Protein AF-A0A812JV20-F1 (afdb_monomer_lite)

Radius of gyration: 33.95 Å; chains: 1; bounding box: 119×74×85 Å

Secondary structure (DSSP, 8-state):
--------------------------PPPP------PPP-PPP-PPPGGG--S---TTS-TTTTSTTGGGPPPPPPPPTTTHHHHHHHHHHH-HHHHHHHH-S-HHHHHHHHHHHHHHHHHPPP--HHHHHHHHHHHHHHHHHHTT-SSHHHHHHHHHHHHHHIIIIIITTPPPHHHHHHHHTTTHHHHHHTTT-SSHHHHHHHHHIIIIIIIT-TTTHHHHHHHHHTSPPSSSS--HHHHHHHHHHHHHHHHHH-EETT-TTSEEHHHHHHHHHHHHT-SSHHHHHHHHHHHHHHHHHH-HHHHHHHHTTS-HHHHHHHHHHHHHHHTT-S--------PPP----------------------PPPGGGGSSSSSTTB-TTT-PBPTT--HHHHHHIIIII-TTEEE-TTT--EEEGGGHHHIIIII-TTTHHHHHHTTT--TTB-TTT--B-TT--HHHHHIIIIII--TT-SSPPP-

InterPro domains:
  IPR011989 Armadillo-like helical [G3DSA:1.25.10.10] (84-331)
  IPR016024 Armadillo-type fold [SSF48371] (86-309)
  IPR034085 TOG domain [SM01349] (76-333)
  IPR048738 Centrosomal protein CEP104, Zn finger domain [PF21039] (380-441)
  IPR052607 Centrosomal protein 104 kDa-like [PTHR13371] (17-478)
  IPR059245 Centrosomal protein CEP104, TOG domain [PF21040] (83-291)

Structure (mmCIF, N/CA/C/O backbone):
data_AF-A0A812JV20-F1
#
_entry.id   AF-A0A812JV20-F1
#
loop_
_atom_site.group_PDB
_atom_site.id
_atom_site.type_symbol
_atom_site.label_atom_id
_atom_site.label_alt_id
_atom_site.label_comp_id
_atom_site.label_asym_id
_atom_site.label_entity_id
_atom_site.label_seq_id
_atom_site.pdbx_PDB_ins_code
_atom_site.Cartn_x
_atom_site.Cartn_y
_atom_site.Cartn_z
_atom_site.occupancy
_atom_site.B_iso_or_equiv
_atom_site.auth_seq_id
_atom_site.auth_comp_id
_atom_site.auth_asym_id
_atom_site.auth_atom_id
_atom_site.pdbx_PDB_model_num
ATOM 1 N N . MET A 1 1 ? -85.032 0.657 3.780 1.00 34.84 1 MET A N 1
ATOM 2 C CA . MET A 1 1 ? -86.004 0.622 2.662 1.00 34.84 1 MET A CA 1
ATOM 3 C C . MET A 1 1 ? -85.462 1.589 1.612 1.00 34.84 1 MET A C 1
ATOM 5 O O . MET A 1 1 ? -85.185 2.714 1.990 1.00 34.84 1 MET A O 1
ATOM 9 N N . LYS A 1 2 ? -85.000 1.157 0.423 1.00 27.00 2 LYS A N 1
ATOM 10 C CA . LYS A 1 2 ? -85.823 0.851 -0.778 1.00 27.00 2 LYS A CA 1
ATOM 11 C C . LYS A 1 2 ? -86.925 1.912 -0.963 1.00 27.00 2 LYS A C 1
ATOM 13 O O . LYS A 1 2 ? -87.667 2.126 -0.019 1.00 27.00 2 LYS A O 1
ATOM 18 N N . ALA A 1 3 ? -87.145 2.568 -2.092 1.00 28.11 3 ALA A N 1
ATOM 19 C CA . ALA A 1 3 ? -86.692 2.420 -3.469 1.00 28.11 3 ALA A CA 1
ATOM 20 C C . ALA A 1 3 ? -87.093 3.722 -4.213 1.00 28.11 3 ALA A C 1
ATOM 22 O O . ALA A 1 3 ? -87.983 4.426 -3.743 1.00 28.11 3 ALA A O 1
ATOM 23 N N . GLU A 1 4 ? -86.352 4.106 -5.255 1.00 31.27 4 GLU A N 1
ATOM 24 C CA . GLU A 1 4 ? -86.784 4.221 -6.667 1.00 31.27 4 GLU A CA 1
ATOM 25 C C . GLU A 1 4 ? -87.999 5.114 -6.970 1.00 31.27 4 GLU A C 1
ATOM 27 O O . GLU A 1 4 ? -89.069 4.948 -6.390 1.00 31.27 4 GLU A O 1
ATOM 32 N N . LYS A 1 5 ? -87.845 5.981 -7.985 1.00 31.45 5 LYS A N 1
ATOM 33 C CA . LYS A 1 5 ? -88.587 5.935 -9.267 1.00 31.45 5 LYS A CA 1
ATOM 34 C C . LYS A 1 5 ? -88.118 7.073 -10.190 1.00 31.45 5 LYS A C 1
ATOM 36 O O . LYS A 1 5 ? -88.035 8.213 -9.756 1.00 31.45 5 LYS A O 1
ATOM 41 N N . GLU A 1 6 ? -87.516 6.717 -11.332 1.00 32.75 6 GLU A N 1
ATOM 42 C CA . GLU A 1 6 ? -88.110 6.755 -12.694 1.00 32.75 6 GLU A CA 1
ATOM 43 C C . GLU A 1 6 ? -88.217 8.197 -13.232 1.00 32.75 6 GLU A C 1
ATOM 45 O O . GLU A 1 6 ? -88.818 9.048 -12.598 1.00 32.75 6 GLU A O 1
ATOM 50 N N . GLY A 1 7 ? -87.693 8.590 -14.391 1.00 26.67 7 GLY A N 1
ATOM 51 C CA . GLY A 1 7 ? -87.160 7.880 -15.552 1.00 26.67 7 GLY A CA 1
ATOM 52 C C . GLY A 1 7 ? -87.486 8.718 -16.801 1.00 26.67 7 GLY A C 1
ATOM 53 O O . GLY A 1 7 ? -88.460 9.463 -16.772 1.00 26.67 7 GLY A O 1
ATOM 54 N N . TYR A 1 8 ? -86.704 8.608 -17.880 1.00 24.84 8 TYR A N 1
ATOM 55 C CA . TYR A 1 8 ? -87.247 8.435 -19.240 1.00 24.84 8 TYR A CA 1
ATOM 56 C C . TYR A 1 8 ? -86.137 8.138 -20.264 1.00 24.84 8 TYR A C 1
ATOM 58 O O . TYR A 1 8 ? -85.208 8.919 -20.452 1.00 24.84 8 TYR A O 1
ATOM 66 N N . GLN A 1 9 ? -86.275 6.988 -20.925 1.00 26.84 9 GLN A N 1
ATOM 67 C CA . GLN A 1 9 ? -85.560 6.549 -22.128 1.00 26.84 9 GLN A CA 1
ATOM 68 C C . GLN A 1 9 ? -86.297 7.002 -23.398 1.00 26.84 9 GLN A C 1
ATOM 70 O O . GLN A 1 9 ? -87.520 7.148 -23.371 1.00 26.84 9 GLN A O 1
ATOM 75 N N . LYS A 1 10 ? -85.568 7.074 -24.522 1.00 28.97 10 LYS A N 1
ATOM 76 C CA . LYS A 1 10 ? -85.746 6.272 -25.766 1.00 28.97 10 LYS A CA 1
ATOM 77 C C . LYS A 1 10 ? -84.941 6.935 -26.897 1.00 28.97 10 LYS A C 1
ATOM 79 O O . LYS A 1 10 ? -85.109 8.121 -27.135 1.00 28.97 10 LYS A O 1
ATOM 84 N N . GLU A 1 11 ? -83.879 6.322 -27.422 1.00 27.41 11 GLU A N 1
ATOM 85 C CA . GLU A 1 11 ? -83.789 5.185 -28.370 1.00 27.41 11 GLU A CA 1
ATOM 86 C C . GLU A 1 11 ? -83.969 5.552 -29.856 1.00 27.41 11 GLU A C 1
ATOM 88 O O . GLU A 1 11 ? -84.947 6.184 -30.247 1.00 27.41 11 GLU A O 1
ATOM 93 N N . GLY A 1 12 ? -83.029 5.046 -30.668 1.00 24.03 12 GLY A N 1
ATOM 94 C CA . GLY A 1 12 ? -82.986 5.047 -32.138 1.00 24.03 12 GLY A CA 1
ATOM 95 C C . GLY A 1 12 ? -81.687 5.690 -32.651 1.00 24.03 12 GLY A C 1
ATOM 96 O O . GLY A 1 12 ? -81.413 6.823 -32.293 1.00 24.03 12 GLY A O 1
ATOM 97 N N . TYR A 1 13 ? -80.816 5.089 -33.468 1.00 26.02 13 TYR A N 1
ATOM 98 C CA . TYR A 1 13 ? -80.928 3.938 -34.367 1.00 26.02 13 TYR A CA 1
ATOM 99 C C . TYR A 1 13 ? -79.504 3.450 -34.758 1.00 26.02 13 TYR A C 1
ATOM 101 O O . TYR A 1 13 ? -78.584 4.254 -34.896 1.00 26.02 13 TYR A O 1
ATOM 109 N N . GLN A 1 14 ? -79.356 2.132 -34.929 1.00 25.58 14 GLN A N 1
ATOM 110 C CA . GLN A 1 14 ? -78.246 1.359 -35.539 1.00 25.58 14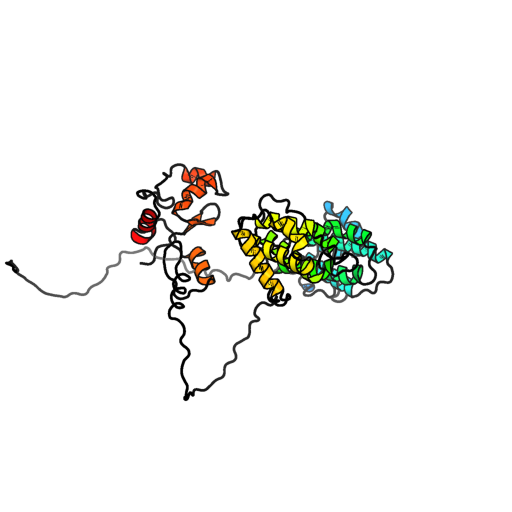 GLN A CA 1
ATOM 111 C C . GLN A 1 14 ? -78.119 1.645 -37.063 1.00 25.58 14 GLN A C 1
ATOM 113 O O . GLN A 1 14 ? -79.061 2.188 -37.627 1.00 25.58 14 GLN A O 1
ATOM 118 N N . ALA A 1 15 ? -77.112 1.272 -37.868 1.00 27.20 15 ALA A N 1
ATOM 119 C CA . ALA A 1 15 ? -75.789 0.644 -37.768 1.00 27.20 15 ALA A CA 1
ATOM 120 C C . ALA A 1 15 ? -75.058 0.830 -39.132 1.00 27.20 15 ALA A C 1
ATOM 122 O O . ALA A 1 15 ? -75.701 1.028 -40.158 1.00 27.20 15 ALA A O 1
ATOM 123 N N . GLU A 1 16 ? -73.723 0.758 -39.082 1.00 26.78 16 GLU A N 1
ATOM 124 C CA . GLU A 1 16 ? -72.723 0.293 -40.072 1.00 26.78 16 GLU A CA 1
ATOM 125 C C . GLU A 1 16 ? -72.951 0.427 -41.596 1.00 26.78 16 GLU A C 1
ATOM 127 O O . GLU A 1 16 ? -73.797 -0.236 -42.185 1.00 26.78 16 GLU A O 1
ATOM 132 N N . ALA A 1 17 ? -72.027 1.125 -42.277 1.00 28.47 17 ALA A N 1
ATOM 133 C CA . ALA A 1 17 ? -70.921 0.511 -43.040 1.00 28.47 17 ALA A CA 1
ATOM 134 C C . ALA A 1 17 ? -70.356 1.489 -44.091 1.00 28.47 17 ALA A C 1
ATOM 136 O O . ALA A 1 17 ? -71.090 1.909 -44.973 1.00 28.47 17 ALA A O 1
ATOM 137 N N . THR A 1 18 ? -69.040 1.754 -44.069 1.00 28.27 18 THR A N 1
ATOM 138 C CA . THR A 1 18 ? -68.216 1.947 -45.286 1.00 28.27 18 THR A CA 1
ATOM 139 C C . THR A 1 18 ? -66.725 2.042 -44.944 1.00 28.27 18 THR A C 1
ATOM 141 O O . THR A 1 18 ? -66.285 2.965 -44.264 1.00 28.27 18 THR A O 1
ATOM 144 N N . ARG A 1 19 ? -65.938 1.094 -45.470 1.00 32.97 19 ARG A N 1
ATOM 145 C CA . ARG A 1 19 ? -64.482 1.208 -45.684 1.00 32.97 19 ARG A CA 1
ATOM 146 C C . ARG A 1 19 ? -64.187 2.368 -46.642 1.00 32.97 19 ARG A C 1
ATOM 148 O O . ARG A 1 19 ? -64.844 2.416 -47.679 1.00 32.97 19 ARG A O 1
ATOM 155 N N . ARG A 1 20 ? -63.152 3.175 -46.356 1.00 27.30 20 ARG A N 1
ATOM 156 C CA . ARG A 1 20 ? -62.154 3.753 -47.300 1.00 27.30 20 ARG A CA 1
ATOM 157 C C . ARG A 1 20 ? -61.276 4.778 -46.564 1.00 27.30 20 ARG A C 1
ATOM 159 O O . ARG A 1 20 ? -61.785 5.670 -45.907 1.00 27.30 20 ARG A O 1
ATOM 166 N N . GLU A 1 21 ? -59.994 4.458 -46.407 1.00 24.95 21 GLU A N 1
ATOM 167 C CA . GLU A 1 21 ? -58.865 5.047 -47.157 1.00 24.95 21 GLU A CA 1
ATOM 168 C C . GLU A 1 21 ? -58.358 6.356 -46.534 1.00 24.95 21 GLU A C 1
ATOM 170 O O . GLU A 1 21 ? -58.936 7.426 -46.690 1.00 24.95 21 GLU A O 1
ATOM 175 N N . ALA A 1 22 ? -57.231 6.246 -45.825 1.00 29.61 22 ALA A N 1
ATOM 176 C CA . ALA A 1 22 ? -56.442 7.377 -45.366 1.00 29.61 22 ALA A CA 1
ATOM 177 C C . ALA A 1 22 ? -55.776 8.055 -46.575 1.00 29.61 22 ALA A C 1
ATOM 179 O O . ALA A 1 22 ? -54.888 7.484 -47.211 1.00 29.61 22 ALA A O 1
ATOM 180 N N . SER A 1 23 ? -56.210 9.273 -46.900 1.00 28.31 23 SER A N 1
ATOM 181 C CA . SER A 1 23 ? -55.616 10.089 -47.955 1.00 28.31 23 SER A CA 1
ATOM 182 C C . SER A 1 23 ? -54.438 10.908 -47.427 1.00 28.31 23 SER A C 1
ATOM 184 O O . SER A 1 23 ? -54.580 11.836 -46.634 1.00 28.31 23 SER A O 1
ATOM 186 N N . VAL A 1 24 ? -53.281 10.518 -47.944 1.00 32.03 24 VAL A N 1
ATOM 187 C CA . VAL A 1 24 ? -51.942 11.102 -47.889 1.00 32.03 24 VAL A CA 1
ATOM 188 C C . VAL A 1 24 ? -51.906 12.586 -48.285 1.00 32.03 24 VAL A C 1
ATOM 190 O O . VAL A 1 24 ? -52.363 12.954 -49.367 1.00 32.03 24 VAL A O 1
ATOM 193 N N . ALA A 1 25 ? -51.219 13.407 -47.484 1.00 29.34 25 ALA A N 1
ATOM 194 C CA . ALA A 1 25 ? -50.709 14.720 -47.884 1.00 29.34 25 ALA A CA 1
ATOM 195 C C . ALA A 1 25 ? -49.172 14.769 -47.752 1.00 29.34 25 ALA A C 1
ATOM 197 O O . ALA A 1 25 ? -48.609 15.208 -46.759 1.00 29.34 25 ALA A O 1
ATOM 198 N N . ARG A 1 26 ? -48.537 14.228 -48.798 1.00 29.44 26 ARG A N 1
ATOM 199 C CA . ARG A 1 26 ? -47.311 14.662 -49.497 1.00 29.44 26 ARG A CA 1
ATOM 200 C C . ARG A 1 26 ? -46.190 15.313 -48.672 1.00 29.44 26 ARG A C 1
ATOM 202 O O . ARG A 1 26 ? -46.106 16.531 -48.552 1.00 29.44 26 ARG A O 1
ATOM 209 N N . THR A 1 27 ? -45.229 14.481 -48.286 1.00 34.75 27 THR A N 1
ATOM 210 C CA . THR A 1 27 ? -43.818 14.858 -48.136 1.00 34.75 27 THR A CA 1
ATOM 211 C C . THR A 1 27 ? -43.155 15.041 -49.518 1.00 34.75 27 THR A C 1
ATOM 213 O O . THR A 1 27 ? -43.502 14.322 -50.461 1.00 34.75 27 THR A O 1
ATOM 216 N N . PRO A 1 28 ? -42.226 16.002 -49.687 1.00 35.09 28 PRO A N 1
ATOM 217 C CA . PRO A 1 28 ? -41.472 16.176 -50.930 1.00 35.09 28 PRO A CA 1
ATOM 218 C C . PRO A 1 28 ? -40.390 15.085 -51.109 1.00 35.09 28 PRO A C 1
ATOM 220 O O . PRO A 1 28 ? -39.960 14.484 -50.123 1.00 35.09 28 PRO A O 1
ATOM 223 N N . PRO A 1 29 ? -39.971 14.788 -52.357 1.00 31.25 29 PRO A N 1
ATOM 224 C CA . PRO A 1 29 ? -39.291 13.541 -52.695 1.00 31.25 29 PRO A CA 1
ATOM 225 C C . PRO A 1 29 ? -37.800 13.528 -52.342 1.00 31.25 29 PRO A C 1
ATOM 227 O O . PRO A 1 29 ? -37.054 14.469 -52.610 1.00 31.25 29 PRO A O 1
ATOM 230 N N . LEU A 1 30 ? -37.383 12.378 -51.813 1.00 35.59 30 LEU A N 1
ATOM 231 C CA . LEU A 1 30 ? -36.003 11.927 -51.695 1.00 35.59 30 LEU A CA 1
ATOM 232 C C . LEU A 1 30 ? -35.408 11.710 -53.093 1.00 35.59 30 LEU A C 1
ATOM 234 O O . LEU A 1 30 ? -35.843 10.832 -53.835 1.00 35.59 30 LEU A O 1
ATOM 238 N N . SER A 1 31 ? -34.373 12.475 -53.420 1.00 32.56 31 SER A N 1
ATOM 239 C CA . SER A 1 31 ? -33.384 12.113 -54.434 1.00 32.56 31 SER A CA 1
ATOM 240 C C . SER A 1 31 ? -32.009 12.263 -53.802 1.00 32.56 31 SER A C 1
ATOM 242 O O . SER A 1 31 ? -31.456 13.357 -53.733 1.00 32.56 31 SER A O 1
ATOM 244 N N . GLY A 1 32 ? -31.475 11.151 -53.320 1.00 31.33 32 GLY A N 1
ATOM 245 C CA . GLY A 1 32 ? -30.128 11.061 -52.783 1.00 31.33 32 GLY A CA 1
ATOM 246 C C . GLY A 1 32 ? -29.895 9.640 -52.312 1.00 31.33 32 GLY A C 1
ATOM 247 O O . GLY A 1 32 ? -30.394 9.254 -51.262 1.00 31.33 32 GLY A O 1
ATOM 248 N N . ALA A 1 33 ? -29.214 8.857 -53.144 1.00 35.41 33 ALA A N 1
ATOM 249 C CA . ALA A 1 33 ? -28.807 7.485 -52.875 1.00 35.41 33 ALA A CA 1
ATOM 250 C C . ALA A 1 33 ? -28.160 7.333 -51.482 1.00 35.41 33 ALA A C 1
ATOM 252 O O . ALA A 1 33 ? -27.534 8.283 -50.999 1.00 35.41 33 ALA A O 1
ATOM 253 N N . PRO A 1 34 ? -28.265 6.153 -50.843 1.00 30.66 34 PRO A N 1
ATOM 254 C CA . PRO A 1 34 ? -27.546 5.890 -49.608 1.00 30.66 34 PRO A CA 1
ATOM 255 C C . PRO A 1 34 ? -26.049 6.003 -49.906 1.00 30.66 34 PRO A C 1
ATOM 257 O O . PRO A 1 34 ? -25.490 5.210 -50.659 1.00 30.66 34 PRO A O 1
ATOM 260 N N . LYS A 1 35 ? -25.399 7.023 -49.344 1.00 36.00 35 LYS A N 1
ATOM 261 C CA . LYS A 1 35 ? -23.946 7.015 -49.214 1.00 36.00 35 LYS A CA 1
ATOM 262 C C . LYS A 1 35 ? -23.642 5.918 -48.202 1.00 36.00 35 LYS A C 1
ATOM 264 O O . LYS A 1 35 ? -23.844 6.118 -47.007 1.00 36.00 35 LYS A O 1
ATOM 269 N N . GLU A 1 36 ? -23.242 4.755 -48.703 1.00 32.75 36 GLU A N 1
ATOM 270 C CA . GLU A 1 36 ? -22.545 3.748 -47.914 1.00 32.75 36 GLU A CA 1
ATOM 271 C C . GLU A 1 36 ? -21.460 4.474 -47.111 1.00 32.75 36 GLU A C 1
ATOM 273 O O . GLU A 1 36 ? -20.589 5.140 -47.682 1.00 32.75 36 GLU A O 1
ATOM 278 N N . LEU A 1 37 ? -21.564 4.430 -45.780 1.00 34.59 37 LEU A N 1
ATOM 279 C CA . LEU A 1 37 ? -20.421 4.762 -44.944 1.00 34.59 37 LEU A CA 1
ATOM 280 C C . LEU A 1 37 ? -19.317 3.763 -45.317 1.00 34.59 37 LEU A C 1
ATOM 282 O O . LEU A 1 37 ? -19.604 2.562 -45.370 1.00 34.59 37 LEU A O 1
ATOM 286 N N . PRO A 1 38 ? -18.079 4.218 -45.581 1.00 39.88 38 PRO A N 1
ATOM 287 C CA . PRO A 1 38 ? -16.969 3.296 -45.742 1.00 39.88 38 PRO A CA 1
ATOM 288 C C . PRO A 1 38 ? -16.872 2.436 -44.477 1.00 39.88 38 PRO A C 1
ATOM 290 O O . PRO A 1 38 ? -17.132 2.957 -43.387 1.00 39.88 38 PRO A O 1
ATOM 293 N N . PRO A 1 39 ? -16.516 1.147 -44.590 1.00 38.28 39 PRO A N 1
ATOM 294 C CA . PRO A 1 39 ? -16.267 0.331 -43.412 1.00 38.28 39 PRO A CA 1
ATOM 295 C C . PRO A 1 39 ? -15.240 1.051 -42.533 1.00 38.28 39 PRO A C 1
ATOM 297 O O . PRO A 1 39 ? -14.197 1.472 -43.037 1.00 38.28 39 PRO A O 1
ATOM 300 N N . GLU A 1 40 ? -15.561 1.221 -41.246 1.00 38.06 40 GLU A N 1
ATOM 301 C CA . GLU A 1 40 ? -14.604 1.675 -40.238 1.00 38.06 40 GLU A CA 1
ATOM 302 C C . GLU A 1 40 ? -13.372 0.780 -40.343 1.00 38.06 40 GLU A C 1
ATOM 304 O O . GLU A 1 40 ? -13.406 -0.413 -40.030 1.00 38.06 40 GLU A O 1
ATOM 309 N N . GLN A 1 41 ? -12.291 1.348 -40.870 1.00 35.34 41 GLN A N 1
ATOM 310 C CA . GLN A 1 41 ? -11.003 0.691 -40.850 1.00 35.34 41 GLN A CA 1
ATOM 311 C C . GLN A 1 41 ? -10.578 0.597 -39.379 1.00 35.34 41 GLN A C 1
ATOM 313 O O . GLN A 1 41 ? -10.699 1.590 -38.653 1.00 35.34 41 GLN A O 1
ATOM 318 N N . PRO A 1 42 ? -10.107 -0.574 -38.907 1.00 39.38 42 PRO A N 1
ATOM 319 C CA . PRO A 1 42 ? -9.472 -0.658 -37.598 1.00 39.38 42 PRO A CA 1
ATOM 320 C C . PRO A 1 42 ? -8.354 0.391 -37.537 1.00 39.38 42 PRO A C 1
ATOM 322 O O . PRO A 1 42 ? -7.775 0.683 -38.587 1.00 39.38 42 PRO A O 1
ATOM 325 N N . PRO A 1 43 ? -8.076 0.979 -36.356 1.00 38.00 43 PRO A N 1
ATOM 326 C CA . PRO A 1 43 ? -7.151 2.101 -36.228 1.00 38.00 43 PRO A CA 1
ATOM 327 C C . PRO A 1 43 ? -5.876 1.782 -37.001 1.00 38.00 43 PRO A C 1
ATOM 329 O O . PRO A 1 43 ? -5.244 0.759 -36.728 1.00 38.00 43 PRO A O 1
ATOM 332 N N . GLU A 1 44 ? -5.574 2.604 -38.013 1.00 35.69 44 GLU A N 1
ATOM 333 C CA . GLU A 1 44 ? -4.403 2.422 -38.862 1.00 35.69 44 GLU A CA 1
ATOM 334 C C . GLU A 1 44 ? -3.193 2.252 -37.947 1.00 35.69 44 GLU A C 1
ATOM 336 O O . GLU A 1 44 ? -2.822 3.152 -37.189 1.00 35.69 44 GLU A O 1
ATOM 341 N N . GLN A 1 45 ? -2.610 1.053 -37.982 1.00 41.59 45 GLN A N 1
ATOM 342 C CA . GLN A 1 45 ? -1.286 0.840 -37.430 1.00 41.59 45 GLN A CA 1
ATOM 343 C C . GLN A 1 45 ? -0.363 1.867 -38.099 1.00 41.59 45 GLN A C 1
ATOM 345 O O . GLN A 1 45 ? -0.470 2.057 -39.317 1.00 41.59 45 GLN A O 1
ATOM 350 N N . PRO A 1 46 ? 0.506 2.557 -37.339 1.00 34.44 46 PRO A N 1
ATOM 351 C CA . PRO A 1 46 ? 1.423 3.519 -37.927 1.00 34.44 46 PRO A CA 1
ATOM 352 C C . PRO A 1 46 ? 2.209 2.851 -39.067 1.00 34.44 46 PRO A C 1
ATOM 354 O O . PRO A 1 46 ? 2.487 1.648 -39.001 1.00 34.44 46 PRO A O 1
ATOM 357 N N . PRO A 1 47 ? 2.519 3.593 -40.144 1.00 30.92 47 PRO A N 1
ATOM 358 C CA . PRO A 1 47 ? 3.104 3.021 -41.346 1.00 30.92 47 PRO A CA 1
ATOM 359 C C . PRO A 1 47 ? 4.375 2.230 -41.017 1.00 30.92 47 PRO A C 1
ATOM 361 O O . PRO A 1 47 ? 5.195 2.652 -40.204 1.00 30.92 47 PRO A O 1
ATOM 364 N N . LEU A 1 48 ? 4.556 1.102 -41.714 1.00 43.56 48 LEU A N 1
ATOM 365 C CA . LEU A 1 48 ? 5.688 0.159 -41.638 1.00 43.56 48 LEU A CA 1
ATOM 366 C C . LEU A 1 48 ? 7.090 0.789 -41.849 1.00 43.56 48 LEU A C 1
ATOM 368 O O . LEU A 1 48 ? 8.083 0.069 -41.916 1.00 43.56 48 LEU A O 1
ATOM 372 N N . SER A 1 49 ? 7.196 2.115 -41.954 1.00 37.41 49 SER A N 1
ATOM 373 C CA . SER A 1 49 ? 8.429 2.875 -42.157 1.00 37.41 49 SER A CA 1
ATOM 374 C C . SER A 1 49 ? 9.153 3.297 -40.870 1.00 37.41 49 SER A C 1
ATOM 376 O O . SER A 1 49 ? 10.187 3.947 -40.975 1.00 37.41 49 SER A O 1
ATOM 378 N N . GLU A 1 50 ? 8.668 2.929 -39.677 1.00 38.34 50 GLU A N 1
ATOM 379 C CA . GLU A 1 50 ? 9.411 3.091 -38.406 1.00 38.34 50 GLU A CA 1
ATOM 380 C C . GLU A 1 50 ? 10.034 1.782 -37.875 1.00 38.34 50 GLU A C 1
ATOM 382 O O . GLU A 1 50 ? 10.577 1.748 -36.771 1.00 38.34 50 GLU A O 1
ATOM 387 N N . ARG A 1 51 ? 10.040 0.694 -38.663 1.00 47.12 51 ARG A N 1
ATOM 388 C CA . ARG A 1 51 ? 10.953 -0.436 -38.412 1.00 47.12 51 ARG A CA 1
ATOM 389 C C . ARG A 1 51 ? 12.348 -0.058 -38.914 1.00 47.12 51 ARG A C 1
ATOM 391 O O . ARG A 1 51 ? 12.717 -0.349 -40.049 1.00 47.12 51 ARG A O 1
ATOM 398 N N . GLY A 1 52 ? 13.106 0.643 -38.074 1.00 39.16 52 GLY A N 1
ATOM 399 C CA . GLY A 1 52 ? 14.538 0.845 -38.291 1.00 39.16 52 GLY A CA 1
ATOM 400 C C . GLY A 1 52 ? 15.291 -0.497 -38.256 1.00 39.16 52 GLY A C 1
ATOM 401 O O . GLY A 1 52 ? 14.862 -1.412 -37.550 1.00 39.16 52 GLY A O 1
ATOM 402 N N . PRO A 1 53 ? 16.397 -0.658 -39.004 1.00 46.75 53 PRO A N 1
ATOM 403 C CA . PRO A 1 53 ? 17.192 -1.880 -38.958 1.00 46.75 53 PRO A CA 1
ATOM 404 C C . PRO A 1 53 ? 17.966 -1.968 -37.630 1.00 46.75 53 PRO A C 1
ATOM 406 O O . PRO A 1 53 ? 18.467 -0.950 -37.154 1.00 46.75 53 PRO A O 1
ATOM 409 N N . GLY A 1 54 ? 18.160 -3.187 -37.107 1.00 51.25 54 GLY A N 1
ATOM 410 C CA . GLY A 1 54 ? 19.431 -3.517 -36.450 1.00 51.25 54 GLY A CA 1
ATOM 411 C C . GLY A 1 54 ? 19.440 -4.055 -35.018 1.00 51.25 54 GLY A C 1
ATOM 412 O O . GLY A 1 54 ? 20.359 -3.717 -34.288 1.00 51.25 54 GLY A O 1
ATOM 413 N N . PHE A 1 55 ? 18.511 -4.925 -34.630 1.00 49.69 55 PHE A N 1
ATOM 414 C CA . PHE A 1 55 ? 18.844 -5.993 -33.683 1.00 49.69 55 PHE A CA 1
ATOM 415 C C . PHE A 1 55 ? 18.287 -7.291 -34.262 1.00 49.69 55 PHE A C 1
ATOM 417 O O . PHE A 1 55 ? 17.110 -7.342 -34.625 1.00 49.69 55 PHE A O 1
ATOM 424 N N . ASP A 1 56 ? 19.121 -8.322 -34.394 1.00 55.34 56 ASP A N 1
ATOM 425 C CA . ASP A 1 56 ? 18.613 -9.671 -34.640 1.00 55.34 56 ASP A CA 1
ATOM 426 C C . ASP A 1 56 ? 17.720 -10.060 -33.453 1.00 55.34 56 ASP A C 1
ATOM 428 O O . ASP A 1 56 ? 17.997 -9.674 -32.317 1.00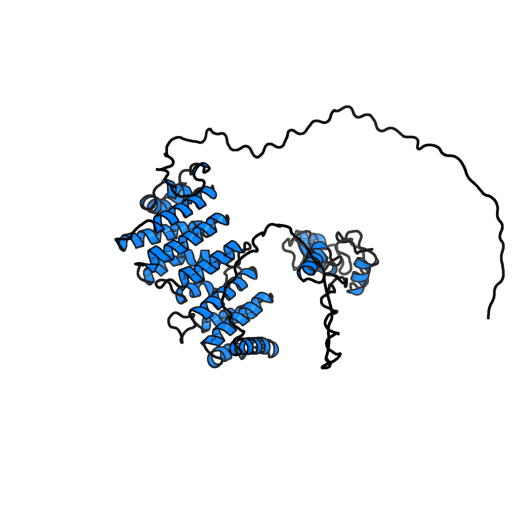 55.34 56 ASP A O 1
ATOM 432 N N . ALA A 1 57 ? 16.653 -10.835 -33.675 1.00 54.69 57 ALA A N 1
ATOM 433 C CA . ALA A 1 57 ? 15.722 -11.230 -32.605 1.00 54.69 57 ALA A CA 1
ATOM 434 C C . ALA A 1 57 ? 16.420 -11.911 -31.401 1.00 54.69 57 ALA A C 1
ATOM 436 O O . ALA A 1 57 ? 15.879 -11.932 -30.297 1.00 54.69 57 ALA A O 1
ATOM 437 N N . ALA A 1 58 ? 17.632 -12.440 -31.609 1.00 55.72 58 ALA A N 1
ATOM 438 C CA . ALA A 1 58 ? 18.481 -13.041 -30.586 1.00 55.72 58 ALA A CA 1
ATOM 439 C C . ALA A 1 58 ? 19.349 -12.042 -29.786 1.00 55.72 58 ALA A C 1
ATOM 441 O O . ALA A 1 58 ? 19.785 -12.400 -28.697 1.00 55.72 58 ALA A O 1
ATOM 442 N N . ASP A 1 59 ? 19.585 -10.823 -30.287 1.00 64.38 59 ASP A N 1
ATOM 443 C CA . ASP A 1 59 ? 20.512 -9.826 -29.710 1.00 64.38 59 ASP A CA 1
ATOM 444 C C . ASP A 1 59 ? 19.813 -8.496 -29.360 1.00 64.38 59 ASP A C 1
ATOM 446 O O . ASP A 1 59 ? 20.430 -7.440 -29.228 1.00 64.38 59 ASP A O 1
ATOM 450 N N . HIS A 1 60 ? 18.482 -8.517 -29.233 1.00 75.69 60 HIS A N 1
ATOM 451 C CA . HIS A 1 60 ? 17.728 -7.333 -28.832 1.00 75.69 60 HIS A CA 1
ATOM 452 C C . HIS A 1 60 ? 17.999 -6.993 -27.352 1.00 75.69 60 HIS A C 1
ATOM 454 O O . HIS A 1 60 ? 17.892 -7.884 -26.507 1.00 75.69 60 HIS A O 1
ATOM 460 N N . PRO A 1 61 ? 18.185 -5.712 -26.972 1.00 77.25 61 PRO A N 1
ATOM 461 C CA . PRO A 1 61 ? 18.344 -5.294 -25.569 1.00 77.25 61 PRO A CA 1
ATOM 462 C C . PRO A 1 61 ? 17.178 -5.671 -24.630 1.00 77.25 61 PRO A C 1
ATOM 464 O O . PRO A 1 61 ? 17.293 -5.564 -23.416 1.00 77.25 61 PRO A O 1
ATOM 467 N N . LEU A 1 62 ? 16.050 -6.121 -25.191 1.00 79.44 62 LEU A N 1
ATOM 468 C CA . LEU A 1 62 ? 14.851 -6.615 -24.492 1.00 79.44 62 LEU A CA 1
ATOM 469 C C . LEU A 1 62 ? 14.626 -8.120 -24.717 1.00 79.44 62 LEU A C 1
ATOM 471 O O . LEU A 1 62 ? 13.501 -8.604 -24.621 1.00 79.44 62 LEU A O 1
ATOM 475 N N . SER A 1 63 ? 15.671 -8.873 -25.057 1.00 76.38 63 SER A N 1
ATOM 476 C CA . SER A 1 63 ? 15.569 -10.310 -25.306 1.00 76.38 63 SER A CA 1
ATOM 477 C C . SER A 1 63 ? 14.929 -11.036 -24.114 1.00 76.38 63 SER A C 1
ATOM 479 O O . SER A 1 63 ? 15.340 -10.852 -22.963 1.00 76.38 63 SER A O 1
ATOM 481 N N . GLY A 1 64 ? 13.938 -11.885 -24.396 1.00 76.19 64 GLY A N 1
ATOM 482 C CA . GLY A 1 64 ? 13.184 -12.641 -23.389 1.00 76.19 64 GLY A CA 1
ATOM 483 C C . GLY A 1 64 ? 11.873 -11.985 -22.941 1.00 76.19 64 GLY A C 1
ATOM 484 O O . GLY A 1 64 ? 11.056 -12.654 -22.315 1.00 76.19 64 GLY A O 1
ATOM 485 N N . VAL A 1 65 ? 11.630 -10.721 -23.301 1.00 81.25 65 VAL A N 1
ATOM 486 C CA . VAL A 1 65 ? 10.336 -10.062 -23.076 1.00 81.25 65 VAL A CA 1
ATOM 487 C C . VAL A 1 65 ? 9.339 -10.489 -24.172 1.00 81.25 65 VAL A C 1
ATOM 489 O O . VAL A 1 65 ? 9.721 -10.594 -25.341 1.00 81.25 65 VAL A O 1
ATOM 492 N N . PRO A 1 66 ? 8.065 -10.768 -23.846 1.00 76.69 66 PRO A N 1
ATOM 493 C CA . PRO A 1 66 ? 7.046 -11.092 -24.843 1.00 76.69 66 PRO A CA 1
ATOM 494 C C . PRO A 1 66 ? 6.716 -9.892 -25.749 1.00 76.69 66 PRO A C 1
ATOM 496 O O . PRO A 1 66 ? 6.674 -8.752 -25.298 1.00 76.69 66 PRO A O 1
ATOM 499 N N . ASN A 1 67 ? 6.412 -10.165 -27.024 1.00 76.12 67 ASN A N 1
ATOM 500 C CA . ASN A 1 67 ? 5.945 -9.186 -28.024 1.00 76.12 67 ASN A CA 1
ATOM 501 C C . ASN A 1 67 ? 6.901 -8.007 -28.296 1.00 76.12 67 ASN A C 1
ATOM 503 O O . ASN A 1 67 ? 6.464 -6.909 -28.635 1.00 76.12 67 ASN A O 1
ATOM 507 N N . VAL A 1 68 ? 8.215 -8.224 -28.181 1.00 75.38 68 VAL A N 1
ATOM 508 C CA . VAL A 1 68 ? 9.232 -7.187 -28.457 1.00 75.38 68 VAL A CA 1
ATOM 509 C C . VAL A 1 68 ? 9.163 -6.667 -29.897 1.00 75.38 68 VAL A C 1
ATOM 511 O O . VAL A 1 68 ? 9.432 -5.495 -30.135 1.00 75.38 68 VAL A O 1
ATOM 514 N N . GLU A 1 69 ? 8.743 -7.505 -30.847 1.00 72.69 69 GLU A N 1
ATOM 515 C CA . GLU A 1 69 ? 8.623 -7.159 -32.273 1.00 72.69 69 GLU A CA 1
ATOM 516 C C . GLU A 1 69 ? 7.572 -6.073 -32.573 1.00 72.69 69 GLU A C 1
ATOM 518 O O . GLU A 1 69 ? 7.615 -5.444 -33.638 1.00 72.69 69 GLU A O 1
ATOM 523 N N . ASP A 1 70 ? 6.642 -5.854 -31.640 1.00 75.38 70 ASP A N 1
ATOM 524 C CA . ASP A 1 70 ? 5.555 -4.878 -31.751 1.00 75.38 70 ASP A CA 1
ATOM 525 C C . ASP A 1 70 ? 5.869 -3.564 -31.014 1.00 75.38 70 ASP A C 1
ATOM 527 O O . ASP A 1 70 ? 5.070 -2.623 -31.034 1.00 75.38 70 ASP A O 1
ATOM 531 N N . LEU A 1 71 ? 7.022 -3.477 -30.342 1.00 77.38 71 LEU A N 1
ATOM 532 C CA . LEU A 1 71 ? 7.422 -2.293 -29.588 1.00 77.38 71 LEU A CA 1
ATOM 533 C C . LEU A 1 71 ? 8.065 -1.243 -30.504 1.00 77.38 71 LEU A C 1
ATOM 535 O O . LEU A 1 71 ? 8.938 -1.533 -31.319 1.00 77.38 71 LEU A O 1
ATOM 539 N N . SER A 1 72 ? 7.659 0.015 -30.326 1.00 81.50 72 SER A N 1
ATOM 540 C CA . SER A 1 72 ? 8.321 1.172 -30.941 1.00 81.50 72 SER A CA 1
ATOM 541 C C . SER A 1 72 ? 9.716 1.386 -30.346 1.00 81.50 72 SER A C 1
ATOM 543 O O . SER A 1 72 ? 9.953 1.012 -29.204 1.00 81.50 72 SER A O 1
ATOM 545 N N . GLN A 1 73 ? 10.626 2.074 -31.037 1.00 78.88 73 GLN A N 1
ATOM 546 C CA . GLN A 1 73 ? 11.906 2.451 -30.421 1.00 78.88 73 GLN A CA 1
ATOM 547 C C . GLN A 1 73 ? 11.722 3.525 -29.330 1.00 78.88 73 GLN A C 1
ATOM 549 O O . GLN A 1 73 ? 10.828 4.372 -29.442 1.00 78.88 73 GLN A O 1
ATOM 554 N N . PRO A 1 74 ? 12.533 3.505 -28.254 1.00 85.25 74 PRO A N 1
ATOM 555 C CA . PRO A 1 74 ? 12.452 4.513 -27.208 1.00 85.25 74 PRO A CA 1
ATOM 556 C C . PRO A 1 74 ? 12.977 5.871 -27.695 1.00 85.25 74 PRO A C 1
ATOM 558 O O . PRO A 1 74 ? 13.976 5.954 -28.407 1.00 85.25 74 PRO A O 1
ATOM 561 N N . GLU A 1 75 ? 12.311 6.948 -27.274 1.00 85.31 75 GLU A N 1
ATOM 562 C CA . GLU A 1 75 ? 12.795 8.313 -27.500 1.00 85.31 75 GLU A CA 1
ATOM 563 C C . GLU A 1 75 ? 14.062 8.591 -26.664 1.00 85.31 75 GLU A C 1
ATOM 565 O O . GLU A 1 75 ? 14.205 8.036 -25.568 1.00 85.31 75 GLU A O 1
ATOM 570 N N . PRO A 1 76 ? 14.988 9.445 -27.145 1.00 83.75 76 PRO A N 1
ATOM 571 C CA . PRO A 1 76 ? 16.177 9.799 -26.380 1.00 83.75 76 PRO A CA 1
ATOM 572 C C . PRO A 1 76 ? 15.803 10.522 -25.082 1.00 83.75 76 PRO A C 1
ATOM 574 O O . PRO A 1 76 ? 14.816 11.264 -25.014 1.00 83.75 76 PRO A O 1
ATOM 577 N N . LEU A 1 77 ? 16.625 10.334 -24.048 1.00 85.06 77 LEU A N 1
ATOM 578 C CA . LEU A 1 77 ? 16.417 10.952 -22.742 1.00 85.06 77 LEU A CA 1
ATOM 579 C C . LEU A 1 77 ? 16.334 12.479 -22.834 1.00 85.06 77 LEU A C 1
ATOM 581 O O . LEU A 1 77 ? 17.184 13.158 -23.410 1.00 85.06 77 LEU A O 1
ATOM 585 N N . ASN A 1 78 ? 15.312 13.034 -22.186 1.00 82.50 78 ASN A N 1
ATOM 586 C CA . ASN A 1 78 ? 15.194 14.475 -22.002 1.00 82.50 78 ASN A CA 1
ATOM 587 C C . ASN A 1 78 ? 16.339 14.979 -21.104 1.00 82.50 78 ASN A C 1
ATOM 589 O O . ASN A 1 78 ? 16.649 14.366 -20.080 1.00 82.50 78 ASN A O 1
ATOM 593 N N . SER A 1 79 ? 16.897 16.148 -21.435 1.00 80.69 79 SER A N 1
ATOM 594 C CA . SER A 1 79 ? 17.947 16.829 -20.665 1.00 80.69 79 SER A CA 1
ATOM 595 C C . SER A 1 79 ? 17.635 16.981 -19.171 1.00 80.69 79 SER A C 1
ATOM 597 O O . SER A 1 79 ? 18.545 16.989 -18.345 1.00 80.69 79 SER A O 1
ATOM 599 N N . SER A 1 80 ? 16.349 17.034 -18.815 1.00 83.56 80 SER A N 1
ATOM 600 C CA . SER A 1 80 ? 15.868 17.131 -17.431 1.00 83.56 80 SER A CA 1
ATOM 601 C C . SER A 1 80 ? 16.174 15.893 -16.579 1.00 83.56 80 SER A C 1
ATOM 603 O O . SER A 1 80 ? 16.279 16.010 -15.360 1.00 83.56 80 SER A O 1
ATOM 605 N N . PHE A 1 81 ? 16.318 14.719 -17.199 1.00 83.69 81 PHE A N 1
ATOM 606 C CA . PHE A 1 81 ? 16.520 13.446 -16.502 1.00 83.69 81 PHE A CA 1
ATOM 607 C C . PHE A 1 81 ? 17.951 12.915 -16.601 1.00 83.69 81 PHE A C 1
ATOM 609 O O . PHE A 1 81 ? 18.274 11.958 -15.909 1.00 83.69 81 PHE A O 1
ATOM 616 N N . LEU A 1 82 ? 18.827 13.548 -17.391 1.00 82.50 82 LEU A N 1
ATOM 617 C CA . LEU A 1 82 ? 20.183 13.044 -17.651 1.00 82.50 82 LEU A CA 1
ATOM 618 C C . LEU A 1 82 ? 20.991 12.794 -16.373 1.00 82.50 82 LEU A C 1
ATOM 620 O O . LEU A 1 82 ? 21.637 11.764 -16.264 1.00 82.50 82 LEU A O 1
ATOM 624 N N . LYS A 1 83 ? 20.900 13.684 -15.376 1.00 84.75 83 LYS A N 1
ATOM 625 C CA . LYS A 1 83 ? 21.640 13.529 -14.109 1.00 84.75 83 LYS A CA 1
ATOM 626 C C . LYS A 1 83 ? 21.185 12.332 -13.271 1.00 84.75 83 LYS A C 1
ATOM 628 O O . LYS A 1 83 ? 21.982 11.772 -12.533 1.00 84.75 83 LYS A O 1
ATOM 633 N N . GLU A 1 84 ? 19.899 11.990 -13.326 1.00 83.56 84 GLU A N 1
ATOM 634 C CA . GLU A 1 84 ? 19.345 10.832 -12.607 1.00 83.56 84 GLU A CA 1
ATOM 635 C C . GLU A 1 84 ? 19.536 9.542 -13.417 1.00 83.56 84 GLU A C 1
ATOM 637 O O . GLU A 1 84 ? 19.729 8.476 -12.844 1.00 83.56 84 GLU A O 1
ATOM 642 N N . ALA A 1 85 ? 19.513 9.655 -14.747 1.00 86.06 85 ALA A N 1
ATOM 643 C CA . ALA A 1 85 ? 19.653 8.546 -15.675 1.00 86.06 85 ALA A CA 1
ATOM 644 C C . ALA A 1 85 ? 21.110 8.115 -15.894 1.00 86.06 85 ALA A C 1
ATOM 646 O O . ALA A 1 85 ? 21.332 6.952 -16.187 1.00 86.06 85 ALA A O 1
ATOM 647 N N . GLU A 1 86 ? 22.105 8.990 -15.734 1.00 87.50 86 GLU A N 1
ATOM 648 C CA . GLU A 1 86 ? 23.524 8.678 -15.980 1.00 87.50 86 GLU A CA 1
ATOM 649 C C . GLU A 1 86 ? 24.027 7.439 -15.203 1.00 87.50 86 GLU A C 1
ATOM 651 O O . GLU A 1 86 ? 24.535 6.520 -15.849 1.00 87.50 86 GLU A O 1
ATOM 656 N N . PRO A 1 87 ? 23.779 7.295 -13.882 1.00 87.50 87 PRO A N 1
ATOM 657 C CA . PRO A 1 87 ? 24.120 6.064 -13.161 1.00 87.50 87 PRO A CA 1
ATOM 658 C C . PRO A 1 87 ? 23.339 4.830 -13.640 1.00 87.50 87 PRO A C 1
ATOM 660 O O . PRO A 1 87 ? 23.819 3.706 -13.526 1.00 87.50 87 PRO A O 1
ATOM 663 N N . LEU A 1 88 ? 22.122 5.020 -14.162 1.00 88.62 88 LEU A N 1
ATOM 664 C CA . LEU A 1 88 ? 21.301 3.930 -14.700 1.00 88.62 88 LEU A CA 1
ATOM 665 C C . LEU A 1 88 ? 21.798 3.478 -16.072 1.00 88.62 88 LEU A C 1
ATOM 667 O O . LEU A 1 88 ? 21.766 2.287 -16.355 1.00 88.62 88 LEU A O 1
ATOM 671 N N . ILE A 1 89 ? 22.298 4.403 -16.895 1.00 89.25 89 ILE A N 1
ATOM 672 C CA . ILE A 1 89 ? 22.903 4.100 -18.194 1.00 89.25 89 ILE A CA 1
ATOM 673 C C . ILE A 1 89 ? 24.164 3.260 -17.992 1.00 89.25 89 ILE A C 1
ATOM 675 O O . ILE A 1 89 ? 24.360 2.289 -18.715 1.00 89.25 89 ILE A O 1
ATOM 679 N N . GLU A 1 90 ? 24.991 3.593 -16.998 1.00 88.12 90 GLU A N 1
ATOM 680 C CA . GLU A 1 90 ? 26.178 2.796 -16.666 1.00 88.12 90 GLU A CA 1
ATOM 681 C C . GLU A 1 90 ? 25.807 1.379 -16.196 1.00 88.12 90 GLU A C 1
ATOM 683 O O . GLU A 1 90 ? 26.510 0.419 -16.506 1.00 88.12 90 GLU A O 1
ATOM 688 N N . LEU A 1 91 ? 24.686 1.235 -15.482 1.00 87.50 91 LEU A N 1
ATOM 689 C CA . LEU A 1 91 ? 24.276 -0.030 -14.875 1.00 87.50 91 LEU A CA 1
ATOM 690 C C . LEU A 1 91 ? 23.469 -0.947 -15.808 1.00 87.50 91 LEU A C 1
ATOM 692 O O . LEU A 1 91 ? 23.684 -2.155 -15.819 1.00 87.50 91 LEU A O 1
ATOM 696 N N . PHE A 1 92 ? 22.517 -0.383 -16.549 1.00 88.19 92 PHE A N 1
ATOM 697 C CA . PHE A 1 92 ? 21.527 -1.108 -17.354 1.00 88.19 92 PHE A CA 1
ATOM 698 C C . PHE A 1 92 ? 21.676 -0.848 -18.858 1.00 88.19 92 PHE A C 1
ATOM 700 O O . PHE A 1 92 ? 20.989 -1.464 -19.669 1.00 88.19 92 PHE A O 1
ATOM 707 N N . GLY A 1 93 ? 22.555 0.069 -19.254 1.00 89.31 93 GLY A N 1
ATOM 708 C CA . GLY A 1 93 ? 22.708 0.493 -20.638 1.00 89.31 93 GLY A CA 1
ATOM 709 C C . GLY A 1 93 ? 21.728 1.591 -21.052 1.00 89.31 93 GLY A C 1
ATOM 710 O O . GLY A 1 93 ? 20.686 1.844 -20.435 1.00 89.31 93 GLY A O 1
ATOM 711 N N . GLU A 1 94 ? 22.078 2.261 -22.149 1.00 87.81 94 GLU A N 1
ATOM 712 C CA . GLU A 1 94 ? 21.340 3.414 -22.667 1.00 87.81 94 GLU A CA 1
ATOM 713 C C . GLU A 1 94 ? 19.931 3.034 -23.136 1.00 87.81 94 GLU A C 1
ATOM 715 O O . GLU A 1 94 ? 18.962 3.702 -22.783 1.00 87.81 94 GLU A O 1
ATOM 720 N N . TYR A 1 95 ? 19.791 1.926 -23.871 1.00 88.25 95 TYR A N 1
ATOM 721 C CA . TYR A 1 95 ? 18.505 1.515 -24.439 1.00 88.25 95 TYR A CA 1
ATOM 722 C C . TYR A 1 95 ? 17.454 1.240 -23.354 1.00 88.25 95 TYR A C 1
ATOM 724 O O . TYR A 1 95 ? 16.361 1.805 -23.396 1.00 88.25 95 TYR A O 1
ATOM 732 N N . LEU A 1 96 ? 17.794 0.425 -22.348 1.00 88.75 96 LEU A N 1
ATOM 733 C CA . LEU A 1 96 ? 16.892 0.111 -21.236 1.00 88.75 96 LEU A CA 1
ATOM 734 C C . LEU A 1 96 ? 16.524 1.362 -20.441 1.00 88.75 96 LEU A C 1
ATOM 736 O O . LEU A 1 96 ? 15.354 1.563 -20.108 1.00 88.75 96 LEU A O 1
ATOM 740 N N . THR A 1 97 ? 17.498 2.238 -20.195 1.00 90.81 97 THR A N 1
ATOM 741 C CA . THR A 1 97 ? 17.239 3.498 -19.497 1.00 90.81 97 THR A CA 1
ATOM 742 C C . THR A 1 97 ? 16.295 4.392 -20.307 1.00 90.81 97 THR A C 1
ATOM 744 O O . THR A 1 97 ? 15.331 4.922 -19.755 1.00 90.81 97 THR A O 1
ATOM 747 N N . ASN A 1 98 ? 16.468 4.493 -21.627 1.00 90.25 98 ASN A N 1
ATOM 748 C CA . ASN A 1 98 ? 15.541 5.228 -22.491 1.00 90.25 98 ASN A CA 1
ATOM 749 C C . ASN A 1 98 ? 14.123 4.628 -22.433 1.00 90.25 98 ASN A C 1
ATOM 751 O O . ASN A 1 98 ? 13.141 5.369 -22.347 1.00 90.25 98 ASN A O 1
ATOM 755 N N . CYS A 1 99 ? 13.989 3.297 -22.396 1.00 90.69 99 CYS A N 1
ATOM 756 C CA . CYS A 1 99 ? 12.690 2.638 -22.242 1.00 90.69 99 CYS A CA 1
ATOM 757 C C . CYS A 1 99 ? 12.007 2.982 -20.908 1.00 90.69 99 CYS A C 1
ATOM 759 O O . CYS A 1 99 ? 10.819 3.299 -20.918 1.00 90.69 99 CYS A O 1
ATOM 761 N N . VAL A 1 100 ? 12.739 3.009 -19.784 1.00 92.25 100 VAL A N 1
ATOM 762 C CA . VAL A 1 100 ? 12.209 3.396 -18.455 1.00 92.25 100 VAL A CA 1
ATOM 763 C C . VAL A 1 100 ? 11.676 4.836 -18.447 1.00 92.25 100 VAL A C 1
ATOM 765 O O . VAL A 1 100 ? 10.684 5.146 -17.780 1.00 92.25 100 VAL A O 1
ATOM 768 N N . TYR A 1 101 ? 12.307 5.739 -19.199 1.00 91.19 101 TYR A N 1
ATOM 769 C CA . TYR A 1 101 ? 11.903 7.146 -19.268 1.00 91.19 101 TYR A CA 1
ATOM 770 C C . TYR A 1 101 ? 10.931 7.467 -20.411 1.00 91.19 101 TYR A C 1
ATOM 772 O O . TYR A 1 101 ? 10.416 8.588 -20.453 1.00 91.19 101 TYR A O 1
ATOM 780 N N . SER A 1 102 ? 10.623 6.496 -21.272 1.00 89.94 102 SER A N 1
ATOM 781 C CA . SER A 1 102 ? 9.751 6.667 -22.434 1.00 89.94 102 SER A CA 1
ATOM 782 C C . SER A 1 102 ? 8.319 7.052 -22.056 1.00 89.94 102 SER A C 1
ATOM 784 O O . SER A 1 102 ? 7.739 6.560 -21.079 1.00 89.94 102 SER A O 1
ATOM 786 N N . LYS A 1 103 ? 7.687 7.891 -22.884 1.00 89.00 103 LYS A N 1
ATOM 787 C CA . LYS A 1 103 ? 6.241 8.165 -22.806 1.00 89.00 103 LYS A CA 1
ATOM 788 C C . LYS A 1 103 ? 5.386 6.926 -23.077 1.00 89.00 103 LYS A C 1
ATOM 790 O O . LYS A 1 103 ? 4.293 6.818 -22.512 1.00 89.00 103 LYS A O 1
ATOM 795 N N . ALA A 1 104 ? 5.867 5.981 -23.885 1.00 88.38 104 ALA A N 1
ATOM 796 C CA . ALA A 1 104 ? 5.133 4.758 -24.194 1.00 88.38 104 ALA A CA 1
ATOM 797 C C . ALA A 1 104 ? 5.135 3.811 -22.985 1.00 88.38 104 ALA A C 1
ATOM 799 O O . ALA A 1 104 ? 6.182 3.347 -22.541 1.00 88.38 104 ALA A O 1
ATOM 800 N N . TRP A 1 105 ? 3.952 3.515 -22.443 1.00 91.19 105 TRP A N 1
ATOM 801 C CA . TRP A 1 105 ? 3.825 2.639 -21.272 1.00 91.19 105 TRP A CA 1
ATOM 802 C C . TRP A 1 105 ? 4.269 1.202 -21.565 1.00 91.19 105 TRP A C 1
ATOM 804 O O . TRP A 1 105 ? 4.808 0.554 -20.676 1.00 91.19 105 TRP A O 1
ATOM 814 N N . SER A 1 106 ? 4.093 0.733 -22.804 1.00 91.38 106 SER A N 1
ATOM 815 C CA . SER A 1 106 ? 4.517 -0.596 -23.255 1.00 91.38 106 SER A CA 1
ATOM 816 C C . SER A 1 106 ? 6.035 -0.760 -23.201 1.00 91.38 106 SER A C 1
ATOM 818 O O . SER A 1 106 ? 6.523 -1.813 -22.812 1.00 91.38 106 SER A O 1
ATOM 820 N N . LEU A 1 107 ? 6.789 0.301 -23.509 1.00 89.50 107 LEU A N 1
ATOM 821 C CA . LEU A 1 107 ? 8.245 0.308 -23.369 1.00 89.50 107 LEU A CA 1
ATOM 822 C C . LEU A 1 107 ? 8.694 0.291 -21.910 1.00 89.50 107 LEU A C 1
ATOM 824 O O . LEU A 1 107 ? 9.657 -0.393 -21.578 1.00 89.50 107 LEU A O 1
ATOM 828 N N . ARG A 1 108 ? 7.987 1.010 -21.032 1.00 93.75 108 ARG A N 1
ATOM 829 C CA . ARG A 1 108 ? 8.274 0.994 -19.590 1.00 93.75 108 ARG A CA 1
ATOM 830 C C . ARG A 1 108 ? 8.010 -0.380 -18.979 1.00 93.75 108 ARG A C 1
ATOM 832 O O . ARG A 1 108 ? 8.837 -0.883 -18.228 1.00 93.75 108 ARG A O 1
ATOM 839 N N . ASP A 1 109 ? 6.885 -0.991 -19.339 1.00 91.19 109 ASP A N 1
ATOM 840 C CA . ASP A 1 109 ? 6.522 -2.355 -18.946 1.00 91.19 109 ASP A CA 1
ATOM 841 C C . ASP A 1 109 ? 7.563 -3.378 -19.435 1.00 91.19 109 ASP A C 1
ATOM 843 O O . ASP A 1 109 ? 8.122 -4.129 -18.637 1.00 91.19 109 ASP A O 1
ATOM 847 N N . ALA A 1 110 ? 7.924 -3.329 -20.720 1.00 89.88 110 ALA A N 1
ATOM 848 C CA . ALA A 1 110 ? 8.946 -4.199 -21.294 1.00 89.88 110 ALA A CA 1
ATOM 849 C C . ALA A 1 110 ? 10.318 -4.038 -20.616 1.00 89.88 110 ALA A C 1
ATOM 851 O O . ALA A 1 110 ? 10.987 -5.031 -20.331 1.00 89.88 110 ALA A O 1
ATOM 852 N N . ALA A 1 111 ? 10.726 -2.804 -20.302 1.00 93.19 111 ALA A N 1
ATOM 853 C CA . ALA A 1 111 ? 11.971 -2.545 -19.583 1.00 93.19 111 ALA A CA 1
ATOM 854 C C . ALA A 1 111 ? 11.968 -3.175 -18.184 1.00 93.19 111 ALA A C 1
ATOM 856 O O . ALA A 1 111 ? 12.947 -3.802 -17.793 1.00 93.19 111 ALA A O 1
ATOM 857 N N . LEU A 1 112 ? 10.863 -3.060 -17.443 1.00 94.25 112 LEU A N 1
ATOM 858 C CA . LEU A 1 112 ? 10.718 -3.670 -16.118 1.00 94.25 112 LEU A CA 1
ATOM 859 C C . LEU A 1 112 ? 10.758 -5.199 -16.171 1.00 94.25 112 LEU A C 1
ATOM 861 O O . LEU A 1 112 ? 11.403 -5.829 -15.331 1.00 94.25 112 LEU A O 1
ATOM 865 N N . GLN A 1 113 ? 10.110 -5.799 -17.169 1.00 92.69 113 GLN A N 1
ATOM 866 C CA . GLN A 1 113 ? 10.160 -7.245 -17.384 1.00 92.69 113 GLN A CA 1
ATOM 867 C C . GLN A 1 113 ? 11.583 -7.705 -17.712 1.00 92.69 113 GLN A C 1
ATOM 869 O O . GLN A 1 113 ? 12.057 -8.676 -17.127 1.00 92.69 113 GLN A O 1
ATOM 874 N N . LYS A 1 114 ? 12.300 -6.972 -18.573 1.00 91.38 114 LYS A N 1
ATOM 875 C CA . LYS A 1 114 ? 13.699 -7.271 -18.896 1.00 91.38 114 LYS A CA 1
ATOM 876 C C . LYS A 1 114 ? 14.604 -7.175 -17.668 1.00 91.38 114 LYS A C 1
ATOM 878 O O . LYS A 1 114 ? 15.311 -8.127 -17.366 1.00 91.38 114 LYS A O 1
ATOM 883 N N . LEU A 1 115 ? 14.496 -6.087 -16.908 1.00 92.69 115 LEU A N 1
ATOM 884 C CA . LEU A 1 115 ? 15.219 -5.898 -15.647 1.00 92.69 115 LEU A CA 1
ATOM 885 C C . LEU A 1 115 ? 14.951 -7.030 -14.641 1.00 92.69 115 LEU A C 1
ATOM 887 O O . LEU A 1 115 ? 15.852 -7.460 -13.927 1.00 92.69 115 LEU A O 1
ATOM 891 N N . THR A 1 116 ? 13.721 -7.546 -14.609 1.00 92.56 116 THR A N 1
ATOM 892 C CA . THR A 1 116 ? 13.347 -8.687 -13.763 1.00 92.56 116 THR A CA 1
ATOM 893 C C . THR A 1 116 ? 14.005 -9.989 -14.232 1.00 92.56 116 THR A C 1
ATOM 895 O O . THR A 1 116 ? 14.460 -10.786 -13.411 1.00 92.56 116 THR A O 1
ATOM 898 N N . LEU A 1 117 ? 14.064 -10.224 -15.546 1.00 89.75 117 LEU A N 1
ATOM 899 C CA . LEU A 1 117 ? 14.719 -11.400 -16.126 1.00 89.75 117 LEU A CA 1
ATOM 900 C C . LEU A 1 117 ? 16.231 -11.377 -15.895 1.00 89.75 117 LEU A C 1
ATOM 902 O O . LEU A 1 117 ? 16.793 -12.387 -15.474 1.00 89.75 117 LEU A O 1
ATOM 906 N N . ASP A 1 118 ? 16.867 -10.229 -16.125 1.00 87.88 118 ASP A N 1
ATOM 907 C CA . ASP A 1 118 ? 18.313 -10.066 -15.964 1.00 87.88 118 ASP A CA 1
ATOM 908 C C . ASP A 1 118 ? 18.722 -10.283 -14.503 1.00 87.88 118 ASP A C 1
ATOM 910 O O . ASP A 1 118 ? 19.680 -10.999 -14.224 1.00 87.88 118 ASP A O 1
ATOM 914 N N . LEU A 1 119 ? 17.926 -9.784 -13.550 1.00 87.12 119 LEU A N 1
ATOM 915 C CA . LEU A 1 119 ? 18.190 -10.004 -12.130 1.00 87.12 119 LEU A CA 1
ATOM 916 C C . LEU A 1 119 ? 18.079 -11.480 -11.708 1.00 87.12 119 LEU A C 1
ATOM 918 O O . LEU A 1 119 ? 18.860 -11.930 -10.877 1.00 87.12 119 LEU A O 1
ATOM 922 N N . ASN A 1 120 ? 17.142 -12.237 -12.286 1.00 84.00 120 ASN A N 1
ATOM 923 C CA . ASN A 1 120 ? 16.985 -13.671 -12.007 1.00 84.00 120 ASN A CA 1
ATOM 924 C C . ASN A 1 120 ? 18.068 -14.542 -12.670 1.00 84.00 120 ASN A C 1
ATOM 926 O O . ASN A 1 120 ? 18.325 -15.658 -12.216 1.00 84.00 120 ASN A O 1
ATOM 930 N N . GLY A 1 121 ? 18.657 -14.073 -13.774 1.00 72.25 121 GLY A N 1
ATOM 931 C CA . GLY A 1 121 ? 19.641 -14.819 -14.561 1.00 72.25 121 GLY A CA 1
ATOM 932 C C . GLY A 1 121 ? 21.079 -14.717 -14.048 1.00 72.25 121 GLY A C 1
ATOM 933 O O . GLY A 1 121 ? 21.939 -15.482 -14.488 1.00 72.25 121 GLY A O 1
ATOM 934 N N . GLU A 1 122 ? 21.360 -13.794 -13.132 1.00 68.62 122 GLU A N 1
ATOM 935 C CA . GLU A 1 122 ? 22.718 -13.486 -12.696 1.00 68.62 122 GLU A CA 1
ATOM 936 C C . GLU A 1 122 ? 23.099 -14.151 -11.366 1.00 68.62 122 GLU A C 1
ATOM 938 O O . GLU A 1 122 ? 22.361 -14.124 -10.385 1.00 68.62 122 GLU A O 1
ATOM 943 N N . GLN A 1 123 ? 24.307 -14.719 -11.309 1.00 59.50 123 GLN A N 1
ATOM 944 C CA . GLN A 1 123 ? 24.909 -15.192 -10.060 1.00 59.50 123 GLN A CA 1
ATOM 945 C C . GLN A 1 123 ? 25.742 -14.057 -9.450 1.00 59.50 123 GLN A C 1
ATOM 947 O O . GLN A 1 123 ? 26.667 -13.554 -10.087 1.00 59.50 123 GLN A O 1
ATOM 952 N N . SER A 1 124 ? 25.408 -13.629 -8.229 1.00 57.91 124 SER A N 1
ATOM 953 C CA . SER A 1 124 ? 26.171 -12.582 -7.538 1.00 57.91 124 SER A CA 1
ATOM 954 C C . SER A 1 124 ? 27.508 -13.115 -7.014 1.00 57.91 124 SER A C 1
ATOM 956 O O . SER A 1 124 ? 27.552 -14.112 -6.294 1.00 57.91 124 SER A O 1
ATOM 958 N N . GLU A 1 125 ? 28.595 -12.411 -7.343 1.00 55.59 125 GLU A N 1
ATOM 959 C CA . GLU A 1 125 ? 29.946 -12.688 -6.836 1.00 55.59 125 GLU A CA 1
ATOM 960 C C . GLU A 1 125 ? 30.494 -11.569 -5.920 1.00 55.59 125 GLU A C 1
ATOM 962 O O . GLU A 1 125 ? 31.529 -11.766 -5.288 1.00 55.59 125 GLU A O 1
ATOM 967 N N . ASN A 1 126 ? 29.854 -10.385 -5.830 1.00 65.06 126 ASN A N 1
ATOM 968 C CA . ASN A 1 126 ? 30.429 -9.205 -5.151 1.00 65.06 126 ASN A CA 1
ATOM 969 C C . ASN A 1 126 ? 29.403 -8.274 -4.461 1.00 65.06 126 ASN A C 1
ATOM 971 O O . ASN A 1 126 ? 28.671 -7.538 -5.122 1.00 65.06 126 ASN A O 1
ATOM 975 N N . GLN A 1 127 ? 29.495 -8.147 -3.129 1.00 64.62 127 GLN A N 1
ATOM 976 C CA . GLN A 1 127 ? 28.599 -7.330 -2.283 1.00 64.62 127 GLN A CA 1
ATOM 977 C C . GLN A 1 127 ? 28.569 -5.823 -2.628 1.00 64.62 127 GLN A C 1
ATOM 979 O O . GLN A 1 127 ? 27.526 -5.178 -2.547 1.00 64.62 127 GLN A O 1
ATOM 984 N N . SER A 1 128 ? 29.703 -5.236 -3.033 1.00 68.06 128 SER A N 1
ATOM 985 C CA . SER A 1 128 ? 29.767 -3.816 -3.431 1.00 68.06 128 SER A CA 1
ATOM 986 C C . SER A 1 128 ? 28.995 -3.538 -4.724 1.00 68.06 128 SER A C 1
ATOM 988 O O . SER A 1 128 ? 28.420 -2.459 -4.868 1.00 68.06 128 SER A O 1
ATOM 990 N N . LYS A 1 129 ? 28.969 -4.497 -5.656 1.00 74.19 129 LYS A N 1
ATOM 991 C CA . LYS A 1 129 ? 28.191 -4.366 -6.889 1.00 74.19 129 LYS A CA 1
ATOM 992 C C . LYS A 1 129 ? 26.703 -4.472 -6.577 1.00 74.19 129 LYS A C 1
ATOM 994 O O . LYS A 1 129 ? 25.932 -3.669 -7.090 1.00 74.19 129 LYS A O 1
ATOM 999 N N . ASP A 1 130 ? 26.317 -5.365 -5.670 1.00 76.12 130 ASP A N 1
ATOM 1000 C CA . ASP A 1 130 ? 24.920 -5.537 -5.256 1.00 76.12 130 ASP A CA 1
ATOM 1001 C C . ASP A 1 130 ? 24.333 -4.279 -4.602 1.00 76.12 130 ASP A C 1
ATOM 1003 O O . ASP A 1 130 ? 23.168 -3.958 -4.828 1.00 76.12 130 ASP A O 1
ATOM 1007 N N . GLN A 1 131 ? 25.141 -3.500 -3.873 1.00 80.00 131 GLN A N 1
ATOM 1008 C CA . GLN A 1 131 ? 24.702 -2.218 -3.316 1.00 80.00 131 GLN A CA 1
ATOM 1009 C C . GLN A 1 131 ? 24.410 -1.167 -4.398 1.00 80.00 131 GLN A C 1
ATOM 1011 O O . GLN A 1 131 ? 23.349 -0.539 -4.373 1.00 80.00 131 GLN A O 1
ATOM 1016 N N . SER A 1 132 ? 25.318 -0.982 -5.361 1.00 83.56 132 SER A N 1
ATOM 1017 C CA . SER A 1 132 ? 25.097 -0.058 -6.484 1.00 83.56 132 SER A CA 1
ATOM 1018 C C . SER A 1 132 ? 23.916 -0.501 -7.350 1.00 83.56 132 SER A C 1
ATOM 1020 O O . SER A 1 132 ? 23.118 0.328 -7.787 1.00 83.56 132 SER A O 1
ATOM 1022 N N . ARG A 1 133 ? 23.753 -1.817 -7.533 1.00 86.56 133 ARG A N 1
ATOM 1023 C CA . ARG A 1 133 ? 22.607 -2.407 -8.231 1.00 86.56 133 ARG A CA 1
ATOM 1024 C C . ARG A 1 133 ? 21.300 -2.118 -7.514 1.00 86.56 133 ARG A C 1
ATOM 1026 O O . ARG A 1 133 ? 20.370 -1.627 -8.146 1.00 86.56 133 ARG A O 1
ATOM 1033 N N . LEU A 1 134 ? 21.238 -2.364 -6.204 1.00 88.62 134 LEU A N 1
ATOM 1034 C CA . LEU A 1 134 ? 20.060 -2.069 -5.390 1.00 88.62 134 LEU A CA 1
ATOM 1035 C C . LEU A 1 134 ? 19.665 -0.594 -5.514 1.00 88.62 134 LEU A C 1
ATOM 1037 O O . LEU A 1 134 ? 18.493 -0.300 -5.733 1.00 88.62 134 LEU A O 1
ATOM 1041 N N . ALA A 1 135 ? 20.631 0.325 -5.431 1.00 89.31 135 ALA A N 1
ATOM 1042 C CA . ALA A 1 135 ? 20.370 1.750 -5.614 1.00 89.31 135 ALA A CA 1
ATOM 1043 C C . ALA A 1 135 ? 19.777 2.052 -7.003 1.00 89.31 135 ALA A C 1
ATOM 1045 O O . ALA A 1 135 ? 18.776 2.763 -7.094 1.00 89.31 135 ALA A O 1
ATOM 1046 N N . GLY A 1 136 ? 20.327 1.462 -8.071 1.00 90.81 136 GLY A N 1
ATOM 1047 C CA . GLY A 1 136 ? 19.792 1.597 -9.429 1.00 90.81 136 GLY A CA 1
ATOM 1048 C C . GLY A 1 136 ? 18.358 1.073 -9.568 1.00 90.81 136 GLY A C 1
ATOM 1049 O O . GLY A 1 136 ? 17.486 1.783 -10.070 1.00 90.81 136 GLY A O 1
ATOM 1050 N N . TYR A 1 137 ? 18.076 -0.127 -9.051 1.00 93.06 137 TYR A N 1
ATOM 1051 C CA . TYR A 1 137 ? 16.727 -0.704 -9.062 1.00 93.06 137 TYR A CA 1
ATOM 1052 C C . TYR A 1 137 ? 15.725 0.137 -8.269 1.00 93.06 137 TYR A C 1
ATOM 1054 O O . TYR A 1 137 ? 14.609 0.362 -8.733 1.00 93.06 137 TYR A O 1
ATOM 1062 N N . VAL A 1 138 ? 16.115 0.658 -7.104 1.00 92.81 138 VAL A N 1
ATOM 1063 C CA . VAL A 1 138 ? 15.265 1.557 -6.313 1.00 92.81 138 VAL A CA 1
ATOM 1064 C C . VAL A 1 138 ? 14.926 2.827 -7.092 1.00 92.81 138 VAL A C 1
ATOM 1066 O O . VAL A 1 138 ? 13.778 3.264 -7.044 1.00 92.81 138 VAL A O 1
ATOM 1069 N N . VAL A 1 139 ? 15.878 3.427 -7.814 1.00 93.00 139 VAL A N 1
ATOM 1070 C CA . VAL A 1 139 ? 15.613 4.627 -8.629 1.00 93.00 139 VAL A CA 1
ATOM 1071 C C . VAL A 1 139 ? 14.592 4.319 -9.728 1.00 93.00 139 VAL A C 1
ATOM 1073 O O . VAL A 1 139 ? 13.631 5.075 -9.897 1.00 93.00 139 VAL A O 1
ATOM 1076 N N . VAL A 1 140 ? 14.729 3.178 -10.412 1.00 94.38 140 VAL A N 1
ATOM 1077 C CA . VAL A 1 140 ? 13.743 2.721 -11.407 1.00 94.38 140 VAL A CA 1
ATOM 1078 C C . VAL A 1 140 ? 12.370 2.525 -10.755 1.00 94.38 140 VAL A C 1
ATOM 1080 O O . VAL A 1 140 ? 11.378 3.097 -11.211 1.00 94.38 140 VAL A O 1
ATOM 1083 N N . LEU A 1 141 ? 12.297 1.788 -9.643 1.00 95.56 141 LEU A N 1
ATOM 1084 C CA . LEU A 1 141 ? 11.049 1.521 -8.922 1.00 95.56 141 LEU A CA 1
ATOM 1085 C C . LEU A 1 141 ? 10.384 2.804 -8.414 1.00 95.56 141 LEU A C 1
ATOM 1087 O O . LEU A 1 141 ? 9.173 2.962 -8.549 1.00 95.56 141 LEU A O 1
ATOM 1091 N N . LYS A 1 142 ? 11.157 3.768 -7.907 1.00 94.81 142 LYS A N 1
ATOM 1092 C CA . LYS A 1 142 ? 10.656 5.076 -7.462 1.00 94.81 142 LYS A CA 1
ATOM 1093 C C . LYS A 1 142 ? 9.930 5.820 -8.585 1.00 94.81 142 LYS A C 1
ATOM 1095 O O . LYS A 1 142 ? 8.968 6.541 -8.322 1.00 94.81 142 LYS A O 1
ATOM 1100 N N . ARG A 1 143 ? 10.363 5.643 -9.835 1.00 92.19 143 ARG A N 1
ATOM 1101 C CA . ARG A 1 143 ? 9.705 6.237 -11.002 1.00 92.19 143 ARG A CA 1
ATOM 1102 C C . ARG A 1 143 ? 8.494 5.425 -11.470 1.00 92.19 143 ARG A C 1
ATOM 1104 O O . ARG A 1 143 ? 7.505 6.023 -11.885 1.00 92.19 143 ARG A O 1
ATOM 1111 N N . MET A 1 144 ? 8.565 4.096 -11.411 1.00 94.56 144 MET A N 1
ATOM 1112 C CA . MET A 1 144 ? 7.550 3.201 -11.986 1.00 94.56 144 MET A CA 1
ATOM 1113 C C . MET A 1 144 ? 6.384 2.882 -11.036 1.00 94.56 144 MET A C 1
ATOM 1115 O O . MET A 1 144 ? 5.257 2.697 -11.485 1.00 94.56 144 MET A O 1
ATOM 1119 N N . VAL A 1 145 ? 6.597 2.880 -9.718 1.00 95.75 145 VAL A N 1
ATOM 1120 C CA . VAL A 1 145 ? 5.528 2.673 -8.723 1.00 95.75 145 VAL A CA 1
ATOM 1121 C C . VAL A 1 145 ? 4.397 3.710 -8.807 1.00 95.75 145 VAL A C 1
ATOM 1123 O O . VAL A 1 145 ? 3.235 3.309 -8.737 1.00 95.75 145 VAL A O 1
ATOM 1126 N N . PRO A 1 146 ? 4.650 5.022 -8.977 1.00 94.62 146 PRO A N 1
ATOM 1127 C CA . PRO A 1 146 ? 3.582 6.008 -9.145 1.00 94.62 146 PRO A CA 1
ATOM 1128 C C . PRO A 1 146 ? 3.007 6.068 -10.574 1.00 94.62 146 PRO A C 1
ATOM 1130 O O . PRO A 1 146 ? 2.246 6.990 -10.877 1.00 94.62 146 PRO A O 1
ATOM 1133 N N . ASP A 1 147 ? 3.352 5.131 -11.467 1.00 94.12 147 ASP A N 1
ATOM 1134 C CA . ASP A 1 147 ? 2.832 5.132 -12.835 1.00 94.12 147 ASP A CA 1
ATOM 1135 C C . ASP A 1 147 ? 1.304 4.962 -12.848 1.00 94.12 147 ASP A C 1
ATOM 1137 O O . ASP A 1 147 ? 0.717 4.169 -12.101 1.00 94.12 147 ASP A O 1
ATOM 1141 N N . LYS A 1 148 ? 0.649 5.739 -13.713 1.00 91.50 148 LYS A N 1
ATOM 1142 C CA . LYS A 1 148 ? -0.807 5.718 -13.883 1.00 91.50 148 LYS A CA 1
ATOM 1143 C C . LYS A 1 148 ? -1.274 4.453 -14.595 1.00 91.50 148 LYS A C 1
ATOM 1145 O O . LYS A 1 148 ? -2.423 4.052 -14.428 1.00 91.50 148 LYS A O 1
ATOM 1150 N N . ASN A 1 149 ? -0.419 3.853 -15.419 1.00 94.06 149 ASN A N 1
ATOM 1151 C CA . ASN A 1 149 ? -0.745 2.620 -16.106 1.00 94.06 149 ASN A CA 1
ATOM 1152 C C . ASN A 1 149 ? -0.604 1.433 -15.146 1.00 94.06 149 ASN A C 1
ATOM 1154 O O . ASN A 1 149 ? 0.448 1.198 -14.555 1.00 94.06 149 ASN A O 1
ATOM 1158 N N . VAL A 1 150 ? -1.682 0.662 -15.031 1.00 93.94 150 VAL A N 1
ATOM 1159 C CA . VAL A 1 150 ? -1.769 -0.500 -14.143 1.00 93.94 150 VAL A CA 1
ATOM 1160 C C . VAL A 1 150 ? -0.721 -1.559 -14.485 1.00 93.94 150 VAL A C 1
ATOM 1162 O O . VAL A 1 150 ? -0.131 -2.112 -13.567 1.00 93.94 150 VAL A O 1
ATOM 1165 N N . GLN A 1 151 ? -0.456 -1.828 -15.768 1.00 93.19 151 GLN A N 1
ATOM 1166 C CA . GLN A 1 151 ? 0.507 -2.864 -16.169 1.00 93.19 151 GLN A CA 1
ATOM 1167 C C . GLN A 1 151 ? 1.929 -2.508 -15.741 1.00 93.19 151 GLN A C 1
ATOM 1169 O O . GLN A 1 151 ? 2.622 -3.341 -15.169 1.00 93.19 151 GLN A O 1
ATOM 1174 N N . VAL A 1 152 ? 2.315 -1.240 -15.902 1.00 95.19 152 VAL A N 1
ATOM 1175 C CA . VAL A 1 152 ? 3.633 -0.753 -15.471 1.00 95.19 152 VAL A CA 1
ATOM 1176 C C . VAL A 1 152 ? 3.801 -0.902 -13.957 1.00 95.19 152 VAL A C 1
ATOM 1178 O O . VAL A 1 152 ? 4.845 -1.355 -13.499 1.00 95.19 152 VAL A O 1
ATOM 1181 N N . PHE A 1 153 ? 2.766 -0.589 -13.168 1.00 96.44 153 PHE A N 1
ATOM 1182 C CA . PHE A 1 153 ? 2.814 -0.818 -11.722 1.00 96.44 153 PHE A CA 1
ATOM 1183 C C . PHE A 1 153 ? 2.940 -2.307 -11.368 1.00 96.44 153 PHE A C 1
ATOM 1185 O O . PHE A 1 153 ? 3.733 -2.658 -10.498 1.00 96.44 153 PHE A O 1
ATOM 1192 N N . LEU A 1 154 ? 2.185 -3.187 -12.033 1.00 95.50 154 LEU A N 1
ATOM 1193 C CA . LEU A 1 154 ? 2.258 -4.629 -11.779 1.00 95.50 154 LEU A CA 1
ATOM 1194 C C . LEU A 1 154 ? 3.646 -5.192 -12.120 1.00 95.50 154 LEU A C 1
ATOM 1196 O O . LEU A 1 154 ? 4.190 -5.973 -11.341 1.00 95.50 154 LEU A O 1
ATOM 1200 N N . ALA A 1 155 ? 4.254 -4.746 -13.222 1.00 95.38 155 ALA A N 1
ATOM 1201 C CA . ALA A 1 155 ? 5.630 -5.094 -13.567 1.00 95.38 155 ALA A CA 1
ATOM 1202 C C . ALA A 1 155 ? 6.642 -4.533 -12.552 1.00 95.38 155 ALA A C 1
ATOM 1204 O O . ALA A 1 155 ? 7.596 -5.217 -12.190 1.00 95.38 155 ALA A O 1
ATOM 1205 N N . ALA A 1 156 ? 6.413 -3.325 -12.024 1.00 96.81 156 ALA A N 1
ATOM 1206 C CA . ALA A 1 156 ? 7.250 -2.750 -10.971 1.00 96.81 156 ALA A CA 1
ATOM 1207 C C . ALA A 1 156 ? 7.143 -3.539 -9.654 1.00 96.81 156 ALA A C 1
ATOM 1209 O O . ALA A 1 156 ? 8.152 -3.751 -8.988 1.00 96.81 156 ALA A O 1
ATOM 1210 N N . ALA A 1 157 ? 5.949 -4.015 -9.292 1.00 95.94 157 ALA A N 1
ATOM 1211 C CA . ALA A 1 157 ? 5.754 -4.884 -8.132 1.00 95.94 157 ALA A CA 1
ATOM 1212 C C . ALA A 1 157 ? 6.472 -6.236 -8.305 1.00 95.94 157 ALA A C 1
ATOM 1214 O O . ALA A 1 157 ? 7.143 -6.690 -7.383 1.00 95.94 157 ALA A O 1
ATOM 1215 N N . ALA A 1 158 ? 6.417 -6.842 -9.496 1.00 95.44 158 ALA A N 1
ATOM 1216 C CA . ALA A 1 158 ? 7.158 -8.071 -9.796 1.00 95.44 158 ALA A CA 1
ATOM 1217 C C . ALA A 1 158 ? 8.688 -7.874 -9.751 1.00 95.44 158 ALA A C 1
ATOM 1219 O O . ALA A 1 158 ? 9.423 -8.728 -9.244 1.00 95.44 158 ALA A O 1
ATOM 1220 N N . LEU A 1 159 ? 9.172 -6.724 -10.229 1.00 95.38 159 LEU A N 1
ATOM 1221 C CA . LEU A 1 159 ? 10.579 -6.355 -10.108 1.00 95.38 159 LEU A CA 1
ATOM 1222 C C . LEU A 1 159 ? 10.980 -6.176 -8.638 1.00 95.38 159 LEU A C 1
ATOM 1224 O O . LEU A 1 159 ? 12.014 -6.696 -8.228 1.00 95.38 159 LEU A O 1
ATOM 1228 N N . LEU A 1 160 ? 10.161 -5.490 -7.831 1.00 95.06 160 LEU A N 1
ATOM 1229 C CA . LEU A 1 160 ? 10.400 -5.324 -6.394 1.00 95.06 160 LEU A CA 1
ATOM 1230 C C . LEU A 1 160 ? 10.485 -6.676 -5.675 1.00 95.06 160 LEU A C 1
ATOM 1232 O O . LEU A 1 160 ? 11.423 -6.878 -4.907 1.00 95.06 160 LEU A O 1
ATOM 1236 N N . HIS A 1 161 ? 9.575 -7.608 -5.970 1.00 93.75 161 HIS A N 1
ATOM 1237 C CA . HIS A 1 161 ? 9.633 -8.972 -5.444 1.00 93.75 161 HIS A CA 1
ATOM 1238 C C . HIS A 1 161 ? 10.999 -9.614 -5.719 1.00 93.75 161 HIS A C 1
ATOM 1240 O O . HIS A 1 161 ? 11.677 -10.076 -4.802 1.00 93.75 161 HIS A O 1
ATOM 1246 N N . THR A 1 162 ? 11.452 -9.561 -6.973 1.00 92.56 162 THR A N 1
ATOM 1247 C CA . THR A 1 162 ? 12.739 -10.141 -7.388 1.00 92.56 162 THR A CA 1
ATOM 1248 C C . THR A 1 162 ? 13.925 -9.433 -6.727 1.00 92.56 162 THR A C 1
ATOM 1250 O O . THR A 1 162 ? 14.854 -10.089 -6.267 1.00 92.56 162 THR A O 1
ATOM 1253 N N . VAL A 1 163 ? 13.882 -8.105 -6.584 1.00 91.62 163 VAL A N 1
ATOM 1254 C CA . VAL A 1 163 ? 14.890 -7.326 -5.841 1.00 91.62 163 VAL A CA 1
ATOM 1255 C C . VAL A 1 163 ? 14.957 -7.760 -4.375 1.00 91.62 163 VAL A C 1
ATOM 1257 O O . VAL A 1 163 ? 16.051 -7.935 -3.834 1.00 91.62 163 VAL A O 1
ATOM 1260 N N . CYS A 1 164 ? 13.810 -7.982 -3.733 1.00 90.62 164 CYS A N 1
ATOM 1261 C CA . CYS A 1 164 ? 13.753 -8.476 -2.362 1.00 90.62 164 CYS A CA 1
ATOM 1262 C C . CYS A 1 164 ? 14.328 -9.893 -2.227 1.00 90.62 164 CYS A C 1
ATOM 1264 O O . CYS A 1 164 ? 15.055 -10.155 -1.268 1.00 90.62 164 CYS A O 1
ATOM 1266 N N . GLN A 1 165 ? 14.059 -10.788 -3.180 1.00 88.50 165 GLN A N 1
ATOM 1267 C CA . GLN A 1 165 ? 14.585 -12.157 -3.152 1.00 88.50 165 GLN A CA 1
ATOM 1268 C C . GLN A 1 165 ? 16.092 -12.206 -3.448 1.00 88.50 165 GLN A C 1
ATOM 1270 O O . GLN A 1 165 ? 16.860 -12.769 -2.667 1.00 88.50 165 GLN A O 1
ATOM 1275 N N . GLU A 1 166 ? 16.531 -11.575 -4.535 1.00 87.12 166 GLU A N 1
ATOM 1276 C CA . GLU A 1 166 ? 17.889 -11.732 -5.061 1.00 87.12 166 GLU A CA 1
ATOM 1277 C C . GLU A 1 166 ? 18.894 -10.784 -4.397 1.00 87.12 166 GLU A C 1
ATOM 1279 O O . GLU A 1 166 ? 19.953 -11.225 -3.951 1.00 87.12 166 GLU A O 1
ATOM 1284 N N . LEU A 1 167 ? 18.560 -9.495 -4.257 1.00 85.12 167 LEU A N 1
ATOM 1285 C CA . LEU A 1 167 ? 19.500 -8.491 -3.738 1.00 85.12 167 LEU A CA 1
ATOM 1286 C C . LEU A 1 167 ? 19.425 -8.311 -2.229 1.00 85.12 167 LEU A C 1
ATOM 1288 O O . LEU A 1 167 ? 20.420 -7.943 -1.615 1.00 85.12 167 LEU A O 1
ATOM 1292 N N . LEU A 1 168 ? 18.262 -8.535 -1.615 1.00 83.81 168 LEU A N 1
ATOM 1293 C CA . LEU A 1 168 ? 18.104 -8.384 -0.167 1.00 83.81 168 LEU A CA 1
ATOM 1294 C C . LEU A 1 168 ? 18.136 -9.731 0.573 1.00 83.81 168 LEU A C 1
ATOM 1296 O O . LEU A 1 168 ? 18.630 -9.778 1.699 1.00 83.81 168 LEU A O 1
ATOM 1300 N N . GLY A 1 169 ? 17.660 -10.815 -0.048 1.00 77.56 169 GLY A N 1
ATOM 1301 C CA . GLY A 1 169 ? 17.547 -12.140 0.569 1.00 77.56 169 GLY A CA 1
ATOM 1302 C C . GLY A 1 169 ? 18.826 -12.987 0.566 1.00 77.56 169 GLY A C 1
ATOM 1303 O O . GLY A 1 169 ? 19.101 -13.661 1.557 1.00 77.56 169 GLY A O 1
ATOM 1304 N N . ARG A 1 170 ? 19.630 -12.964 -0.510 1.00 69.69 170 ARG A N 1
ATOM 1305 C CA . ARG A 1 170 ? 20.763 -13.903 -0.687 1.00 69.69 170 ARG A CA 1
ATOM 1306 C C . ARG A 1 170 ? 22.095 -13.434 -0.098 1.00 69.69 170 ARG A C 1
ATOM 1308 O O . ARG A 1 170 ? 22.864 -14.249 0.404 1.00 69.69 170 ARG A O 1
ATOM 1315 N N . SER A 1 171 ? 22.399 -12.140 -0.177 1.00 63.56 171 SER A N 1
ATOM 1316 C CA . SER A 1 171 ? 23.629 -11.513 0.348 1.00 63.56 171 SER A CA 1
ATOM 1317 C C . SER A 1 171 ? 23.424 -10.006 0.522 1.00 63.56 171 SER A C 1
ATOM 1319 O O . SER A 1 171 ? 24.217 -9.184 0.067 1.00 63.56 171 SER A O 1
ATOM 1321 N N . GLY A 1 172 ? 22.302 -9.648 1.150 1.00 66.69 172 GLY A N 1
ATOM 1322 C CA . GLY A 1 172 ? 21.862 -8.264 1.225 1.00 66.69 172 GLY A CA 1
ATOM 1323 C C . GLY A 1 172 ? 22.812 -7.329 1.977 1.00 66.69 172 GLY A C 1
ATOM 1324 O O . GLY A 1 172 ? 23.618 -7.763 2.811 1.00 66.69 172 GLY A O 1
ATOM 1325 N N . PRO A 1 173 ? 22.719 -6.016 1.704 1.00 77.38 173 PRO A N 1
ATOM 1326 C CA . PRO A 1 173 ? 23.443 -5.014 2.466 1.00 77.38 173 PRO A CA 1
ATOM 1327 C C . PRO A 1 173 ? 22.987 -5.024 3.930 1.00 77.38 173 PRO A C 1
ATOM 1329 O O . PRO A 1 173 ? 21.968 -5.615 4.306 1.00 77.38 173 PRO A O 1
ATOM 1332 N N . ARG A 1 174 ? 23.739 -4.333 4.791 1.00 83.81 174 ARG A N 1
ATOM 1333 C CA . ARG A 1 174 ? 23.357 -4.183 6.203 1.00 83.81 174 ARG A CA 1
ATOM 1334 C C . ARG A 1 174 ? 21.961 -3.560 6.303 1.00 83.81 174 ARG A C 1
ATOM 1336 O O . ARG A 1 174 ? 21.621 -2.695 5.500 1.00 83.81 174 ARG A O 1
ATOM 1343 N N . ARG A 1 175 ? 21.188 -3.921 7.338 1.00 86.31 175 ARG A N 1
ATOM 1344 C CA . ARG A 1 175 ? 19.809 -3.416 7.542 1.00 86.31 175 ARG A CA 1
ATOM 1345 C C . ARG A 1 175 ? 19.697 -1.898 7.380 1.00 86.31 175 ARG A C 1
ATOM 1347 O O . ARG A 1 175 ? 18.830 -1.427 6.661 1.00 86.31 175 ARG A O 1
ATOM 1354 N N . ALA A 1 176 ? 20.623 -1.144 7.974 1.00 86.56 176 ALA A N 1
ATOM 1355 C CA . ALA A 1 176 ? 20.645 0.316 7.873 1.00 86.56 176 ALA A CA 1
ATOM 1356 C C . ALA A 1 176 ? 20.789 0.822 6.424 1.00 86.56 176 ALA A C 1
ATOM 1358 O O . ALA A 1 176 ? 20.134 1.782 6.040 1.00 86.56 176 ALA A O 1
ATOM 1359 N N . GLU A 1 177 ? 21.615 0.167 5.609 1.00 86.19 177 GLU A N 1
ATOM 1360 C CA . GLU A 1 177 ? 21.819 0.534 4.204 1.00 86.19 177 GLU A CA 1
ATOM 1361 C C . GLU A 1 177 ? 20.609 0.146 3.347 1.00 86.19 177 GLU A C 1
ATOM 1363 O O . GLU A 1 177 ? 20.170 0.944 2.521 1.00 86.19 177 GLU A O 1
ATOM 1368 N N . ALA A 1 178 ? 20.022 -1.033 3.591 1.00 87.75 178 ALA A N 1
ATOM 1369 C CA . ALA A 1 178 ? 18.778 -1.453 2.944 1.00 87.75 178 ALA A CA 1
ATOM 1370 C C . ALA A 1 178 ? 17.630 -0.477 3.250 1.00 87.75 178 ALA A C 1
ATOM 1372 O O . ALA A 1 178 ? 16.895 -0.072 2.353 1.00 87.75 178 ALA A O 1
ATOM 1373 N N . HIS A 1 179 ? 17.501 -0.054 4.510 1.00 91.06 179 HIS A N 1
ATOM 1374 C CA . HIS A 1 179 ? 16.492 0.911 4.950 1.00 91.06 179 HIS A CA 1
ATOM 1375 C C . HIS A 1 179 ? 16.676 2.276 4.286 1.00 91.06 179 HIS A C 1
ATOM 1377 O O . HIS A 1 179 ? 15.701 2.840 3.801 1.00 91.06 179 HIS A O 1
ATOM 1383 N N . VAL A 1 180 ? 17.911 2.786 4.206 1.00 91.75 180 VAL A N 1
ATOM 1384 C CA . VAL A 1 180 ? 18.212 4.053 3.514 1.00 91.75 180 VAL A CA 1
ATOM 1385 C C . VAL A 1 180 ? 17.887 3.965 2.024 1.00 91.75 180 VAL A C 1
ATOM 1387 O O . VAL A 1 180 ? 17.326 4.908 1.470 1.00 91.75 180 VAL A O 1
ATOM 1390 N N . ALA A 1 181 ? 18.200 2.839 1.379 1.00 90.75 181 ALA A N 1
ATOM 1391 C CA . ALA A 1 181 ? 17.865 2.630 -0.023 1.00 90.75 181 ALA A CA 1
ATOM 1392 C C . ALA A 1 181 ? 16.343 2.585 -0.238 1.00 90.75 181 ALA A C 1
ATOM 1394 O O . ALA A 1 181 ? 15.842 3.215 -1.159 1.00 90.75 181 ALA A O 1
ATOM 1395 N N . LEU A 1 182 ? 15.588 1.890 0.616 1.00 92.12 182 LEU A N 1
ATOM 1396 C CA . LEU A 1 182 ? 14.141 1.719 0.444 1.00 92.12 182 LEU A CA 1
ATOM 1397 C C . LEU A 1 182 ? 13.300 2.912 0.928 1.00 92.12 182 LEU A C 1
ATOM 1399 O O . LEU A 1 182 ? 12.163 3.056 0.482 1.00 92.12 182 LEU A O 1
ATOM 1403 N N . ASP A 1 183 ? 13.823 3.782 1.797 1.00 92.81 183 ASP A N 1
ATOM 1404 C CA . ASP A 1 183 ? 13.074 4.907 2.386 1.00 92.81 183 ASP A CA 1
ATOM 1405 C C . ASP A 1 183 ? 12.316 5.780 1.358 1.00 92.81 183 ASP A C 1
ATOM 1407 O O . ASP A 1 183 ? 11.135 6.056 1.588 1.00 92.81 183 ASP A O 1
ATOM 1411 N N . PRO A 1 184 ? 12.883 6.150 0.188 1.00 93.75 184 PRO A N 1
ATOM 1412 C CA . PRO A 1 184 ? 12.164 6.926 -0.824 1.00 93.75 184 PRO A CA 1
ATOM 1413 C C . PRO A 1 184 ? 11.028 6.160 -1.517 1.00 93.75 184 PRO A C 1
ATOM 1415 O O . PRO A 1 184 ? 10.114 6.784 -2.058 1.00 93.75 184 PRO A O 1
ATOM 1418 N N . LEU A 1 185 ? 11.096 4.826 -1.539 1.00 94.31 185 LEU A N 1
ATOM 1419 C CA . LEU A 1 185 ? 10.126 3.954 -2.200 1.00 94.31 185 LEU A CA 1
ATOM 1420 C C . LEU A 1 185 ? 8.907 3.686 -1.307 1.00 94.31 185 LEU A C 1
ATOM 1422 O O . LEU A 1 185 ? 7.781 3.627 -1.803 1.00 94.31 185 LEU A O 1
ATOM 1426 N N . MET A 1 186 ? 9.116 3.574 0.008 1.00 94.38 186 MET A N 1
ATOM 1427 C CA . MET A 1 186 ? 8.073 3.183 0.963 1.00 94.38 186 MET A CA 1
ATOM 1428 C C . MET A 1 186 ? 6.817 4.074 0.915 1.00 94.38 186 MET A C 1
ATOM 1430 O O . MET A 1 186 ? 5.720 3.528 0.795 1.00 94.38 186 MET A O 1
ATOM 1434 N N . PRO A 1 187 ? 6.900 5.424 0.932 1.00 93.75 187 PRO A N 1
ATOM 1435 C CA . PRO A 1 187 ? 5.710 6.267 0.820 1.00 93.75 187 PRO A CA 1
ATOM 1436 C C . PRO A 1 187 ? 4.937 6.058 -0.488 1.00 93.75 187 PRO A C 1
ATOM 1438 O O . PRO A 1 187 ? 3.711 6.120 -0.482 1.00 93.75 187 PRO A O 1
ATOM 1441 N N . LEU A 1 188 ? 5.642 5.790 -1.593 1.00 94.81 188 LEU A N 1
ATOM 1442 C CA . LEU A 1 188 ? 5.028 5.597 -2.907 1.00 94.81 188 LEU A CA 1
ATOM 1443 C C . LEU A 1 188 ? 4.240 4.288 -2.965 1.00 94.81 188 LEU A C 1
ATOM 1445 O O . LEU A 1 188 ? 3.141 4.271 -3.506 1.00 94.81 188 LEU A O 1
ATOM 1449 N N . LEU A 1 189 ? 4.766 3.212 -2.372 1.00 94.75 189 LEU A N 1
ATOM 1450 C CA . LEU A 1 189 ? 4.053 1.936 -2.257 1.00 94.75 189 LEU A CA 1
ATOM 1451 C C . LEU A 1 189 ? 2.820 2.062 -1.353 1.00 94.75 189 LEU A C 1
ATOM 1453 O O . LEU A 1 189 ? 1.752 1.551 -1.683 1.00 94.75 189 LEU A O 1
ATOM 1457 N N . VAL A 1 190 ? 2.943 2.787 -0.240 1.00 94.06 190 VAL A N 1
ATOM 1458 C CA . VAL A 1 190 ? 1.835 3.046 0.694 1.00 94.06 190 VAL A CA 1
ATOM 1459 C C . VAL A 1 190 ? 0.721 3.888 0.055 1.00 94.06 190 VAL A C 1
ATOM 1461 O O . VAL A 1 190 ? -0.451 3.735 0.408 1.00 94.06 190 VAL A O 1
ATOM 1464 N N . ASP A 1 191 ? 1.052 4.753 -0.905 1.00 92.50 191 ASP A N 1
ATOM 1465 C CA . ASP A 1 191 ? 0.074 5.516 -1.689 1.00 92.50 191 ASP A CA 1
ATOM 1466 C C . ASP A 1 191 ? -0.695 4.652 -2.706 1.00 92.50 191 ASP A C 1
ATOM 1468 O O . ASP A 1 191 ? -1.766 5.065 -3.154 1.00 92.50 191 ASP A O 1
ATOM 1472 N N . ARG A 1 192 ? -0.194 3.455 -3.050 1.00 93.44 192 ARG A N 1
ATOM 1473 C CA . ARG A 1 192 ? -0.898 2.484 -3.912 1.00 93.44 192 ARG A CA 1
ATOM 1474 C C . ARG A 1 192 ? -1.875 1.581 -3.151 1.00 93.44 192 ARG A C 1
ATOM 1476 O O . ARG A 1 192 ? -2.632 0.852 -3.786 1.00 93.44 192 ARG A O 1
ATOM 1483 N N . LEU A 1 193 ? -1.894 1.637 -1.818 1.00 93.19 193 LEU A N 1
ATOM 1484 C CA . LEU A 1 193 ? -2.880 0.927 -0.997 1.00 93.19 193 LEU A CA 1
ATOM 1485 C C . LEU A 1 193 ? -4.244 1.625 -1.067 1.00 93.19 193 LEU A C 1
ATOM 1487 O O . LEU A 1 193 ? -4.339 2.843 -0.900 1.00 93.19 193 LEU A O 1
ATOM 1491 N N . GLY A 1 194 ? -5.309 0.852 -1.268 1.00 90.44 194 GLY A N 1
ATOM 1492 C CA . GLY A 1 194 ? -6.663 1.361 -1.479 1.00 90.44 194 GLY A CA 1
ATOM 1493 C C . GLY A 1 194 ? -6.888 1.972 -2.864 1.00 90.44 194 GLY A C 1
ATOM 1494 O O . GLY A 1 194 ? -7.777 2.817 -3.014 1.00 90.44 194 GLY A O 1
ATOM 1495 N N . ASP A 1 195 ? -6.087 1.585 -3.865 1.00 93.06 195 ASP A N 1
ATOM 1496 C CA . ASP A 1 195 ? -6.310 1.977 -5.259 1.00 93.06 195 ASP A CA 1
ATOM 1497 C C . ASP A 1 195 ? -7.692 1.489 -5.735 1.00 93.06 195 ASP A C 1
ATOM 1499 O O . ASP A 1 195 ? -8.192 0.437 -5.340 1.00 93.06 195 ASP A O 1
ATOM 1503 N N . SER A 1 196 ? -8.323 2.270 -6.611 1.00 91.12 196 SER A N 1
ATOM 1504 C CA . SER A 1 196 ? -9.569 1.895 -7.284 1.00 91.12 196 SER A CA 1
ATOM 1505 C C . SER A 1 196 ? -9.478 0.567 -8.041 1.00 91.12 196 SER A C 1
ATOM 1507 O O . SER A 1 196 ? -10.476 -0.141 -8.168 1.00 91.12 196 SER A O 1
ATOM 1509 N N . ASN A 1 197 ? -8.292 0.223 -8.550 1.00 92.50 197 ASN A N 1
ATOM 1510 C CA . ASN A 1 197 ? -8.057 -1.043 -9.215 1.00 92.50 197 ASN A CA 1
ATOM 1511 C C . ASN A 1 197 ? -7.615 -2.101 -8.201 1.00 92.50 197 ASN A C 1
ATOM 1513 O O . ASN A 1 197 ? -6.485 -2.074 -7.714 1.00 92.50 197 ASN A O 1
ATOM 1517 N N . ALA A 1 198 ? -8.473 -3.095 -7.970 1.00 92.62 198 ALA A N 1
ATOM 1518 C CA . ALA A 1 198 ? -8.211 -4.181 -7.027 1.00 92.62 198 ALA A CA 1
ATOM 1519 C C . ALA A 1 198 ? -6.893 -4.937 -7.292 1.00 92.62 198 ALA A C 1
ATOM 1521 O O . ALA A 1 198 ? -6.280 -5.437 -6.354 1.00 92.62 198 ALA A O 1
ATOM 1522 N N . ARG A 1 199 ? -6.417 -5.010 -8.549 1.00 94.94 199 ARG A N 1
ATOM 1523 C CA . ARG A 1 199 ? -5.124 -5.648 -8.867 1.00 94.94 199 ARG A CA 1
ATOM 1524 C C . ARG A 1 199 ? -3.940 -4.849 -8.336 1.00 94.94 199 ARG A C 1
ATOM 1526 O O . ARG A 1 199 ? -2.989 -5.444 -7.846 1.00 94.94 199 ARG A O 1
ATOM 1533 N N . VAL A 1 200 ? -4.008 -3.521 -8.435 1.00 95.25 200 VAL A N 1
ATOM 1534 C CA . VAL A 1 200 ? -2.972 -2.625 -7.907 1.00 95.25 200 VAL A CA 1
ATOM 1535 C C . VAL A 1 200 ? -2.950 -2.713 -6.390 1.00 95.25 200 VAL A C 1
ATOM 1537 O O . VAL A 1 200 ? -1.902 -2.932 -5.798 1.00 95.25 200 VAL A O 1
ATOM 1540 N N . ASP A 1 201 ? -4.121 -2.588 -5.778 1.00 94.56 201 ASP A N 1
ATOM 1541 C CA . ASP A 1 201 ? -4.303 -2.640 -4.334 1.00 94.56 201 ASP A CA 1
ATOM 1542 C C . ASP A 1 201 ? -3.820 -3.978 -3.737 1.00 94.56 201 ASP A C 1
ATOM 1544 O O . ASP A 1 201 ? -3.040 -3.998 -2.782 1.00 94.56 201 ASP A O 1
ATOM 1548 N N . LYS A 1 202 ? -4.179 -5.102 -4.374 1.00 94.31 202 LYS A N 1
ATOM 1549 C CA . LYS A 1 202 ? -3.640 -6.426 -4.045 1.00 94.31 202 LYS A CA 1
ATOM 1550 C C . LYS A 1 202 ? -2.115 -6.463 -4.160 1.00 94.31 202 LYS A C 1
ATOM 1552 O O . LYS A 1 202 ? -1.457 -6.827 -3.194 1.00 94.31 202 LYS A O 1
ATOM 1557 N N . ALA A 1 203 ? -1.553 -6.091 -5.310 1.00 95.81 203 ALA A N 1
ATOM 1558 C CA . ALA A 1 203 ? -0.108 -6.166 -5.524 1.00 95.81 203 ALA A CA 1
ATOM 1559 C C . ALA A 1 203 ? 0.673 -5.240 -4.572 1.00 95.81 203 ALA A C 1
ATOM 1561 O O . ALA A 1 203 ? 1.765 -5.588 -4.139 1.00 95.81 203 ALA A O 1
ATOM 1562 N N . ALA A 1 204 ? 0.101 -4.097 -4.180 1.00 96.06 204 ALA A N 1
ATOM 1563 C CA . ALA A 1 204 ? 0.672 -3.232 -3.154 1.00 96.06 204 ALA A CA 1
ATOM 1564 C C . ALA A 1 204 ? 0.671 -3.901 -1.769 1.00 96.06 204 ALA A C 1
ATOM 1566 O O . ALA A 1 204 ? 1.669 -3.802 -1.057 1.00 96.06 204 ALA A O 1
ATOM 1567 N N . ARG A 1 205 ? -0.404 -4.604 -1.379 1.00 95.00 205 ARG A N 1
ATOM 1568 C CA . ARG A 1 205 ? -0.415 -5.401 -0.138 1.00 95.00 205 ARG A CA 1
ATOM 1569 C C . ARG A 1 205 ? 0.595 -6.541 -0.182 1.00 95.00 205 ARG A C 1
ATOM 1571 O O . ARG A 1 205 ? 1.358 -6.683 0.769 1.00 95.00 205 ARG A O 1
ATOM 1578 N N . ASP A 1 206 ? 0.631 -7.294 -1.278 1.00 94.19 206 ASP A N 1
ATOM 1579 C CA . ASP A 1 206 ? 1.554 -8.419 -1.461 1.00 94.19 206 ASP A CA 1
ATOM 1580 C C . ASP A 1 206 ? 3.014 -7.936 -1.394 1.00 94.19 206 ASP A C 1
ATOM 1582 O O . ASP A 1 206 ? 3.813 -8.529 -0.675 1.00 94.19 206 ASP A O 1
ATOM 1586 N N . ALA A 1 207 ? 3.341 -6.790 -2.003 1.00 94.44 207 ALA A N 1
ATOM 1587 C CA . ALA A 1 207 ? 4.671 -6.182 -1.909 1.00 94.44 207 ALA A CA 1
ATOM 1588 C C . ALA A 1 207 ? 5.091 -5.855 -0.462 1.00 94.44 207 ALA A C 1
ATOM 1590 O O . ALA A 1 207 ? 6.248 -6.024 -0.081 1.00 94.44 207 ALA A O 1
ATOM 1591 N N . HIS A 1 208 ? 4.165 -5.399 0.385 1.00 94.12 208 HIS A N 1
ATOM 1592 C CA . HIS A 1 208 ? 4.487 -5.150 1.792 1.00 94.12 208 HIS A CA 1
ATOM 1593 C C . HIS A 1 208 ? 4.580 -6.447 2.597 1.00 94.12 208 HIS A C 1
ATOM 1595 O O . HIS A 1 208 ? 5.516 -6.612 3.375 1.00 94.12 208 HIS A O 1
ATOM 1601 N N . LEU A 1 209 ? 3.608 -7.346 2.431 1.00 90.31 209 LEU A N 1
ATOM 1602 C CA . LEU A 1 209 ? 3.453 -8.537 3.262 1.00 90.31 209 LEU A CA 1
ATOM 1603 C C . LEU A 1 209 ? 4.424 -9.653 2.861 1.00 90.31 209 LEU A C 1
ATOM 1605 O O . LEU A 1 209 ? 5.125 -10.203 3.704 1.00 90.31 209 LEU A O 1
ATOM 1609 N N . CYS A 1 210 ? 4.473 -9.993 1.576 1.00 89.25 210 CYS A N 1
ATOM 1610 C CA . CYS A 1 210 ? 5.263 -11.113 1.076 1.00 89.25 210 CYS A CA 1
ATOM 1611 C C . CYS A 1 210 ? 6.723 -10.735 0.821 1.00 89.25 210 CYS A C 1
ATOM 1613 O O . CYS A 1 210 ? 7.592 -11.584 1.021 1.00 89.25 210 CYS A O 1
ATOM 1615 N N . ASP A 1 211 ? 6.995 -9.484 0.437 1.00 87.75 211 ASP A N 1
ATOM 1616 C CA . ASP A 1 211 ? 8.340 -9.091 0.008 1.00 87.75 211 ASP A CA 1
ATOM 1617 C C . ASP A 1 211 ? 9.072 -8.326 1.107 1.00 87.75 211 ASP A C 1
ATOM 1619 O O . ASP A 1 211 ? 10.083 -8.795 1.619 1.00 87.75 211 ASP A O 1
ATOM 1623 N N . LEU A 1 212 ? 8.554 -7.169 1.528 1.00 90.88 212 LEU A N 1
ATOM 1624 C CA . LEU A 1 212 ? 9.251 -6.296 2.479 1.00 90.88 212 LEU A CA 1
ATOM 1625 C C . LEU A 1 212 ? 9.241 -6.842 3.911 1.00 90.88 212 LEU A C 1
ATOM 1627 O O . LEU A 1 212 ? 10.275 -6.869 4.573 1.00 90.88 212 LEU A O 1
ATOM 1631 N N . MET A 1 213 ? 8.091 -7.301 4.401 1.00 90.25 213 MET A N 1
ATOM 1632 C CA . MET A 1 213 ? 7.960 -7.793 5.771 1.00 90.25 213 MET A CA 1
ATOM 1633 C C . MET A 1 213 ? 8.755 -9.082 6.004 1.00 90.25 213 MET A C 1
ATOM 1635 O O . MET A 1 213 ? 9.455 -9.185 7.012 1.00 90.25 213 MET A O 1
ATOM 1639 N N . ARG A 1 214 ? 8.664 -10.049 5.082 1.00 88.62 214 ARG A N 1
ATOM 1640 C CA . ARG A 1 214 ? 9.369 -11.341 5.178 1.00 88.62 214 ARG A CA 1
ATOM 1641 C C . ARG A 1 214 ? 10.856 -11.245 4.836 1.00 88.62 214 ARG A C 1
ATOM 1643 O O . ARG A 1 214 ? 11.609 -12.176 5.115 1.00 88.62 214 ARG A O 1
ATOM 1650 N N . CYS A 1 215 ? 11.306 -10.130 4.263 1.00 86.12 215 CYS A N 1
ATOM 1651 C CA . CYS A 1 215 ? 12.719 -9.914 3.996 1.00 86.12 215 CYS A CA 1
ATOM 1652 C C . CYS A 1 215 ? 13.487 -9.632 5.296 1.00 86.12 215 CYS A C 1
ATOM 1654 O O . CYS A 1 215 ? 13.257 -8.629 5.976 1.00 86.12 215 CYS A O 1
ATOM 1656 N N . ALA A 1 216 ? 14.462 -10.490 5.611 1.00 82.56 216 ALA A N 1
ATOM 1657 C CA . ALA A 1 216 ? 15.240 -10.427 6.849 1.00 82.56 216 ALA A CA 1
ATOM 1658 C C . ALA A 1 216 ? 16.027 -9.112 7.039 1.00 82.56 216 ALA A C 1
ATOM 1660 O O . ALA A 1 216 ? 16.325 -8.726 8.175 1.00 82.56 216 ALA A O 1
ATOM 1661 N N . THR A 1 217 ? 16.373 -8.405 5.957 1.00 84.62 217 THR A N 1
ATOM 1662 C CA . THR A 1 217 ? 17.074 -7.112 6.042 1.00 84.62 217 THR A CA 1
ATOM 1663 C C . THR A 1 217 ? 16.133 -5.945 6.345 1.00 84.62 217 THR A C 1
ATOM 1665 O O . THR A 1 217 ? 16.551 -4.959 6.955 1.00 84.62 217 THR A O 1
ATOM 1668 N N . VAL A 1 218 ? 14.861 -6.054 5.957 1.00 85.50 218 VAL A N 1
ATOM 1669 C CA . VAL A 1 218 ? 13.860 -4.990 6.073 1.00 85.50 218 VAL A CA 1
ATOM 1670 C C . VAL A 1 218 ? 13.059 -5.177 7.361 1.00 85.50 218 VAL A C 1
ATOM 1672 O O . VAL A 1 218 ? 13.199 -4.370 8.290 1.00 85.50 218 VAL A O 1
ATOM 1675 N N . GLY A 1 219 ? 12.314 -6.282 7.448 1.00 87.00 219 GLY A N 1
ATOM 1676 C CA . GLY A 1 219 ? 11.513 -6.694 8.598 1.00 87.00 219 GLY A CA 1
ATOM 1677 C C . GLY A 1 219 ? 10.172 -5.963 8.746 1.00 87.00 219 GLY A C 1
ATOM 1678 O O . GLY A 1 219 ? 9.901 -4.933 8.114 1.00 87.00 219 GLY A O 1
ATOM 1679 N N . ALA A 1 220 ? 9.323 -6.486 9.637 1.00 88.62 220 ALA A N 1
ATOM 1680 C CA . ALA A 1 220 ? 7.971 -5.966 9.843 1.00 88.62 220 ALA A CA 1
ATOM 1681 C C . ALA A 1 220 ? 7.969 -4.570 10.487 1.00 88.62 220 ALA A C 1
ATOM 1683 O O . ALA A 1 220 ? 7.200 -3.712 10.062 1.00 88.62 220 ALA A O 1
ATOM 1684 N N . THR A 1 221 ? 8.872 -4.292 11.436 1.00 89.88 221 THR A N 1
ATOM 1685 C CA . THR A 1 221 ? 8.970 -2.982 12.111 1.00 89.88 221 THR A CA 1
ATOM 1686 C C . THR A 1 221 ? 9.226 -1.832 11.133 1.00 89.88 221 THR A C 1
ATOM 1688 O O . THR A 1 221 ? 8.543 -0.807 11.188 1.00 89.88 221 THR A O 1
ATOM 1691 N N . PHE A 1 222 ? 10.182 -1.998 10.208 1.00 90.88 222 PHE A N 1
ATOM 1692 C CA . PHE A 1 222 ? 10.484 -0.978 9.199 1.00 90.88 222 PHE A CA 1
ATOM 1693 C C . PHE A 1 222 ? 9.311 -0.782 8.240 1.00 90.88 222 PHE A C 1
ATOM 1695 O O . PHE A 1 222 ? 8.984 0.346 7.895 1.00 90.88 222 PHE A O 1
ATOM 1702 N N . THR A 1 223 ? 8.650 -1.862 7.834 1.00 91.12 223 THR A N 1
ATOM 1703 C CA . THR A 1 223 ? 7.492 -1.793 6.934 1.00 91.12 223 THR A CA 1
ATOM 1704 C C . THR A 1 223 ? 6.310 -1.089 7.616 1.00 91.12 223 THR A C 1
ATOM 1706 O O . THR A 1 223 ? 5.718 -0.156 7.065 1.00 91.12 223 THR A O 1
ATOM 1709 N N . ALA A 1 224 ? 6.020 -1.455 8.866 1.00 91.44 224 ALA A N 1
ATOM 1710 C CA . ALA A 1 224 ? 4.917 -0.911 9.648 1.00 91.44 224 ALA A CA 1
ATOM 1711 C C . ALA A 1 224 ? 5.073 0.588 9.938 1.00 91.44 224 ALA A C 1
ATOM 1713 O O . ALA A 1 224 ? 4.083 1.314 9.914 1.00 91.44 224 ALA A O 1
ATOM 1714 N N . GLN A 1 225 ? 6.294 1.099 10.138 1.00 92.00 225 GLN A N 1
ATOM 1715 C CA . GLN A 1 225 ? 6.499 2.514 10.479 1.00 92.00 225 GLN A CA 1
ATOM 1716 C C . GLN A 1 225 ? 5.985 3.498 9.411 1.00 92.00 225 GLN A C 1
ATOM 1718 O O . GLN A 1 225 ? 5.776 4.670 9.724 1.00 92.00 225 GLN A O 1
ATOM 1723 N N . TYR A 1 226 ? 5.833 3.068 8.151 1.00 92.44 226 TYR A N 1
ATOM 1724 C CA . TYR A 1 226 ? 5.260 3.897 7.083 1.00 92.44 226 TYR A CA 1
ATOM 1725 C C . TYR A 1 226 ? 3.741 3.746 6.995 1.00 92.44 226 TYR A C 1
ATOM 1727 O O . TYR A 1 226 ? 3.056 4.731 6.724 1.00 92.44 226 TYR A O 1
ATOM 1735 N N . LEU A 1 227 ? 3.214 2.550 7.276 1.00 92.38 227 LEU A N 1
ATOM 1736 C CA . LEU A 1 227 ? 1.775 2.275 7.336 1.00 92.38 227 LEU A CA 1
ATOM 1737 C C . LEU A 1 227 ? 1.104 2.981 8.516 1.00 92.38 227 LEU A C 1
ATOM 1739 O O . LEU A 1 227 ? -0.015 3.472 8.384 1.00 92.38 227 LEU A O 1
ATOM 1743 N N . LEU A 1 228 ? 1.824 3.088 9.635 1.00 91.62 228 LEU A N 1
ATOM 1744 C CA . LEU A 1 228 ? 1.373 3.741 10.862 1.00 91.62 228 LEU A CA 1
ATOM 1745 C C . LEU A 1 228 ? 1.364 5.276 10.777 1.00 91.62 228 LEU A C 1
ATOM 1747 O O . LEU A 1 228 ? 0.948 5.952 11.716 1.00 91.62 228 LEU A O 1
ATOM 1751 N N . ARG A 1 229 ? 1.818 5.859 9.659 1.00 89.56 229 ARG A N 1
ATOM 1752 C CA . ARG A 1 229 ? 1.760 7.310 9.450 1.00 89.56 229 ARG A CA 1
ATOM 1753 C C . ARG A 1 229 ? 0.361 7.700 8.971 1.00 89.56 229 ARG A C 1
ATOM 1755 O O . ARG A 1 229 ? -0.115 7.144 7.973 1.00 89.56 229 ARG A O 1
ATOM 1762 N N . PRO A 1 230 ? -0.279 8.703 9.595 1.00 81.56 230 PRO A N 1
ATOM 1763 C CA . PRO A 1 230 ? -1.569 9.179 9.128 1.00 81.56 230 PRO A CA 1
ATOM 1764 C C . PRO A 1 230 ? -1.451 9.711 7.687 1.00 81.56 230 PRO A C 1
ATOM 1766 O O . PRO A 1 230 ? -0.444 10.343 7.336 1.00 81.56 230 PRO A O 1
ATOM 1769 N N . PRO A 1 231 ? -2.455 9.470 6.823 1.00 82.56 231 PRO A N 1
ATOM 1770 C CA . PRO A 1 231 ? -2.468 10.025 5.478 1.00 82.56 231 PRO A CA 1
ATOM 1771 C C . PRO A 1 231 ? -2.368 11.557 5.511 1.00 82.56 231 PRO A C 1
ATOM 1773 O O . PRO A 1 231 ? -3.058 12.221 6.278 1.00 82.56 231 PRO A O 1
ATOM 1776 N N . LYS A 1 232 ? -1.539 12.143 4.640 1.00 74.62 232 LYS A N 1
ATOM 1777 C CA . LYS A 1 232 ? -1.314 13.604 4.607 1.00 74.62 232 LYS A CA 1
ATOM 1778 C C . LYS A 1 232 ? -2.470 14.403 3.986 1.00 74.62 232 LYS A C 1
ATOM 1780 O O . LYS A 1 232 ? -2.484 15.629 4.074 1.00 74.62 232 LYS A O 1
ATOM 1785 N N . LYS A 1 233 ? -3.400 13.742 3.288 1.00 75.50 233 LYS A N 1
ATOM 1786 C CA . LYS A 1 233 ? -4.496 14.400 2.560 1.00 75.50 233 LYS A CA 1
ATOM 1787 C C . LYS A 1 233 ? -5.660 14.692 3.512 1.00 75.50 233 LYS A C 1
ATOM 1789 O O . LYS A 1 233 ? -5.998 13.860 4.342 1.00 75.50 233 LYS A O 1
ATOM 1794 N N . LYS A 1 234 ? -6.292 15.863 3.356 1.00 66.50 234 LYS A N 1
ATOM 1795 C CA . LYS A 1 234 ? -7.445 16.289 4.176 1.00 66.50 234 LYS A CA 1
ATOM 1796 C C . LYS A 1 234 ? -8.713 15.466 3.917 1.00 66.50 234 LYS A C 1
ATOM 1798 O O . LYS A 1 234 ? -9.531 15.329 4.812 1.00 66.50 234 LYS A O 1
ATOM 1803 N N . SER A 1 235 ? -8.864 14.946 2.699 1.00 76.06 235 SER A N 1
ATOM 1804 C CA . SER A 1 235 ? -9.919 14.009 2.312 1.00 76.06 235 SER A CA 1
ATOM 1805 C C . SER A 1 235 ? -9.255 12.777 1.710 1.00 76.06 235 SER A C 1
ATOM 1807 O O . SER A 1 235 ? -8.442 12.886 0.787 1.00 76.06 235 SER A O 1
ATOM 1809 N N . VAL A 1 236 ? -9.537 11.617 2.294 1.00 84.94 236 VAL A N 1
ATOM 1810 C CA . VAL A 1 236 ? -8.942 10.328 1.938 1.00 84.94 236 VAL A CA 1
ATOM 1811 C C . VAL A 1 236 ? -10.084 9.351 1.735 1.00 84.94 236 VAL A C 1
ATOM 1813 O O . VAL A 1 236 ? -10.996 9.276 2.555 1.00 84.94 236 VAL A O 1
ATOM 1816 N N . ASN A 1 237 ? -10.036 8.604 0.635 1.00 89.06 237 ASN A N 1
ATOM 1817 C CA . ASN A 1 237 ? -11.056 7.609 0.343 1.00 89.06 237 ASN A CA 1
ATOM 1818 C C . ASN A 1 237 ? -11.060 6.509 1.432 1.00 89.06 237 ASN A C 1
ATOM 1820 O O . ASN A 1 237 ? -9.977 6.020 1.772 1.00 89.06 237 ASN A O 1
ATOM 1824 N N . PRO A 1 238 ? -12.235 6.073 1.932 1.00 90.38 238 PRO A N 1
ATOM 1825 C CA . PRO A 1 238 ? -12.354 5.001 2.924 1.00 90.38 238 PRO A CA 1
ATOM 1826 C C . PRO A 1 238 ? -11.534 3.741 2.606 1.00 90.38 238 PRO A C 1
ATOM 1828 O O . PRO A 1 238 ? -10.921 3.168 3.504 1.00 90.38 238 PRO A O 1
ATOM 1831 N N . ARG A 1 239 ? -11.421 3.366 1.322 1.00 91.12 239 ARG A N 1
ATOM 1832 C CA . ARG A 1 239 ? -10.651 2.192 0.867 1.00 91.12 239 ARG A CA 1
ATOM 1833 C C . ARG A 1 239 ? -9.180 2.228 1.276 1.00 91.12 239 ARG A C 1
ATOM 1835 O O . ARG A 1 239 ? -8.599 1.182 1.538 1.00 91.12 239 ARG A O 1
ATOM 1842 N N . VAL A 1 240 ? -8.580 3.416 1.361 1.00 92.19 240 VAL A N 1
ATOM 1843 C CA . VAL A 1 240 ? -7.177 3.577 1.775 1.00 92.19 240 VAL A CA 1
ATOM 1844 C C . VAL A 1 240 ? -7.005 3.178 3.238 1.00 92.19 240 VAL A C 1
ATOM 1846 O O . VAL A 1 240 ? -6.048 2.488 3.576 1.00 92.19 240 VAL A O 1
ATOM 1849 N N . TYR A 1 241 ? -7.942 3.575 4.101 1.00 92.25 241 TYR A N 1
ATOM 1850 C CA . TYR A 1 241 ? -7.928 3.183 5.509 1.00 92.25 241 TYR A CA 1
ATOM 1851 C C . TYR A 1 241 ? -8.148 1.676 5.655 1.00 92.25 241 TYR A C 1
ATOM 1853 O O . TYR A 1 241 ? -7.374 1.016 6.342 1.00 92.25 241 TYR A O 1
ATOM 1861 N N . ILE A 1 242 ? -9.147 1.134 4.950 1.00 92.62 242 ILE A N 1
ATOM 1862 C CA . ILE A 1 242 ? -9.484 -0.297 4.965 1.00 92.62 242 ILE A CA 1
ATOM 1863 C C . ILE A 1 242 ? -8.279 -1.136 4.533 1.00 92.62 242 ILE A C 1
ATOM 1865 O O . ILE A 1 242 ? -7.827 -1.982 5.298 1.00 92.62 242 ILE A O 1
ATOM 1869 N N . SER A 1 243 ? -7.687 -0.862 3.364 1.00 94.31 243 SER A N 1
ATOM 1870 C CA . SER A 1 243 ? -6.547 -1.651 2.883 1.00 94.31 243 SER A CA 1
ATOM 1871 C C . SER A 1 243 ? -5.328 -1.540 3.799 1.00 94.31 243 SER A C 1
ATOM 1873 O O . SER A 1 243 ? -4.576 -2.508 3.920 1.00 94.31 243 SER A O 1
ATOM 1875 N N . ARG A 1 244 ? -5.084 -0.378 4.419 1.00 94.38 244 ARG A N 1
ATOM 1876 C CA . ARG A 1 244 ? -3.970 -0.215 5.365 1.00 94.38 244 ARG A CA 1
ATOM 1877 C C . ARG A 1 244 ? -4.205 -1.000 6.649 1.00 94.38 244 ARG A C 1
ATOM 1879 O O . ARG A 1 244 ? -3.279 -1.657 7.108 1.00 94.38 244 ARG A O 1
ATOM 1886 N N . MET A 1 245 ? -5.419 -0.967 7.201 1.00 93.12 245 MET A N 1
ATOM 1887 C CA . MET A 1 245 ? -5.759 -1.755 8.388 1.00 93.12 245 MET A CA 1
ATOM 1888 C C . MET A 1 245 ? -5.712 -3.246 8.099 1.00 93.12 245 MET A C 1
ATOM 1890 O O . MET A 1 245 ? -5.070 -3.957 8.849 1.00 93.12 245 MET A O 1
ATOM 1894 N N . GLN A 1 246 ? -6.279 -3.713 6.985 1.00 94.25 246 GLN A N 1
ATOM 1895 C CA . GLN A 1 246 ? -6.210 -5.125 6.591 1.00 94.25 246 GLN A CA 1
ATOM 1896 C C . GLN A 1 246 ? -4.764 -5.619 6.451 1.00 94.25 246 GLN A C 1
ATOM 1898 O O . GLN A 1 246 ? -4.435 -6.723 6.892 1.00 94.25 246 GLN A O 1
ATOM 1903 N N . LEU A 1 247 ? -3.887 -4.793 5.870 1.00 95.19 247 LEU A N 1
ATOM 1904 C CA . LEU A 1 247 ? -2.461 -5.093 5.794 1.00 95.19 247 LEU A CA 1
ATOM 1905 C C . LEU A 1 247 ? -1.833 -5.145 7.192 1.00 95.19 247 LEU A C 1
ATOM 1907 O O . LEU A 1 247 ? -1.190 -6.136 7.512 1.00 95.19 247 LEU A O 1
ATOM 1911 N N . LEU A 1 248 ? -2.056 -4.136 8.040 1.00 94.62 248 LEU A N 1
ATOM 1912 C CA . LEU A 1 248 ? -1.551 -4.123 9.419 1.00 94.62 248 LEU A CA 1
ATOM 1913 C C . LEU A 1 248 ? -2.058 -5.322 10.232 1.00 94.62 248 LEU A C 1
ATOM 1915 O O . LEU A 1 248 ? -1.263 -5.936 10.931 1.00 94.62 248 LEU A O 1
ATOM 1919 N N . THR A 1 249 ? -3.331 -5.701 10.098 1.00 94.62 249 THR A N 1
ATOM 1920 C CA . THR A 1 249 ? -3.919 -6.885 10.740 1.00 94.62 249 THR A CA 1
ATOM 1921 C C . THR A 1 249 ? -3.169 -8.137 10.304 1.00 94.62 249 THR A C 1
ATOM 1923 O O . THR A 1 249 ? -2.704 -8.887 11.152 1.00 94.62 249 THR A O 1
ATOM 1926 N N . SER A 1 250 ? -2.951 -8.310 8.996 1.00 94.38 250 SER A N 1
ATOM 1927 C CA . SER A 1 250 ? -2.194 -9.449 8.453 1.00 94.38 250 SER A CA 1
ATOM 1928 C C . SER A 1 250 ? -0.749 -9.475 8.966 1.00 94.38 250 SER A C 1
ATOM 1930 O O . SER A 1 250 ? -0.232 -10.532 9.322 1.00 94.38 250 SER A O 1
ATOM 1932 N N . MET A 1 251 ? -0.102 -8.308 9.059 1.00 92.75 251 MET A N 1
ATOM 1933 C CA . MET A 1 251 ? 1.254 -8.192 9.595 1.00 92.75 251 MET A CA 1
ATOM 1934 C C . MET A 1 251 ? 1.318 -8.520 11.094 1.00 92.75 251 MET A C 1
ATOM 1936 O O . MET A 1 251 ? 2.267 -9.170 11.526 1.00 92.75 251 MET A O 1
ATOM 1940 N N . VAL A 1 252 ? 0.326 -8.091 11.884 1.00 92.38 252 VAL A N 1
ATOM 1941 C CA . VAL A 1 252 ? 0.216 -8.430 13.311 1.00 92.38 252 VAL A CA 1
ATOM 1942 C C . VAL A 1 252 ? 0.021 -9.931 13.481 1.00 92.38 252 VAL A C 1
ATOM 1944 O O . VAL A 1 252 ? 0.750 -10.528 14.262 1.00 92.38 252 VAL A O 1
ATOM 1947 N N . THR A 1 253 ? -0.886 -10.547 12.721 1.00 91.56 253 THR A N 1
ATOM 1948 C CA . THR A 1 253 ? -1.142 -11.992 12.795 1.00 91.56 253 THR A CA 1
ATOM 1949 C C . THR A 1 253 ? 0.099 -12.823 12.450 1.00 91.56 253 THR A C 1
ATOM 1951 O O . THR A 1 253 ? 0.314 -13.873 13.050 1.00 91.56 253 THR A O 1
ATOM 1954 N N . GLU A 1 254 ? 0.934 -12.369 11.507 1.00 89.88 254 GLU A N 1
ATOM 1955 C CA . GLU A 1 254 ? 2.117 -13.121 11.070 1.00 89.88 254 GLU A CA 1
ATOM 1956 C C . GLU A 1 254 ? 3.390 -12.829 11.895 1.00 89.88 254 GLU A C 1
ATOM 1958 O O . GLU A 1 254 ? 4.071 -13.768 12.306 1.00 89.88 254 GLU A O 1
ATOM 1963 N N . ALA A 1 255 ? 3.740 -11.562 12.163 1.00 87.75 255 ALA A N 1
ATOM 1964 C CA . ALA A 1 255 ? 4.959 -11.210 12.919 1.00 87.75 255 ALA A CA 1
ATOM 1965 C C . ALA A 1 255 ? 4.740 -11.015 14.424 1.00 87.75 255 ALA A C 1
ATOM 1967 O O . ALA A 1 255 ? 5.716 -10.931 15.183 1.00 87.75 255 ALA A O 1
ATOM 1968 N N . GLY A 1 256 ? 3.490 -10.921 14.870 1.00 88.50 256 GLY A N 1
ATOM 1969 C CA . GLY A 1 256 ? 3.137 -10.560 16.234 1.00 88.50 256 GLY A CA 1
ATOM 1970 C C . GLY A 1 256 ? 3.396 -9.085 16.549 1.00 88.50 256 GLY A C 1
ATOM 1971 O O . GLY A 1 256 ? 3.566 -8.227 15.678 1.00 88.50 256 GLY A O 1
ATOM 1972 N N . ILE A 1 257 ? 3.455 -8.790 17.845 1.00 88.75 257 ILE A N 1
ATOM 1973 C CA . ILE A 1 257 ? 3.598 -7.437 18.396 1.00 88.75 257 ILE A CA 1
ATOM 1974 C C . ILE A 1 257 ? 4.714 -7.369 19.434 1.00 88.75 257 ILE A C 1
ATOM 1976 O O . ILE A 1 257 ? 5.045 -8.348 20.104 1.00 88.75 257 ILE A O 1
ATOM 1980 N N . GLN A 1 258 ? 5.274 -6.178 19.603 1.00 85.81 258 GLN A N 1
ATOM 1981 C CA . GLN A 1 258 ? 6.243 -5.885 20.651 1.00 85.81 258 GLN A CA 1
ATOM 1982 C C . GLN A 1 258 ? 5.525 -5.658 21.994 1.00 85.81 258 GLN A C 1
ATOM 1984 O O . GLN A 1 258 ? 4.499 -4.972 22.027 1.00 85.81 258 GLN A O 1
ATOM 1989 N N . PRO A 1 259 ? 6.059 -6.181 23.118 1.00 77.25 259 PRO A N 1
ATOM 1990 C CA . PRO A 1 259 ? 7.393 -6.770 23.278 1.00 77.25 259 PRO A CA 1
ATOM 1991 C C . PRO A 1 259 ? 7.478 -8.298 23.094 1.00 77.25 259 PRO A C 1
ATOM 1993 O O . PRO A 1 259 ? 8.575 -8.834 23.227 1.00 77.25 259 PRO A O 1
ATOM 1996 N N . GLU A 1 260 ? 6.375 -8.999 22.813 1.00 77.50 260 GLU A N 1
ATOM 1997 C CA . GLU A 1 260 ? 6.355 -10.472 22.719 1.00 77.50 260 GLU A CA 1
ATOM 1998 C C . GLU A 1 260 ? 7.204 -10.995 21.544 1.00 77.50 260 GLU A C 1
ATOM 2000 O O . GLU A 1 260 ? 7.925 -11.984 21.667 1.00 77.50 260 GLU A O 1
ATOM 2005 N N . SER A 1 261 ? 7.187 -10.277 20.419 1.00 79.75 261 SER A N 1
ATOM 2006 C CA . SER A 1 261 ? 8.024 -10.536 19.246 1.00 79.75 261 SER A CA 1
ATOM 2007 C C . SER A 1 261 ? 8.970 -9.364 18.989 1.00 79.75 261 SER A C 1
ATOM 2009 O O . SER A 1 261 ? 8.533 -8.224 18.838 1.00 79.75 261 SER A O 1
ATOM 2011 N N . LYS A 1 262 ? 10.283 -9.632 18.901 1.00 76.38 262 LYS A N 1
ATOM 2012 C CA . LYS A 1 262 ? 11.310 -8.601 18.634 1.00 76.38 262 LYS A CA 1
ATOM 2013 C C . LYS A 1 262 ? 11.185 -7.969 17.244 1.00 76.38 262 LYS A C 1
ATOM 2015 O O . LYS A 1 262 ? 11.487 -6.791 17.093 1.00 76.38 262 LYS A O 1
ATOM 2020 N N . GLU A 1 263 ? 10.741 -8.740 16.254 1.00 78.06 263 GLU A N 1
ATOM 2021 C CA . GLU A 1 263 ? 10.471 -8.255 14.891 1.00 78.06 263 GLU A CA 1
ATOM 2022 C C . GLU A 1 263 ? 8.986 -7.897 14.697 1.00 78.06 263 GLU A C 1
ATOM 2024 O O . GLU A 1 263 ? 8.574 -7.602 13.580 1.00 78.06 263 GLU A O 1
ATOM 2029 N N . GLY A 1 264 ? 8.180 -7.928 15.765 1.00 84.75 264 GLY A N 1
ATOM 2030 C CA . GLY A 1 264 ? 6.755 -7.612 15.728 1.00 84.75 264 GLY A CA 1
ATOM 2031 C C . GLY A 1 264 ? 6.467 -6.118 15.603 1.00 84.75 264 GLY A C 1
ATOM 2032 O O . GLY A 1 264 ? 7.356 -5.267 15.706 1.00 84.75 264 GLY A O 1
ATOM 2033 N N . LEU A 1 265 ? 5.194 -5.782 15.416 1.00 90.69 265 LEU A N 1
ATOM 2034 C CA . LEU A 1 265 ? 4.750 -4.396 15.292 1.00 90.69 265 LEU A CA 1
ATOM 2035 C C . LEU A 1 265 ? 4.710 -3.701 16.661 1.00 90.69 265 LEU A C 1
ATOM 2037 O O . LEU A 1 265 ? 4.409 -4.337 17.672 1.00 90.69 265 LEU A O 1
ATOM 2041 N N . PRO A 1 266 ? 4.988 -2.389 16.735 1.00 90.56 266 PRO A N 1
ATOM 2042 C CA . PRO A 1 266 ? 4.888 -1.665 17.994 1.00 90.56 266 PRO A CA 1
ATOM 2043 C C . PRO A 1 266 ? 3.413 -1.573 18.422 1.00 90.56 266 PRO A C 1
ATOM 2045 O O . PRO A 1 266 ? 2.591 -1.005 17.699 1.00 90.56 266 PRO A O 1
ATOM 2048 N N . LEU A 1 267 ? 3.076 -2.128 19.593 1.00 88.81 267 LEU A N 1
ATOM 2049 C CA . LEU A 1 267 ? 1.692 -2.224 20.078 1.00 88.81 267 LEU A CA 1
ATOM 2050 C C . LEU A 1 267 ? 1.029 -0.846 20.213 1.00 88.81 267 LEU A C 1
ATOM 2052 O O . LEU A 1 267 ? -0.031 -0.618 19.635 1.00 88.81 267 LEU A O 1
ATOM 2056 N N . ASP A 1 268 ? 1.669 0.076 20.939 1.00 89.69 268 ASP A N 1
ATOM 2057 C CA . ASP A 1 268 ? 1.056 1.362 21.288 1.00 89.69 268 ASP A CA 1
ATOM 2058 C C . ASP A 1 268 ? 0.699 2.213 20.047 1.00 89.69 268 ASP A C 1
ATOM 2060 O O . ASP A 1 268 ? -0.457 2.625 19.940 1.00 89.69 268 ASP A O 1
ATOM 2064 N N . PRO A 1 269 ? 1.603 2.436 19.063 1.00 91.56 269 PRO A N 1
ATOM 2065 C CA . PRO A 1 269 ? 1.260 3.162 17.837 1.00 91.56 269 PRO A CA 1
ATOM 2066 C C . PRO A 1 269 ? 0.216 2.452 16.968 1.00 91.56 269 PRO A C 1
ATOM 2068 O O . PRO A 1 269 ? -0.578 3.117 16.306 1.00 91.56 269 PRO A O 1
ATOM 2071 N N . THR A 1 270 ? 0.210 1.114 16.957 1.00 91.31 270 THR A N 1
ATOM 2072 C CA . THR A 1 270 ? -0.726 0.326 16.139 1.00 91.31 270 THR A CA 1
ATOM 2073 C C . THR A 1 270 ? -2.149 0.439 16.672 1.00 91.31 270 THR A C 1
ATOM 2075 O O . THR A 1 270 ? -3.067 0.752 15.914 1.00 91.31 270 THR A O 1
ATOM 2078 N N . VAL A 1 271 ? -2.334 0.256 17.983 1.00 91.31 271 VAL A N 1
ATOM 2079 C CA . VAL A 1 271 ? -3.652 0.386 18.619 1.00 91.31 271 VAL A CA 1
ATOM 2080 C C . VAL A 1 271 ? -4.119 1.838 18.600 1.00 91.31 271 VAL A C 1
ATOM 2082 O O . VAL A 1 271 ? -5.278 2.089 18.288 1.00 91.31 271 VAL A O 1
ATOM 2085 N N . GLN A 1 272 ? -3.233 2.807 18.855 1.00 91.19 272 GLN A N 1
ATOM 2086 C CA . GLN A 1 272 ? -3.596 4.224 18.803 1.00 91.19 272 GLN A CA 1
ATOM 2087 C C . GLN A 1 272 ? -4.135 4.630 17.424 1.00 91.19 272 GLN A C 1
ATOM 2089 O O . GLN A 1 272 ? -5.191 5.252 17.345 1.00 91.19 272 GLN A O 1
ATOM 2094 N N . LEU A 1 273 ? -3.469 4.217 16.340 1.00 91.62 273 LEU A N 1
ATOM 2095 C CA . LEU A 1 273 ? -3.949 4.478 14.982 1.00 91.62 273 LEU A CA 1
ATOM 2096 C C . LEU A 1 273 ? -5.321 3.840 14.721 1.00 91.62 273 LEU A C 1
ATOM 2098 O O . LEU A 1 273 ? -6.190 4.472 14.121 1.00 91.62 273 LEU A O 1
ATOM 2102 N N . ALA A 1 274 ? -5.521 2.597 15.169 1.00 91.56 274 ALA A N 1
ATOM 2103 C CA . ALA A 1 274 ? -6.799 1.908 15.024 1.00 91.56 274 ALA A CA 1
ATOM 2104 C C . ALA A 1 274 ? -7.920 2.665 15.754 1.00 91.56 274 ALA A C 1
ATOM 2106 O O . ALA A 1 274 ? -8.979 2.899 15.177 1.00 91.56 274 ALA A O 1
ATOM 2107 N N . MET A 1 275 ? -7.669 3.127 16.981 1.00 89.69 275 MET A N 1
ATOM 2108 C CA . MET A 1 275 ? -8.633 3.909 17.762 1.00 89.69 275 MET A CA 1
ATOM 2109 C C . MET A 1 275 ? -8.947 5.269 17.124 1.00 89.69 275 MET A C 1
ATOM 2111 O O . MET A 1 275 ? -10.109 5.686 17.104 1.00 89.69 275 MET A O 1
ATOM 2115 N N . ASP A 1 276 ? -7.948 5.932 16.539 1.00 89.38 276 ASP A N 1
ATOM 2116 C CA . ASP A 1 276 ? -8.154 7.175 15.791 1.00 89.38 276 ASP A CA 1
ATOM 2117 C C . ASP A 1 276 ? -9.069 6.941 14.574 1.00 89.38 276 ASP A C 1
ATOM 2119 O O . ASP A 1 276 ? -9.950 7.752 14.278 1.00 89.38 276 ASP A O 1
ATOM 2123 N N . TRP A 1 277 ? -8.902 5.815 13.870 1.00 89.81 277 TRP A N 1
ATOM 2124 C CA . TRP A 1 277 ? -9.696 5.478 12.680 1.00 89.81 277 TRP A CA 1
ATOM 2125 C C . TRP A 1 277 ? -11.045 4.829 13.005 1.00 89.81 277 TRP A C 1
ATOM 2127 O O . TRP A 1 277 ? -11.969 4.918 12.200 1.00 89.81 277 TRP A O 1
ATOM 2137 N N . PHE A 1 278 ? -11.220 4.274 14.202 1.00 89.19 278 PHE A N 1
ATOM 2138 C CA . PHE A 1 278 ? -12.516 3.812 14.700 1.00 89.19 278 PHE A CA 1
ATOM 2139 C C . PHE A 1 278 ? -13.528 4.960 14.856 1.00 89.19 278 PHE A C 1
ATOM 2141 O O . PHE A 1 278 ? -14.737 4.752 14.788 1.00 89.19 278 PHE A O 1
ATOM 2148 N N . SER A 1 279 ? -13.055 6.200 14.990 1.00 86.56 279 SER A N 1
ATOM 2149 C CA . SER A 1 279 ? -13.917 7.390 15.020 1.00 86.56 279 SER A CA 1
ATOM 2150 C C . SER A 1 279 ? -14.365 7.863 13.624 1.00 86.56 279 SER A C 1
ATOM 2152 O O . SER A 1 279 ? -14.984 8.920 13.500 1.00 86.56 279 SER A O 1
ATOM 2154 N N . ASN A 1 280 ? -14.050 7.121 12.555 1.00 87.81 280 ASN A N 1
ATOM 2155 C CA . ASN A 1 280 ? -14.396 7.491 11.184 1.00 87.81 280 ASN A CA 1
ATOM 2156 C C . ASN A 1 280 ? -15.897 7.282 10.888 1.00 87.81 280 ASN A C 1
ATOM 2158 O O . ASN A 1 280 ? -16.545 6.369 11.408 1.00 87.81 280 ASN A O 1
ATOM 2162 N N . ALA A 1 281 ? -16.456 8.124 10.016 1.00 87.38 281 ALA A N 1
ATOM 2163 C CA . ALA A 1 281 ? -17.866 8.083 9.633 1.00 87.38 281 ALA A CA 1
ATOM 2164 C C . ALA A 1 281 ? -18.238 6.806 8.858 1.00 87.38 281 ALA A C 1
ATOM 2166 O O . ALA A 1 281 ? -19.354 6.302 8.995 1.00 87.38 281 ALA A O 1
ATOM 2167 N N . ASN A 1 282 ? -17.307 6.248 8.080 1.00 90.62 282 ASN A N 1
ATOM 2168 C CA . ASN A 1 282 ? -17.542 5.034 7.300 1.00 90.62 282 ASN A CA 1
ATOM 2169 C C . ASN A 1 282 ? -17.511 3.770 8.189 1.00 90.62 282 ASN A C 1
ATOM 2171 O O . ASN A 1 282 ? -16.576 3.585 8.965 1.00 90.62 282 ASN A O 1
ATOM 2175 N N . ALA A 1 283 ? -18.528 2.908 8.068 1.00 90.69 283 ALA A N 1
ATOM 2176 C CA . ALA A 1 283 ? -18.680 1.708 8.895 1.00 90.69 283 ALA A CA 1
ATOM 2177 C C . ALA A 1 283 ? -17.579 0.661 8.661 1.00 90.69 283 ALA A C 1
ATOM 2179 O O . ALA A 1 283 ? -17.009 0.172 9.633 1.00 90.69 283 ALA A O 1
ATOM 2180 N N . ASP A 1 284 ? -17.209 0.402 7.408 1.00 91.19 284 ASP A N 1
ATOM 2181 C CA . ASP A 1 284 ? -16.185 -0.588 7.041 1.00 91.19 284 ASP A CA 1
ATOM 2182 C C . ASP A 1 284 ? -14.799 -0.213 7.592 1.00 91.19 284 ASP A C 1
ATOM 2184 O O . ASP A 1 284 ? -13.990 -1.071 7.958 1.00 91.19 284 ASP A O 1
ATOM 2188 N N . VAL A 1 285 ? -14.518 1.094 7.683 1.00 92.38 285 VAL A N 1
ATOM 2189 C CA . VAL A 1 285 ? -13.307 1.612 8.337 1.00 92.38 285 VAL A CA 1
ATOM 2190 C C . VAL A 1 285 ? -13.337 1.295 9.834 1.00 92.38 285 VAL A C 1
ATOM 2192 O O . VAL A 1 285 ? -12.334 0.841 10.379 1.00 92.38 285 VAL A O 1
ATOM 2195 N N . ARG A 1 286 ? -14.481 1.473 10.506 1.00 92.38 286 ARG A N 1
ATOM 2196 C CA . ARG A 1 286 ? -14.611 1.127 11.930 1.00 92.38 286 ARG A CA 1
ATOM 2197 C C . ARG A 1 286 ? -14.475 -0.373 12.164 1.00 92.38 286 ARG A C 1
ATOM 2199 O O . ARG A 1 286 ? -13.748 -0.769 13.065 1.00 92.38 286 ARG A O 1
ATOM 2206 N N . GLU A 1 287 ? -15.103 -1.196 11.330 1.00 92.69 287 GLU A N 1
ATOM 2207 C CA . GLU A 1 287 ? -14.994 -2.658 11.403 1.00 92.69 287 GLU A CA 1
ATOM 2208 C C . GLU A 1 287 ? -13.542 -3.123 11.213 1.00 92.69 287 GLU A C 1
ATOM 2210 O O . GLU A 1 287 ? -13.023 -3.934 11.978 1.00 92.69 287 GLU A O 1
ATOM 2215 N N . SER A 1 288 ? -12.838 -2.555 10.231 1.00 93.38 288 SER A N 1
ATOM 2216 C CA . SER A 1 288 ? -11.421 -2.857 10.001 1.00 93.38 288 SER A CA 1
ATOM 2217 C C . SER A 1 288 ? -10.533 -2.440 11.182 1.00 93.38 288 SER A C 1
ATOM 2219 O O . SER A 1 288 ? -9.547 -3.118 11.473 1.00 93.38 288 SER A O 1
ATOM 2221 N N . ALA A 1 289 ? -10.884 -1.357 11.887 1.00 93.69 289 ALA A N 1
ATOM 2222 C CA . ALA A 1 289 ? -10.178 -0.929 13.092 1.00 93.69 289 ALA A CA 1
ATOM 2223 C C . ALA A 1 289 ? -10.383 -1.916 14.247 1.00 93.69 289 ALA A C 1
ATOM 2225 O O . ALA A 1 289 ? -9.414 -2.275 14.916 1.00 93.69 289 ALA A O 1
ATOM 2226 N N . VAL A 1 290 ? -11.614 -2.406 14.436 1.00 92.62 290 VAL A N 1
ATOM 2227 C CA . VAL A 1 290 ? -11.931 -3.439 15.435 1.00 92.62 290 VAL A CA 1
ATOM 2228 C C . VAL A 1 290 ? -11.114 -4.706 15.170 1.00 92.62 290 VAL A C 1
ATOM 2230 O O . VAL A 1 290 ? -10.428 -5.177 16.073 1.00 92.62 290 VAL A O 1
ATOM 2233 N N . LYS A 1 291 ? -11.060 -5.180 13.918 1.00 93.38 291 LYS A N 1
ATOM 2234 C CA . LYS A 1 291 ? -10.253 -6.354 13.525 1.00 93.38 291 LYS A CA 1
ATOM 2235 C C . LYS A 1 291 ? -8.759 -6.181 13.804 1.00 93.38 291 LYS A C 1
ATOM 2237 O O . LYS A 1 291 ? -8.093 -7.125 14.221 1.00 93.38 291 LYS A O 1
ATOM 2242 N N . LEU A 1 292 ? -8.207 -4.986 13.582 1.00 93.69 292 LEU A N 1
ATOM 2243 C CA . LEU A 1 292 ? -6.804 -4.700 13.902 1.00 93.69 292 LEU A CA 1
ATOM 2244 C C . LEU A 1 292 ? -6.544 -4.746 15.416 1.00 93.69 292 LEU A C 1
ATOM 2246 O O . LEU A 1 292 ? -5.548 -5.325 15.849 1.00 93.69 292 LEU A O 1
ATOM 2250 N N . VAL A 1 293 ? -7.438 -4.177 16.228 1.00 91.75 293 VAL A N 1
ATOM 2251 C CA . VAL A 1 293 ? -7.328 -4.245 17.695 1.00 91.75 293 VAL A CA 1
ATOM 2252 C C . VAL A 1 293 ? -7.496 -5.682 18.192 1.00 91.75 293 VAL A C 1
ATOM 2254 O O . VAL A 1 293 ? -6.738 -6.100 19.064 1.00 91.75 293 VAL A O 1
ATOM 2257 N N . ALA A 1 294 ? -8.408 -6.457 17.606 1.00 91.31 294 ALA A N 1
ATOM 2258 C CA . ALA A 1 294 ? -8.611 -7.870 17.917 1.00 91.31 294 ALA A CA 1
ATOM 2259 C C . ALA A 1 294 ? -7.376 -8.726 17.579 1.00 91.31 294 ALA A C 1
ATOM 2261 O O . ALA A 1 294 ? -6.957 -9.561 18.378 1.00 91.31 294 ALA A O 1
ATOM 2262 N N . ALA A 1 295 ? -6.703 -8.455 16.456 1.00 91.25 295 ALA A N 1
ATOM 2263 C CA . ALA A 1 295 ? -5.425 -9.097 16.146 1.00 91.25 295 ALA A CA 1
ATOM 2264 C C . ALA A 1 295 ? -4.331 -8.725 17.160 1.00 91.25 295 ALA A C 1
ATOM 2266 O O . ALA A 1 295 ? -3.576 -9.588 17.601 1.00 91.25 295 ALA A O 1
ATOM 2267 N N . CYS A 1 296 ? -4.262 -7.464 17.601 1.00 89.62 296 CYS A N 1
ATOM 2268 C CA . CYS A 1 296 ? -3.364 -7.077 18.692 1.00 89.62 296 CYS A CA 1
ATOM 2269 C C . CYS A 1 296 ? -3.720 -7.800 20.004 1.00 89.62 296 CYS A C 1
ATOM 2271 O O . CYS A 1 296 ? -2.817 -8.220 20.728 1.00 89.62 296 CYS A O 1
ATOM 2273 N N . TYR A 1 297 ? -5.012 -7.969 20.301 1.00 89.38 297 TYR A N 1
ATOM 2274 C CA . TYR A 1 297 ? -5.509 -8.677 21.485 1.00 89.38 297 TYR A CA 1
ATOM 2275 C C . TYR A 1 297 ? -5.059 -10.133 21.513 1.00 89.38 297 TYR A C 1
ATOM 2277 O O . TYR A 1 297 ? -4.500 -10.558 22.525 1.00 89.38 297 TYR A O 1
ATOM 2285 N N . ALA A 1 298 ? -5.168 -10.833 20.381 1.00 88.50 298 ALA A N 1
ATOM 2286 C CA . ALA A 1 298 ? -4.734 -12.221 20.233 1.00 88.50 298 ALA A CA 1
ATOM 2287 C C . ALA A 1 298 ? -3.274 -12.452 20.674 1.00 88.50 298 ALA A C 1
ATOM 2289 O O . ALA A 1 298 ? -2.932 -13.522 21.173 1.00 88.50 298 ALA A O 1
ATOM 2290 N N . HIS A 1 299 ? -2.404 -11.448 20.508 1.00 86.25 299 HIS A N 1
ATOM 2291 C CA . HIS A 1 299 ? -0.989 -11.551 20.863 1.00 86.25 299 HIS A CA 1
ATOM 2292 C C . HIS A 1 299 ? -0.615 -10.896 22.207 1.00 86.25 299 HIS A C 1
ATOM 2294 O O . HIS A 1 299 ? 0.304 -11.375 22.865 1.00 86.25 299 HIS A O 1
ATOM 2300 N N . ALA A 1 300 ? -1.259 -9.793 22.618 1.00 83.81 300 ALA A N 1
ATOM 2301 C CA . ALA A 1 300 ? -0.873 -9.024 23.821 1.00 83.81 300 ALA A CA 1
ATOM 2302 C C . ALA A 1 300 ? -1.704 -9.365 25.060 1.00 83.81 300 ALA A C 1
ATOM 2304 O O . ALA A 1 300 ? -1.278 -9.055 26.180 1.00 83.81 300 ALA A O 1
ATOM 2305 N N . GLY A 1 301 ? -2.893 -9.933 24.853 1.00 81.25 301 GLY A N 1
ATOM 2306 C CA . GLY A 1 301 ? -3.921 -10.117 25.866 1.00 81.25 301 GLY A CA 1
ATOM 2307 C C . GLY A 1 301 ? -4.599 -8.815 26.313 1.00 81.25 301 GLY A C 1
ATOM 2308 O O . GLY A 1 301 ? -4.117 -7.699 26.080 1.00 81.25 301 GLY A O 1
ATOM 2309 N N . LEU A 1 302 ? -5.719 -8.971 27.029 1.00 79.50 302 LEU A N 1
ATOM 2310 C CA . LEU A 1 302 ? -6.596 -7.868 27.449 1.00 79.50 302 LEU A CA 1
ATOM 2311 C C . LEU A 1 302 ? -5.869 -6.792 28.268 1.00 79.50 302 LEU A C 1
ATOM 2313 O O . LEU A 1 302 ? -6.067 -5.598 28.064 1.00 79.50 302 LEU A O 1
ATOM 2317 N N . ASN A 1 303 ? -4.963 -7.209 29.157 1.00 78.00 303 ASN A N 1
ATOM 2318 C CA . ASN A 1 303 ? -4.316 -6.335 30.142 1.00 78.00 303 ASN A CA 1
ATOM 2319 C C . ASN A 1 303 ? -3.582 -5.132 29.525 1.00 78.00 303 ASN A C 1
ATOM 2321 O O . ASN A 1 303 ? -3.492 -4.076 30.150 1.00 78.00 303 ASN A O 1
ATOM 2325 N N . ARG A 1 304 ? -3.028 -5.278 28.314 1.00 79.31 304 ARG A N 1
ATOM 2326 C CA . ARG A 1 304 ? -2.284 -4.199 27.641 1.00 79.31 304 ARG A CA 1
ATOM 2327 C C . ARG A 1 304 ? -3.174 -3.307 26.776 1.00 79.31 304 ARG A C 1
ATOM 2329 O O . ARG A 1 304 ? -2.774 -2.180 26.480 1.00 79.31 304 ARG A O 1
ATOM 2336 N N . ILE A 1 305 ? -4.345 -3.800 26.376 1.00 84.00 305 ILE A N 1
ATOM 2337 C CA . ILE A 1 305 ? -5.276 -3.114 25.470 1.00 84.00 305 ILE A CA 1
ATOM 2338 C C . ILE A 1 305 ? -6.373 -2.383 26.242 1.00 84.00 305 ILE A C 1
ATOM 2340 O O . ILE A 1 305 ? -6.804 -1.321 25.803 1.00 84.00 305 ILE A O 1
ATOM 2344 N N . GLU A 1 306 ? -6.737 -2.861 27.435 1.00 83.06 306 GLU A N 1
ATOM 2345 C CA . GLU A 1 306 ? -7.770 -2.274 28.300 1.00 83.06 306 GLU A CA 1
ATOM 2346 C C . GLU A 1 306 ? -7.583 -0.759 28.505 1.00 83.06 306 GLU A C 1
ATOM 2348 O O . GLU A 1 306 ? -8.546 0.006 28.488 1.00 83.06 306 GLU A O 1
ATOM 2353 N N . LYS A 1 307 ? -6.327 -0.290 28.593 1.00 86.50 307 LYS A N 1
ATOM 2354 C CA . LYS A 1 307 ? -5.994 1.142 28.723 1.00 86.50 307 LYS A CA 1
ATOM 2355 C C . LYS A 1 307 ? -6.533 2.013 27.575 1.00 86.50 307 LYS A C 1
ATOM 2357 O O . LYS A 1 307 ? -6.766 3.200 27.782 1.00 86.50 307 LYS A O 1
ATOM 2362 N N . TYR A 1 308 ? -6.717 1.443 26.384 1.00 82.00 308 TYR A N 1
ATOM 2363 C CA . TYR A 1 308 ? -7.257 2.127 25.205 1.00 82.00 308 TYR A CA 1
ATOM 2364 C C . TYR A 1 308 ? -8.784 2.037 25.113 1.00 82.00 308 TYR A C 1
ATOM 2366 O O . TYR A 1 308 ? -9.409 2.917 24.524 1.00 82.00 308 TYR A O 1
ATOM 2374 N N . LEU A 1 309 ? -9.384 1.009 25.717 1.00 81.19 309 LEU A N 1
ATOM 2375 C CA . LEU A 1 309 ? -10.827 0.758 25.682 1.00 81.19 309 LEU A CA 1
ATOM 2376 C C . LEU A 1 309 ? -11.575 1.413 26.851 1.00 81.19 309 LEU A C 1
ATOM 2378 O O . LEU A 1 309 ? -12.771 1.670 26.743 1.00 81.19 309 LEU A O 1
ATOM 2382 N N . ALA A 1 310 ? -10.875 1.754 27.939 1.00 77.56 310 ALA A N 1
ATOM 2383 C CA . ALA A 1 310 ? -11.463 2.285 29.172 1.00 77.56 310 ALA A CA 1
ATOM 2384 C C . ALA A 1 310 ? -12.323 3.556 28.997 1.00 77.56 310 ALA A C 1
ATOM 2386 O O . ALA A 1 310 ? -13.195 3.822 29.820 1.00 77.56 310 ALA A O 1
ATOM 2387 N N . ASN A 1 311 ? -12.092 4.343 27.939 1.00 78.75 311 ASN A N 1
ATOM 2388 C CA . ASN A 1 311 ? -12.814 5.595 27.676 1.00 78.75 311 ASN A CA 1
ATOM 2389 C C . ASN A 1 311 ? -13.949 5.456 26.643 1.00 78.75 311 ASN A C 1
ATOM 2391 O O . ASN A 1 311 ? -14.562 6.459 26.270 1.00 78.75 311 ASN A O 1
ATOM 2395 N N . LEU A 1 312 ? -14.211 4.247 26.140 1.00 81.62 312 LEU A N 1
ATOM 2396 C CA . LEU A 1 312 ? -15.265 4.008 25.156 1.00 81.62 312 LEU A CA 1
ATOM 2397 C C . LEU A 1 312 ? -16.649 3.960 25.805 1.00 81.62 312 LEU A C 1
ATOM 2399 O O . LEU A 1 312 ? -16.809 3.605 26.972 1.00 81.62 312 LEU A O 1
ATOM 2403 N N . ARG A 1 313 ? -17.683 4.303 25.027 1.00 82.94 313 ARG A N 1
ATOM 2404 C CA . ARG A 1 313 ? -19.073 4.104 25.463 1.00 82.94 313 ARG A CA 1
ATOM 2405 C C . ARG A 1 313 ? -19.372 2.611 25.545 1.00 82.94 313 ARG A C 1
ATOM 2407 O O . ARG A 1 313 ? -18.844 1.846 24.745 1.00 82.94 313 ARG A O 1
ATOM 2414 N N . GLN A 1 314 ? -20.303 2.230 26.417 1.00 82.88 314 GLN A N 1
ATOM 2415 C CA . GLN A 1 314 ? -20.698 0.833 26.628 1.00 82.88 314 GLN A CA 1
ATOM 2416 C C . GLN A 1 314 ? -21.009 0.092 25.313 1.00 82.88 314 GLN A C 1
ATOM 2418 O O . GLN A 1 314 ? -20.378 -0.915 25.026 1.00 82.88 314 GLN A O 1
ATOM 2423 N N . ALA A 1 315 ? -21.848 0.669 24.447 1.00 80.56 315 ALA A N 1
ATOM 2424 C CA . ALA A 1 315 ? -22.179 0.073 23.148 1.00 80.56 315 ALA A CA 1
ATOM 2425 C C . ALA A 1 315 ? -20.978 -0.061 22.188 1.00 80.56 315 ALA A C 1
ATOM 2427 O O . ALA A 1 315 ? -20.960 -0.933 21.333 1.00 80.56 315 ALA A O 1
ATOM 2428 N N . GLN A 1 316 ? -19.972 0.816 22.288 1.00 84.06 316 GLN A N 1
ATOM 2429 C CA . GLN A 1 316 ? -18.756 0.692 21.474 1.00 84.06 316 GLN A CA 1
ATOM 2430 C C . GLN A 1 316 ? -17.835 -0.386 22.029 1.00 84.06 316 GLN A C 1
ATOM 2432 O O . GLN A 1 316 ? -17.166 -1.059 21.256 1.00 84.06 316 GLN A O 1
ATOM 2437 N N . ARG A 1 317 ? -17.794 -0.529 23.356 1.00 85.44 317 ARG A N 1
ATOM 2438 C CA . ARG A 1 317 ? -17.006 -1.553 24.028 1.00 85.44 317 ARG A CA 1
ATOM 2439 C C . ARG A 1 317 ? -17.548 -2.954 23.752 1.00 85.44 317 ARG A C 1
ATOM 2441 O O . ARG A 1 317 ? -16.752 -3.830 23.456 1.00 85.44 317 ARG A O 1
ATOM 2448 N N . GLU A 1 318 ? -18.869 -3.118 23.739 1.00 86.12 318 GLU A N 1
ATOM 2449 C CA . GLU A 1 318 ? -19.528 -4.388 23.396 1.00 86.12 318 GLU A CA 1
ATOM 2450 C C . GLU A 1 318 ? -19.083 -4.921 22.026 1.00 86.12 318 GLU A C 1
ATOM 2452 O O . GLU A 1 318 ? -18.801 -6.104 21.907 1.00 86.12 318 GLU A O 1
ATOM 2457 N N . ILE A 1 319 ? -18.883 -4.049 21.029 1.00 88.06 319 ILE A N 1
ATOM 2458 C CA . ILE A 1 319 ? -18.370 -4.447 19.703 1.00 88.06 319 ILE A CA 1
ATOM 2459 C C . ILE A 1 319 ? -16.952 -5.041 19.791 1.00 88.06 319 ILE A C 1
ATOM 2461 O O . ILE A 1 319 ? -16.620 -5.970 19.058 1.00 88.06 319 ILE A O 1
ATOM 2465 N N . PHE A 1 320 ? -16.092 -4.491 20.654 1.00 88.25 320 PHE A N 1
ATOM 2466 C CA . PHE A 1 320 ? -14.748 -5.036 20.858 1.00 88.25 320 PHE A CA 1
ATOM 2467 C C . PHE A 1 320 ? -14.790 -6.337 21.654 1.00 88.25 320 PHE A C 1
ATOM 2469 O O . PHE A 1 320 ? -14.098 -7.275 21.277 1.00 88.25 320 PHE A O 1
ATOM 2476 N N . ASP A 1 321 ? -15.604 -6.398 22.710 1.00 86.00 321 ASP A N 1
ATOM 2477 C CA . ASP A 1 321 ? -15.751 -7.592 23.544 1.00 86.00 321 ASP A CA 1
ATOM 2478 C C . ASP A 1 321 ? -16.291 -8.774 22.709 1.00 86.00 321 ASP A C 1
ATOM 2480 O O . ASP A 1 321 ? -15.721 -9.860 22.756 1.00 86.00 321 ASP A O 1
ATOM 2484 N N . GLU A 1 322 ? -17.291 -8.545 21.846 1.00 88.62 322 GLU A N 1
ATOM 2485 C CA . GLU A 1 322 ? -17.803 -9.552 20.903 1.00 88.62 322 GLU A CA 1
ATOM 2486 C C . GLU A 1 322 ? -16.721 -10.054 19.934 1.00 88.62 322 GLU A C 1
ATOM 2488 O O . GLU A 1 322 ? -16.608 -11.256 19.687 1.00 88.62 322 GLU A O 1
ATOM 2493 N N . GLU A 1 323 ? -15.898 -9.160 19.377 1.00 88.19 323 GLU A N 1
ATOM 2494 C CA . GLU A 1 323 ? -14.828 -9.580 18.468 1.00 88.19 323 GLU A CA 1
ATOM 2495 C C . GLU A 1 323 ? -13.688 -10.296 19.218 1.00 88.19 323 GLU A C 1
ATOM 2497 O O . GLU A 1 323 ? -13.082 -11.221 18.675 1.00 88.19 323 GLU A O 1
ATOM 2502 N N . PHE A 1 324 ? -13.408 -9.932 20.473 1.00 90.06 324 PHE A N 1
ATOM 2503 C CA . PHE A 1 324 ? -12.448 -10.650 21.317 1.00 90.06 324 PHE A CA 1
ATOM 2504 C C . PHE A 1 324 ? -12.936 -12.059 21.649 1.00 90.06 324 PHE A C 1
ATOM 2506 O O . PHE A 1 324 ? -12.165 -13.005 21.491 1.00 90.06 324 PHE A O 1
ATOM 2513 N N . ASP A 1 325 ? -14.216 -12.218 21.989 1.00 87.50 325 ASP A N 1
ATOM 2514 C CA . ASP A 1 325 ? -14.830 -13.528 22.214 1.00 87.50 325 ASP A CA 1
ATOM 2515 C C . ASP A 1 325 ? -14.733 -14.412 20.958 1.00 87.50 325 ASP A C 1
ATOM 2517 O O . ASP A 1 325 ? -14.439 -15.605 21.049 1.00 87.50 325 ASP A O 1
ATOM 2521 N N . ARG A 1 326 ? -14.903 -13.834 19.760 1.00 87.31 326 ARG A N 1
ATOM 2522 C CA . ARG A 1 326 ? -14.717 -14.555 18.487 1.00 87.31 326 ARG A CA 1
ATOM 2523 C C . ARG A 1 326 ? -13.273 -14.986 18.241 1.00 87.31 326 ARG A C 1
ATOM 2525 O O . ARG A 1 326 ? -13.041 -16.076 17.711 1.00 87.31 326 ARG A O 1
ATOM 2532 N N . VAL A 1 327 ? -12.303 -14.143 18.590 1.00 85.12 327 VAL A N 1
ATOM 2533 C CA . VAL A 1 327 ? -10.876 -14.492 18.513 1.00 85.12 327 VAL A CA 1
ATOM 2534 C C . VAL A 1 327 ? -10.545 -15.610 19.504 1.00 85.12 327 VAL A C 1
ATOM 2536 O O . VAL A 1 327 ? -9.899 -16.581 19.108 1.00 85.12 327 VAL A O 1
ATOM 2539 N N . ASP A 1 328 ? -11.040 -15.529 20.741 1.00 83.44 328 ASP A N 1
ATOM 2540 C CA . ASP A 1 328 ? -10.820 -16.536 21.788 1.00 83.44 328 ASP A CA 1
ATOM 2541 C C . ASP A 1 328 ? -11.515 -17.873 21.477 1.00 83.44 328 ASP A C 1
ATOM 2543 O O . ASP A 1 328 ? -10.984 -18.941 21.792 1.00 83.44 328 ASP A O 1
ATOM 2547 N N . ALA A 1 329 ? -12.660 -17.841 20.787 1.00 80.50 329 ALA A N 1
ATOM 2548 C CA . ALA A 1 329 ? -13.348 -19.030 20.281 1.00 80.50 329 ALA A CA 1
ATOM 2549 C C . ALA A 1 329 ? -12.596 -19.743 19.137 1.00 80.50 329 ALA A C 1
ATOM 2551 O O . ALA A 1 329 ? -12.959 -20.859 18.766 1.00 80.50 329 ALA A O 1
ATOM 2552 N N . GLY A 1 330 ? -11.542 -19.132 18.584 1.00 66.50 330 GLY A N 1
ATOM 2553 C CA . GLY A 1 330 ? -10.754 -19.688 17.481 1.00 66.50 330 GLY A CA 1
ATOM 2554 C C . GLY A 1 330 ? -11.346 -19.452 16.087 1.00 66.50 330 GLY A C 1
ATOM 2555 O O . GLY A 1 330 ? -10.745 -19.875 15.100 1.00 66.50 330 GLY A O 1
ATOM 2556 N N . ASP A 1 331 ? -12.468 -18.731 15.989 1.00 59.75 331 ASP A N 1
ATOM 2557 C CA . ASP A 1 331 ? -13.128 -18.376 14.723 1.00 59.75 331 ASP A CA 1
ATOM 2558 C C . ASP A 1 331 ? -12.568 -17.076 14.100 1.00 59.75 331 ASP A C 1
ATOM 2560 O O . ASP A 1 331 ? -12.895 -16.728 12.963 1.00 59.75 331 ASP A O 1
ATOM 2564 N N . GLY A 1 332 ? -11.731 -16.331 14.834 1.00 51.50 332 GLY A N 1
ATOM 2565 C CA . GLY A 1 332 ? -11.438 -14.923 14.539 1.00 51.50 332 GLY A CA 1
ATOM 2566 C C . GLY A 1 332 ? -10.270 -14.589 13.602 1.00 51.50 332 GLY A C 1
ATOM 2567 O O . GLY A 1 332 ? -10.177 -13.441 13.184 1.00 51.50 332 GLY A O 1
ATOM 2568 N N . LEU A 1 333 ? -9.369 -15.510 13.237 1.00 52.41 333 LEU A N 1
ATOM 2569 C CA . LEU A 1 333 ? -8.175 -15.169 12.426 1.00 52.41 333 LEU A CA 1
ATOM 2570 C C . LEU A 1 333 ? -7.815 -16.256 11.395 1.00 52.41 333 LEU A C 1
ATOM 2572 O O . LEU A 1 333 ? -6.666 -16.683 11.273 1.00 52.41 333 LEU A O 1
ATOM 2576 N N . GLY A 1 334 ? -8.816 -16.714 10.639 1.00 36.66 334 GLY A N 1
ATOM 2577 C CA . GLY A 1 334 ? -8.631 -17.622 9.506 1.00 36.66 334 GLY A CA 1
ATOM 2578 C C . GLY A 1 334 ? -7.741 -17.018 8.413 1.00 36.66 334 GLY A C 1
ATOM 2579 O O . GLY A 1 334 ? -8.049 -15.972 7.846 1.00 36.66 334 GLY A O 1
ATOM 2580 N N . ALA A 1 335 ? -6.635 -17.709 8.144 1.00 35.84 335 ALA A N 1
ATOM 2581 C CA . ALA A 1 335 ? -5.594 -17.403 7.174 1.00 35.84 335 ALA A CA 1
ATOM 2582 C C . ALA A 1 335 ? -6.098 -16.909 5.804 1.00 35.84 335 ALA A C 1
ATOM 2584 O O . ALA A 1 335 ? -7.047 -17.440 5.226 1.00 35.84 335 ALA A O 1
ATOM 2585 N N . GLY A 1 336 ? -5.371 -15.937 5.248 1.00 37.94 336 GLY A N 1
ATOM 2586 C CA . GLY A 1 336 ? -5.505 -15.521 3.859 1.00 37.94 336 GLY A CA 1
ATOM 2587 C C . GLY A 1 336 ? -5.343 -16.693 2.890 1.00 37.94 336 GLY A C 1
ATOM 2588 O O . GLY A 1 336 ? -4.417 -17.495 3.001 1.00 37.94 336 GLY A O 1
ATOM 2589 N N . GLY A 1 337 ? -6.248 -16.760 1.916 1.00 32.97 337 GLY A N 1
ATOM 2590 C CA . GLY A 1 337 ? -6.197 -17.763 0.864 1.00 32.97 337 GLY A CA 1
ATOM 2591 C C . GLY A 1 337 ? -7.477 -17.873 0.047 1.00 32.97 337 GLY A C 1
ATOM 2592 O O . GLY A 1 337 ? -8.034 -18.955 -0.002 1.00 32.97 337 GLY A O 1
ATOM 2593 N N . ASP A 1 338 ? -7.924 -16.796 -0.608 1.00 27.84 338 ASP A N 1
ATOM 2594 C CA . ASP A 1 338 ? -8.453 -16.906 -1.977 1.00 27.84 338 ASP A CA 1
ATOM 2595 C C . ASP A 1 338 ? -8.483 -15.527 -2.654 1.00 27.84 338 ASP A C 1
ATOM 2597 O O . ASP A 1 338 ? -9.360 -14.693 -2.443 1.00 27.84 338 ASP A O 1
ATOM 2601 N N . LEU A 1 339 ? -7.460 -15.272 -3.463 1.00 42.19 339 LEU A N 1
ATOM 2602 C CA . LEU A 1 339 ? -7.474 -14.223 -4.474 1.00 42.19 339 LEU A CA 1
ATOM 2603 C C . LEU A 1 339 ? -7.498 -14.927 -5.826 1.00 42.19 339 LEU A C 1
ATOM 2605 O O . LEU A 1 339 ? -6.479 -14.971 -6.517 1.00 42.19 339 LEU A O 1
ATOM 2609 N N . GLY A 1 340 ? -8.658 -15.477 -6.179 1.00 27.91 340 GLY A N 1
ATOM 2610 C CA . GLY A 1 340 ? -8.938 -16.108 -7.461 1.00 27.91 340 GLY A CA 1
ATOM 2611 C C . GLY A 1 340 ? -10.304 -15.683 -7.995 1.00 27.91 340 GLY A C 1
ATOM 2612 O O . GLY A 1 340 ? -11.341 -16.118 -7.515 1.00 27.91 340 GLY A O 1
ATOM 2613 N N . MET A 1 341 ? -10.312 -14.836 -9.026 1.00 32.06 341 MET A N 1
ATOM 2614 C CA . MET A 1 341 ? -11.501 -14.630 -9.858 1.00 32.06 341 MET A CA 1
ATOM 2615 C C . MET A 1 341 ? -11.989 -15.964 -10.463 1.00 32.06 341 MET A C 1
ATOM 2617 O O . MET A 1 341 ? -11.169 -16.840 -10.757 1.00 32.06 341 MET A O 1
ATOM 2621 N N . PRO A 1 342 ? -13.296 -16.094 -10.757 1.00 29.75 342 PRO A N 1
ATOM 2622 C CA . PRO A 1 342 ? -13.859 -17.288 -11.367 1.00 29.75 342 PRO A CA 1
ATOM 2623 C C . PRO A 1 342 ? -13.342 -17.463 -12.799 1.00 29.75 342 PRO A C 1
ATOM 2625 O O . PRO A 1 342 ? -13.540 -16.624 -13.679 1.00 29.75 342 PRO A O 1
ATOM 2628 N N . THR A 1 343 ? -12.687 -18.595 -13.038 1.00 28.44 343 THR A N 1
ATOM 2629 C CA . THR A 1 343 ? -12.336 -19.068 -14.374 1.00 28.44 343 THR A CA 1
ATOM 2630 C C . THR A 1 343 ? -13.606 -19.491 -15.106 1.00 28.44 343 THR A C 1
ATOM 2632 O O . THR A 1 343 ? -14.376 -20.326 -14.630 1.00 28.44 343 THR A O 1
ATOM 2635 N N . GLN A 1 344 ? -13.804 -18.928 -16.300 1.00 34.31 344 GLN A N 1
ATOM 2636 C CA . GLN A 1 344 ? -14.723 -19.440 -17.312 1.00 34.31 344 GLN A CA 1
ATOM 2637 C C . GLN A 1 344 ? -14.522 -20.948 -17.473 1.00 34.31 344 GLN A C 1
ATOM 2639 O O . GLN A 1 344 ? -13.475 -21.401 -17.941 1.00 34.31 344 GLN A O 1
ATOM 2644 N N . ARG A 1 345 ? -15.549 -21.729 -17.136 1.00 27.25 345 ARG A N 1
ATOM 2645 C CA . ARG A 1 345 ? -15.639 -23.125 -17.551 1.00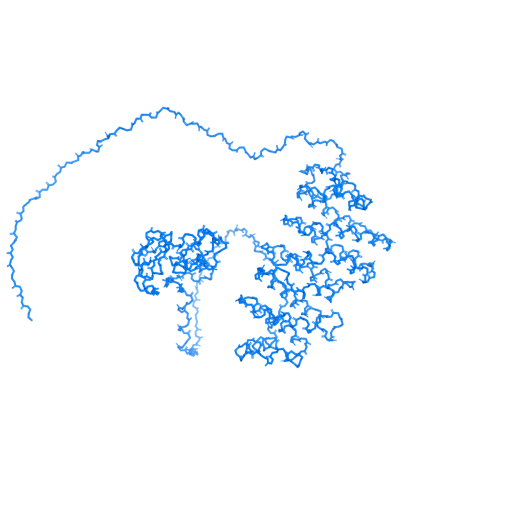 27.25 345 ARG A CA 1
ATOM 2646 C C . ARG A 1 345 ? -16.738 -23.261 -18.586 1.00 27.25 345 ARG A C 1
ATOM 2648 O O . ARG A 1 345 ? -17.918 -23.045 -18.331 1.00 27.25 345 ARG A O 1
ATOM 2655 N N . THR A 1 346 ? -16.271 -23.573 -19.782 1.00 27.41 346 THR A N 1
ATOM 2656 C CA . THR A 1 346 ? -17.035 -23.843 -20.981 1.00 27.41 346 THR A CA 1
ATOM 2657 C C . THR A 1 346 ? -18.003 -24.999 -20.769 1.00 27.41 346 THR A C 1
ATOM 2659 O O . THR A 1 346 ? -17.696 -26.036 -20.178 1.00 27.41 346 THR A O 1
ATOM 2662 N N . SER A 1 347 ? -19.200 -24.787 -21.290 1.00 28.02 347 SER A N 1
ATOM 2663 C CA . SER A 1 347 ? -20.270 -25.752 -21.435 1.00 28.02 347 SER A CA 1
ATOM 2664 C C . SER A 1 347 ? -19.829 -26.931 -22.306 1.00 28.02 347 SER A C 1
ATOM 2666 O O . SER A 1 347 ? -19.469 -26.775 -23.473 1.00 28.02 347 SER A O 1
ATOM 2668 N N . ARG A 1 348 ? -19.925 -28.144 -21.757 1.00 27.33 348 ARG A N 1
ATOM 2669 C CA . ARG A 1 348 ? -20.127 -29.363 -22.545 1.00 27.33 348 ARG A CA 1
ATOM 2670 C C . ARG A 1 348 ? -21.280 -30.162 -21.955 1.00 27.33 348 ARG A C 1
ATOM 2672 O O . ARG A 1 348 ? -21.275 -30.568 -20.800 1.00 27.33 348 ARG A O 1
ATOM 2679 N N . THR A 1 349 ? -22.284 -30.302 -22.803 1.00 26.95 349 THR A N 1
ATOM 2680 C CA . THR A 1 349 ? -23.557 -31.000 -22.663 1.00 26.95 349 THR A CA 1
ATOM 2681 C C . THR A 1 349 ? -23.405 -32.519 -22.651 1.00 26.95 349 THR A C 1
ATOM 2683 O O . THR A 1 349 ? -22.706 -33.049 -23.511 1.00 26.95 349 THR A O 1
ATOM 2686 N N . ALA A 1 350 ? -24.142 -33.183 -21.754 1.00 25.70 350 ALA A N 1
ATOM 2687 C CA . ALA A 1 350 ? -24.817 -34.493 -21.869 1.00 25.70 350 ALA A CA 1
ATOM 2688 C C . ALA A 1 350 ? -25.065 -34.990 -20.429 1.00 25.70 350 ALA A C 1
ATOM 2690 O O . ALA A 1 350 ? -24.144 -34.980 -19.630 1.00 25.70 350 ALA A O 1
ATOM 2691 N N . GLY A 1 351 ? -26.232 -35.416 -19.960 1.00 23.06 351 GLY A N 1
ATOM 2692 C CA . GLY A 1 351 ? -27.513 -35.754 -20.562 1.00 23.06 351 GLY A CA 1
ATOM 2693 C C . GLY A 1 351 ? -28.114 -36.881 -19.709 1.00 23.06 351 GLY A C 1
ATOM 2694 O O . GLY A 1 351 ? -27.409 -37.841 -19.427 1.00 23.06 351 GLY A O 1
ATOM 2695 N N . SER A 1 352 ? -29.409 -36.789 -19.369 1.00 24.11 352 SER A N 1
ATOM 2696 C CA . SER A 1 352 ? -30.224 -37.862 -18.753 1.00 24.11 352 SER A CA 1
ATOM 2697 C C . SER A 1 352 ? -29.856 -38.248 -17.298 1.00 24.11 352 SER A C 1
ATOM 2699 O O . SER A 1 352 ? -28.703 -38.224 -16.915 1.00 24.11 352 SER A O 1
ATOM 2701 N N . ASN A 1 353 ? -30.748 -38.650 -16.394 1.00 24.97 353 ASN A N 1
ATOM 2702 C CA . ASN A 1 353 ? -32.145 -39.020 -16.521 1.00 24.97 353 ASN A CA 1
ATOM 2703 C C . ASN A 1 353 ? -32.835 -38.940 -15.143 1.00 24.97 353 ASN A C 1
ATOM 2705 O O . ASN A 1 353 ? -32.231 -39.138 -14.093 1.00 24.97 353 ASN A O 1
ATOM 2709 N N . ARG A 1 354 ? -34.137 -38.683 -15.211 1.00 26.11 354 ARG A N 1
ATOM 2710 C CA . ARG A 1 354 ? -35.194 -38.849 -14.204 1.00 26.11 354 ARG A CA 1
ATOM 2711 C C . ARG A 1 354 ? -35.031 -40.099 -13.315 1.00 26.11 354 ARG A C 1
ATOM 2713 O O . ARG A 1 354 ? -34.754 -41.164 -13.859 1.00 26.11 354 ARG A O 1
ATOM 2720 N N . SER A 1 355 ? -35.344 -39.989 -12.011 1.00 23.34 355 SER A N 1
ATOM 2721 C CA . SER A 1 355 ? -36.280 -40.854 -11.236 1.00 23.34 355 SER A CA 1
ATOM 2722 C C . SER A 1 355 ? -36.165 -40.623 -9.718 1.00 23.34 355 SER A C 1
ATOM 2724 O O . SER A 1 355 ? -35.121 -40.868 -9.126 1.00 23.34 355 SER A O 1
ATOM 2726 N N . THR A 1 356 ? -37.262 -40.218 -9.076 1.00 27.23 356 THR A N 1
ATOM 2727 C CA . THR A 1 356 ? -37.522 -40.445 -7.639 1.00 27.23 356 THR A CA 1
ATOM 2728 C C . THR A 1 356 ? -37.939 -41.909 -7.420 1.00 27.23 356 THR A C 1
ATOM 2730 O O . THR A 1 356 ? -38.451 -42.528 -8.358 1.00 27.23 356 THR A O 1
ATOM 2733 N N . PRO A 1 357 ? -37.750 -42.493 -6.216 1.00 27.78 357 PRO A N 1
ATOM 2734 C CA . PRO A 1 357 ? -38.875 -42.557 -5.268 1.00 27.78 357 PRO A CA 1
ATOM 2735 C C . PRO A 1 357 ? -38.519 -42.567 -3.756 1.00 27.78 357 PRO A C 1
ATOM 2737 O O . PRO A 1 357 ? -37.438 -42.977 -3.355 1.00 27.78 357 PRO A O 1
ATOM 2740 N N . LYS A 1 358 ? -39.515 -42.130 -2.957 1.00 23.12 358 LYS A N 1
ATOM 2741 C CA . LYS A 1 358 ? -39.986 -42.590 -1.618 1.00 23.12 358 LYS A CA 1
ATOM 2742 C C . LYS A 1 358 ? -38.977 -43.383 -0.758 1.00 23.12 358 LYS A C 1
ATOM 2744 O O . LYS A 1 358 ? -38.526 -44.433 -1.181 1.00 23.12 358 LYS A O 1
ATOM 2749 N N . GLY A 1 359 ? -38.654 -43.037 0.487 1.00 22.22 359 GLY A N 1
ATOM 2750 C CA . GLY A 1 359 ? -39.456 -42.453 1.566 1.00 22.22 359 GLY A CA 1
ATOM 2751 C C . GLY A 1 359 ? -39.584 -43.479 2.703 1.00 22.22 359 GLY A C 1
ATOM 2752 O O . GLY A 1 359 ? -39.915 -44.618 2.400 1.00 22.22 359 GLY A O 1
ATOM 2753 N N . GLN A 1 360 ? -39.333 -43.086 3.963 1.00 26.08 360 GLN A N 1
ATOM 2754 C CA . GLN A 1 360 ? -40.134 -43.419 5.163 1.00 26.08 360 GLN A CA 1
ATOM 2755 C C . GLN A 1 360 ? -39.423 -43.069 6.491 1.00 26.08 360 GLN A C 1
ATOM 2757 O O . GLN A 1 360 ? -38.342 -43.571 6.764 1.00 26.08 360 GLN A O 1
ATOM 2762 N N . ASN A 1 361 ? -40.157 -42.289 7.304 1.00 25.59 361 ASN A N 1
ATOM 2763 C CA . ASN A 1 361 ? -40.282 -42.276 8.777 1.00 25.59 361 ASN A CA 1
ATOM 2764 C C . ASN A 1 361 ? -39.022 -41.965 9.629 1.00 25.59 361 ASN A C 1
ATOM 2766 O O . ASN A 1 361 ? -38.012 -42.638 9.527 1.00 25.59 361 ASN A O 1
ATOM 2770 N N . SER A 1 362 ? -39.017 -41.028 10.591 1.00 26.77 362 SER A N 1
ATOM 2771 C CA . SER A 1 362 ? -40.050 -40.770 11.608 1.00 26.77 362 SER A CA 1
ATOM 2772 C C . SER A 1 362 ? -39.825 -39.435 12.357 1.00 26.77 362 SER A C 1
ATOM 2774 O O . SER A 1 362 ? -38.759 -39.251 12.924 1.00 26.77 362 SER A O 1
ATOM 2776 N N . ARG A 1 363 ? -40.884 -38.608 12.419 1.00 27.67 363 ARG A N 1
ATOM 2777 C CA . ARG A 1 363 ? -41.388 -37.727 13.511 1.00 27.67 363 ARG A CA 1
ATOM 2778 C C . ARG A 1 363 ? -40.499 -36.662 14.216 1.00 27.67 363 ARG A C 1
ATOM 2780 O O . ARG A 1 363 ? -39.285 -36.770 14.253 1.00 27.67 363 ARG A O 1
ATOM 2787 N N . PRO A 1 364 ? -41.142 -35.594 14.746 1.00 31.94 364 PRO A N 1
ATOM 2788 C CA . PRO A 1 364 ? -40.637 -34.225 14.677 1.00 31.94 364 PRO A CA 1
ATOM 2789 C C . PRO A 1 364 ? -40.130 -33.691 16.022 1.00 31.94 364 PRO A C 1
ATOM 2791 O O . PRO A 1 364 ? -40.676 -34.021 17.074 1.00 31.94 364 PRO A O 1
ATOM 2794 N N . VAL A 1 365 ? -39.156 -32.784 15.969 1.00 29.88 365 VAL A N 1
ATOM 2795 C CA . VAL A 1 365 ? -38.885 -31.836 17.056 1.00 29.88 365 VAL A CA 1
ATOM 2796 C C . VAL A 1 365 ? -39.399 -30.479 16.588 1.00 29.88 365 VAL A C 1
ATOM 2798 O O . VAL A 1 365 ? -39.086 -30.038 15.485 1.00 29.88 365 VAL A O 1
ATOM 2801 N N . ALA A 1 366 ? -40.281 -29.893 17.394 1.00 31.69 366 ALA A N 1
ATOM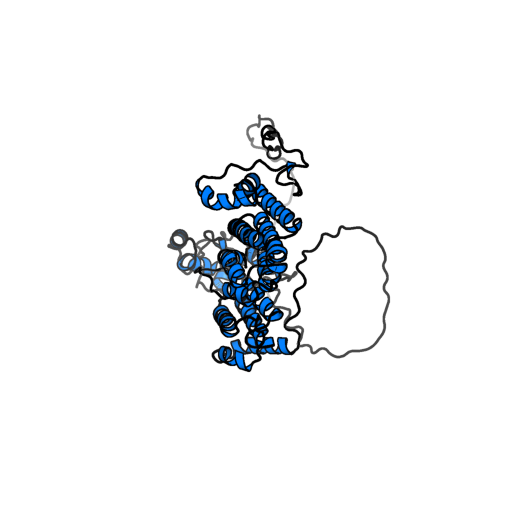 2802 C CA . ALA A 1 366 ? -40.948 -28.631 17.128 1.00 31.69 366 ALA A CA 1
ATOM 2803 C C . ALA A 1 366 ? -39.930 -27.486 17.034 1.00 31.69 366 ALA A C 1
ATOM 2805 O O . ALA A 1 366 ? -39.116 -27.301 17.937 1.00 31.69 366 ALA A O 1
ATOM 2806 N N . ILE A 1 367 ? -40.002 -26.730 15.942 1.00 38.91 367 ILE A N 1
ATOM 2807 C CA . ILE A 1 367 ? -39.353 -25.428 15.804 1.00 38.91 367 ILE A CA 1
ATOM 2808 C C . ILE A 1 367 ? -40.338 -24.411 16.402 1.00 38.91 367 ILE A C 1
ATOM 2810 O O . ILE A 1 367 ? -41.507 -24.442 16.010 1.00 38.91 367 ILE A O 1
ATOM 2814 N N . PRO A 1 368 ? -39.928 -23.563 17.362 1.00 37.81 368 PRO A N 1
ATOM 2815 C CA . PRO A 1 368 ? -40.771 -22.483 17.866 1.00 37.81 368 PRO A CA 1
ATOM 2816 C C . PRO A 1 368 ? -41.213 -21.564 16.720 1.00 37.81 368 PRO A C 1
ATOM 2818 O O . PRO A 1 368 ? -40.406 -21.196 15.868 1.00 37.81 368 PRO A O 1
ATOM 2821 N N . GLU A 1 369 ? -42.492 -21.193 16.711 1.00 40.66 369 GLU A N 1
ATOM 2822 C CA . GLU A 1 369 ? -43.151 -20.386 15.670 1.00 40.66 369 GLU A CA 1
ATOM 2823 C C . GLU A 1 369 ? -42.681 -18.914 15.612 1.00 40.66 369 GLU A C 1
ATOM 2825 O O . GLU A 1 369 ? -43.192 -18.144 14.805 1.00 40.66 369 GLU A O 1
ATOM 2830 N N . ASP A 1 370 ? -41.659 -18.528 16.380 1.00 36.06 370 ASP A N 1
ATOM 2831 C CA . ASP A 1 370 ? -41.150 -17.149 16.435 1.00 36.06 370 ASP A CA 1
ATOM 2832 C C . ASP A 1 370 ? -40.021 -16.849 15.424 1.00 36.06 370 ASP A C 1
ATOM 2834 O O . ASP A 1 370 ? -39.555 -15.719 15.331 1.00 36.06 370 ASP A O 1
ATOM 2838 N N . ALA A 1 371 ? -39.589 -17.825 14.614 1.00 40.22 371 ALA A N 1
ATOM 2839 C CA . ALA A 1 371 ? -38.474 -17.658 13.667 1.00 40.22 371 ALA A CA 1
ATOM 2840 C C . ALA A 1 371 ? -38.886 -17.294 12.221 1.00 40.22 371 ALA A C 1
ATOM 2842 O O . ALA A 1 371 ? -38.064 -17.379 11.309 1.00 40.22 371 ALA A O 1
ATOM 2843 N N . VAL A 1 372 ? -40.146 -16.908 11.977 1.00 41.94 372 VAL A N 1
ATOM 2844 C CA . VAL A 1 372 ? -40.644 -16.561 10.622 1.00 41.94 372 VAL A CA 1
ATOM 2845 C C . VAL A 1 372 ? -41.022 -15.077 10.486 1.00 41.94 372 VAL A C 1
ATOM 2847 O O . VAL A 1 372 ? -41.485 -14.655 9.433 1.00 41.94 372 VAL A O 1
ATOM 2850 N N . ALA A 1 373 ? -40.787 -14.253 11.511 1.00 39.50 373 ALA A N 1
ATOM 2851 C CA . ALA A 1 373 ? -41.142 -12.831 11.476 1.00 39.50 373 ALA A CA 1
ATOM 2852 C C . ALA A 1 373 ? -40.020 -11.893 10.975 1.00 39.50 373 ALA A C 1
ATOM 2854 O O . ALA A 1 373 ? -40.312 -10.752 10.633 1.00 39.50 373 ALA A O 1
ATOM 2855 N N . GLU A 1 374 ? -38.760 -12.339 10.874 1.00 43.81 374 GLU A N 1
ATOM 2856 C CA . GLU A 1 374 ? -37.628 -11.435 10.564 1.00 43.81 374 GLU A CA 1
ATOM 2857 C C . GLU A 1 374 ? -37.117 -11.483 9.110 1.00 43.81 374 GLU A C 1
ATOM 2859 O O . GLU A 1 374 ? -36.184 -10.772 8.749 1.00 43.81 374 GLU A O 1
ATOM 2864 N N . ALA A 1 375 ? -37.747 -12.263 8.226 1.00 43.28 375 ALA A N 1
ATOM 2865 C CA . ALA A 1 375 ? -37.363 -12.330 6.808 1.00 43.28 375 ALA A CA 1
ATOM 2866 C C . ALA A 1 375 ? -38.117 -11.331 5.901 1.00 43.28 375 ALA A C 1
ATOM 2868 O O . ALA A 1 375 ? -37.903 -11.319 4.687 1.00 43.28 375 ALA A O 1
ATOM 2869 N N . GLU A 1 376 ? -39.009 -10.496 6.446 1.00 46.47 376 GLU A N 1
ATOM 2870 C CA . GLU A 1 376 ? -39.860 -9.614 5.632 1.00 46.47 376 GLU A CA 1
ATOM 2871 C C . GLU A 1 376 ? -39.246 -8.239 5.306 1.00 46.47 376 GLU A C 1
ATOM 2873 O O . GLU A 1 376 ? -39.717 -7.603 4.356 1.00 46.47 376 GLU A O 1
ATOM 2878 N N . ASP A 1 377 ? -38.194 -7.793 6.008 1.00 51.50 377 ASP A N 1
ATOM 2879 C CA . ASP A 1 377 ? -37.684 -6.409 5.907 1.00 51.50 377 ASP A CA 1
ATOM 2880 C C . ASP A 1 377 ? -36.431 -6.215 5.030 1.00 51.50 377 ASP A C 1
ATOM 2882 O O . ASP A 1 377 ? -36.172 -5.103 4.578 1.00 51.50 377 ASP A O 1
ATOM 2886 N N . VAL A 1 378 ? -35.700 -7.275 4.662 1.00 55.56 378 VAL A N 1
ATOM 2887 C CA . VAL A 1 378 ? -34.510 -7.156 3.777 1.00 55.56 378 VAL A CA 1
ATOM 2888 C C . VAL A 1 378 ? -34.896 -6.907 2.308 1.00 55.56 378 VAL A C 1
ATOM 2890 O O . VAL A 1 378 ? -34.088 -6.484 1.488 1.00 55.56 378 VAL A O 1
ATOM 2893 N N . THR A 1 379 ? -36.161 -7.144 1.954 1.00 65.62 379 THR A N 1
ATOM 2894 C CA . THR A 1 379 ? -36.649 -7.064 0.566 1.00 65.62 379 THR A CA 1
ATOM 2895 C C . THR A 1 379 ? -37.218 -5.698 0.185 1.00 65.62 379 THR A C 1
ATOM 2897 O O . THR A 1 379 ? -37.610 -5.508 -0.967 1.00 65.62 379 THR A O 1
ATOM 2900 N N . LYS A 1 380 ? -37.311 -4.753 1.131 1.00 80.62 380 LYS A N 1
ATOM 2901 C CA . LYS A 1 380 ? -37.989 -3.466 0.947 1.00 80.62 380 LYS A CA 1
ATOM 2902 C C . LYS A 1 380 ? -36.980 -2.323 0.864 1.00 80.62 380 LYS A C 1
ATOM 2904 O O . LYS A 1 380 ? -36.205 -2.095 1.783 1.00 80.62 380 LYS A O 1
ATOM 2909 N N . CYS A 1 381 ? -37.047 -1.541 -0.209 1.00 83.31 381 CYS A N 1
ATOM 2910 C CA . CYS A 1 381 ? -36.266 -0.313 -0.325 1.00 83.31 381 CYS A CA 1
ATOM 2911 C C . CYS A 1 381 ? -36.680 0.692 0.761 1.00 83.31 381 CYS A C 1
ATOM 2913 O O . CYS A 1 381 ? -37.849 1.074 0.840 1.00 83.31 381 CYS A O 1
ATOM 2915 N N . GLN A 1 382 ? -35.719 1.173 1.551 1.00 84.69 382 GLN A N 1
ATOM 2916 C CA . GLN A 1 382 ? -35.972 2.130 2.635 1.00 84.69 382 GLN A CA 1
ATOM 2917 C C . GLN A 1 382 ? -36.477 3.503 2.153 1.00 84.69 382 GLN A C 1
ATOM 2919 O O . GLN A 1 382 ? -37.153 4.198 2.901 1.00 84.69 382 GLN A O 1
ATOM 2924 N N . PHE A 1 383 ? -36.187 3.887 0.905 1.00 86.75 383 PHE A N 1
ATOM 2925 C CA . PHE A 1 383 ? -36.530 5.212 0.375 1.00 86.75 383 PHE A CA 1
ATOM 2926 C C . PHE A 1 383 ? -37.906 5.239 -0.300 1.00 86.75 383 PHE A C 1
ATOM 2928 O O . PHE A 1 383 ? -38.726 6.103 -0.012 1.00 86.75 383 PHE A O 1
ATOM 2935 N N . CYS A 1 384 ? -38.179 4.301 -1.214 1.00 83.88 384 CYS A N 1
ATOM 2936 C CA . CYS A 1 384 ? -39.443 4.266 -1.963 1.00 83.88 384 CYS A CA 1
ATOM 2937 C C . CYS A 1 384 ? -40.455 3.246 -1.421 1.00 83.88 384 CYS A C 1
ATOM 2939 O O . CYS A 1 384 ? -41.614 3.245 -1.832 1.00 83.88 384 CYS A O 1
ATOM 2941 N N . GLY A 1 385 ? -40.031 2.354 -0.524 1.00 80.50 385 GLY A N 1
ATOM 2942 C CA . GLY A 1 385 ? -40.881 1.326 0.067 1.00 80.50 385 GLY A CA 1
ATOM 2943 C C . GLY A 1 385 ? -41.250 0.164 -0.859 1.00 80.50 385 GLY A C 1
ATOM 2944 O O . GLY A 1 385 ? -42.058 -0.673 -0.455 1.00 80.50 385 GLY A O 1
ATOM 2945 N N . MET A 1 386 ? -40.696 0.091 -2.076 1.00 77.50 386 MET A N 1
ATOM 2946 C CA . MET A 1 386 ? -40.966 -1.001 -3.018 1.00 77.50 386 MET A CA 1
ATOM 2947 C C . MET A 1 386 ? -40.253 -2.287 -2.596 1.00 77.50 386 MET A C 1
ATOM 2949 O O . MET A 1 386 ? -39.099 -2.248 -2.166 1.00 77.50 386 MET A O 1
ATOM 2953 N N . ARG A 1 387 ? -40.947 -3.424 -2.726 1.00 73.69 387 ARG A N 1
ATOM 2954 C CA . ARG A 1 387 ? -40.379 -4.753 -2.470 1.00 73.69 387 ARG A CA 1
ATOM 2955 C C . ARG A 1 387 ? -39.766 -5.320 -3.746 1.00 73.69 387 ARG A C 1
ATOM 2957 O O . ARG A 1 387 ? -40.445 -5.350 -4.771 1.00 73.69 387 ARG A O 1
ATOM 2964 N N . ASN A 1 388 ? -38.530 -5.806 -3.672 1.00 64.44 388 ASN A N 1
ATOM 2965 C CA . ASN A 1 388 ? -37.920 -6.585 -4.745 1.00 64.44 388 ASN A CA 1
ATOM 2966 C C . ASN A 1 388 ? -38.006 -8.088 -4.409 1.00 64.44 388 ASN A C 1
ATOM 2968 O O . ASN A 1 388 ? -37.422 -8.514 -3.411 1.00 64.44 388 ASN A O 1
ATOM 2972 N N . PRO A 1 389 ? -38.727 -8.899 -5.206 1.00 58.97 389 PRO A N 1
ATOM 2973 C CA . PRO A 1 389 ? -38.841 -10.338 -4.975 1.00 58.97 389 PRO A CA 1
ATOM 2974 C C . PRO A 1 389 ? -37.543 -11.123 -5.244 1.00 58.97 389 PRO A C 1
ATOM 2976 O O . PRO A 1 389 ? -37.436 -12.256 -4.784 1.00 58.97 389 PRO A O 1
ATOM 2979 N N . GLU A 1 390 ? -36.549 -10.548 -5.931 1.00 57.34 390 GLU A N 1
ATOM 2980 C CA . GLU A 1 390 ? -35.238 -11.171 -6.193 1.00 57.34 390 GLU A CA 1
ATOM 2981 C C . GLU A 1 390 ? -34.158 -10.709 -5.200 1.00 57.34 390 GLU A C 1
ATOM 2983 O O . GLU A 1 390 ? -33.017 -10.491 -5.589 1.00 57.34 390 GLU A O 1
ATOM 2988 N N . ALA A 1 391 ? -34.525 -10.506 -3.930 1.00 57.91 391 ALA A N 1
ATOM 2989 C CA . ALA A 1 391 ? -33.722 -9.851 -2.893 1.00 57.91 391 ALA A CA 1
ATOM 2990 C C . ALA A 1 391 ? -32.300 -10.422 -2.694 1.00 57.91 391 ALA A C 1
ATOM 2992 O O . ALA A 1 391 ? -32.026 -11.196 -1.777 1.00 57.91 391 ALA A O 1
ATOM 2993 N N . THR A 1 392 ? -31.374 -9.974 -3.535 1.00 66.19 392 THR A N 1
ATOM 2994 C CA . THR A 1 392 ? -29.929 -10.009 -3.334 1.00 66.19 392 THR A CA 1
ATOM 2995 C C . THR A 1 392 ? -29.448 -8.583 -3.075 1.00 66.19 392 THR A C 1
ATOM 2997 O O . THR A 1 392 ? -30.013 -7.616 -3.595 1.00 66.19 392 THR A O 1
ATOM 3000 N N . GLN A 1 393 ? -28.392 -8.434 -2.272 1.00 65.12 393 GLN A N 1
ATOM 3001 C CA . GLN A 1 393 ? -27.783 -7.131 -1.973 1.00 65.12 393 GLN A CA 1
ATOM 3002 C C . GLN A 1 393 ? -27.422 -6.362 -3.261 1.00 65.12 393 GLN A C 1
ATOM 3004 O O . GLN A 1 393 ? -27.671 -5.166 -3.372 1.00 65.12 393 GLN A O 1
ATOM 3009 N N . GLU A 1 394 ? -26.939 -7.077 -4.279 1.00 67.75 394 GLU A N 1
ATOM 3010 C CA . GLU A 1 394 ? -26.581 -6.523 -5.588 1.00 67.75 394 GLU A CA 1
ATOM 3011 C C . GLU A 1 394 ? -27.791 -5.928 -6.334 1.00 67.75 394 GLU A C 1
ATOM 3013 O O . GLU A 1 394 ? -27.677 -4.884 -6.978 1.00 67.75 394 GLU A O 1
ATOM 3018 N N . ALA A 1 395 ? -28.976 -6.540 -6.218 1.00 72.25 395 ALA A N 1
ATOM 3019 C CA . ALA A 1 395 ? -30.201 -6.013 -6.817 1.00 72.25 395 ALA A CA 1
ATOM 3020 C C . ALA A 1 395 ? -30.706 -4.750 -6.092 1.00 72.25 395 ALA A C 1
ATOM 3022 O O . ALA A 1 395 ? -31.299 -3.869 -6.720 1.00 72.25 395 ALA A O 1
ATOM 3023 N N . MET A 1 396 ? -30.442 -4.623 -4.786 1.00 76.56 396 MET A N 1
ATOM 3024 C CA . MET A 1 396 ? -30.718 -3.398 -4.024 1.00 76.56 396 MET A CA 1
ATOM 3025 C C . MET A 1 396 ? -29.763 -2.261 -4.379 1.00 76.56 396 MET A C 1
ATOM 3027 O O . MET A 1 396 ? -30.213 -1.127 -4.542 1.00 76.56 396 MET A O 1
ATOM 3031 N N . ASP A 1 397 ? -28.486 -2.556 -4.615 1.00 79.75 397 ASP A N 1
ATOM 3032 C CA . ASP A 1 397 ? -27.517 -1.552 -5.061 1.00 79.75 397 ASP A CA 1
ATOM 3033 C C . ASP A 1 397 ? -27.869 -1.000 -6.452 1.00 79.75 397 ASP A C 1
ATOM 3035 O O . ASP A 1 397 ? -27.825 0.215 -6.678 1.00 79.75 397 ASP A O 1
ATOM 3039 N N . VAL A 1 398 ? -28.301 -1.864 -7.381 1.00 80.94 398 VAL A N 1
ATOM 3040 C CA . VAL A 1 398 ? -28.821 -1.433 -8.692 1.00 80.94 398 VAL A CA 1
ATOM 3041 C C . VAL A 1 398 ? -30.077 -0.579 -8.526 1.00 80.94 398 VAL A C 1
ATOM 3043 O O . VAL A 1 398 ? -30.189 0.468 -9.176 1.00 80.94 398 VAL A O 1
ATOM 3046 N N . HIS A 1 399 ? -30.981 -0.966 -7.622 1.00 84.81 399 HIS A N 1
ATOM 3047 C CA . HIS A 1 399 ? -32.178 -0.191 -7.328 1.00 84.81 399 HIS A CA 1
ATOM 3048 C C . HIS A 1 399 ? -31.829 1.214 -6.813 1.00 84.81 399 HIS A C 1
ATOM 3050 O O . HIS A 1 399 ? -32.296 2.203 -7.377 1.00 84.81 399 HIS A O 1
ATOM 3056 N N . TYR A 1 400 ? -30.963 1.341 -5.804 1.00 83.81 400 TYR A N 1
ATOM 3057 C CA . TYR A 1 400 ? -30.540 2.643 -5.278 1.00 83.81 400 TYR A CA 1
ATOM 3058 C C . TYR A 1 400 ? -29.832 3.491 -6.344 1.00 83.81 400 TYR A C 1
ATOM 3060 O O . TYR A 1 400 ? -30.111 4.688 -6.493 1.00 83.81 400 TYR A O 1
ATOM 3068 N N . TRP A 1 401 ? -28.969 2.868 -7.148 1.00 81.25 401 TRP A N 1
ATOM 3069 C CA . TRP A 1 401 ? -28.161 3.572 -8.136 1.00 81.25 401 TRP A CA 1
ATOM 3070 C C . TRP A 1 401 ? -28.939 4.011 -9.380 1.00 81.25 401 TRP A C 1
ATOM 3072 O O . TRP A 1 401 ? -28.689 5.112 -9.868 1.00 81.25 401 TRP A O 1
ATOM 3082 N N . ARG A 1 402 ? -29.869 3.203 -9.911 1.00 79.75 402 ARG A N 1
ATOM 3083 C CA . ARG A 1 402 ? -30.507 3.465 -11.221 1.00 79.75 402 ARG A CA 1
ATOM 3084 C C . ARG A 1 402 ? -32.019 3.621 -11.192 1.00 79.75 402 ARG A C 1
ATOM 3086 O O . ARG A 1 402 ? -32.544 4.337 -12.040 1.00 79.75 402 ARG A O 1
ATOM 3093 N N . GLU A 1 403 ? -32.712 2.979 -10.259 1.00 82.69 403 GLU A N 1
ATOM 3094 C CA . GLU A 1 403 ? -34.154 2.736 -10.412 1.00 82.69 403 GLU A CA 1
ATOM 3095 C C . GLU A 1 403 ? -35.013 3.426 -9.353 1.00 82.69 403 GLU A C 1
ATOM 3097 O O . GLU A 1 403 ? -36.161 3.754 -9.633 1.00 82.69 403 GLU A O 1
ATOM 3102 N N . CYS A 1 404 ? -34.480 3.683 -8.154 1.00 90.12 404 CYS A N 1
ATOM 3103 C CA . CYS A 1 404 ? -35.235 4.239 -7.036 1.00 90.12 404 CYS A CA 1
ATOM 3104 C C . CYS A 1 404 ? -35.789 5.629 -7.390 1.00 90.12 404 CYS A C 1
ATOM 3106 O O . CYS A 1 404 ? -34.989 6.557 -7.539 1.00 90.12 404 CYS A O 1
ATOM 3108 N N . PRO A 1 405 ? -37.125 5.811 -7.471 1.00 88.94 405 PRO A N 1
ATOM 3109 C CA . PRO A 1 405 ? -37.737 7.080 -7.874 1.00 88.94 405 PRO A CA 1
ATOM 3110 C C . PRO A 1 405 ? -37.533 8.214 -6.867 1.00 88.94 405 PRO A C 1
ATOM 3112 O O . PRO A 1 405 ? -37.647 9.378 -7.233 1.00 88.94 405 PRO A O 1
ATOM 3115 N N . MET A 1 406 ? -37.247 7.884 -5.603 1.00 89.50 406 MET A N 1
ATOM 3116 C CA . MET A 1 406 ? -37.009 8.855 -4.525 1.00 89.50 406 MET A CA 1
ATOM 3117 C C . MET A 1 406 ? -35.576 9.403 -4.518 1.00 89.50 406 MET A C 1
ATOM 3119 O O . MET A 1 406 ? -35.297 10.399 -3.848 1.00 89.50 406 MET A O 1
ATOM 3123 N N . LEU A 1 407 ? -34.672 8.769 -5.270 1.00 92.38 407 LEU A N 1
ATOM 3124 C CA . LEU A 1 407 ? -33.278 9.170 -5.406 1.00 92.38 407 LEU A CA 1
ATOM 3125 C C . LEU A 1 407 ? -33.045 9.791 -6.782 1.00 92.38 407 LEU A C 1
ATOM 3127 O O . LEU A 1 407 ? -33.621 9.376 -7.784 1.00 92.38 407 LEU A O 1
ATOM 3131 N N . THR A 1 408 ? -32.148 10.761 -6.850 1.00 91.75 408 THR A N 1
ATOM 3132 C CA . THR A 1 408 ? -31.715 11.376 -8.102 1.00 91.75 408 THR A CA 1
ATOM 3133 C C . THR A 1 408 ? -30.211 11.587 -8.093 1.00 91.75 408 THR A C 1
ATOM 3135 O O . THR A 1 408 ? -29.576 11.596 -7.041 1.00 91.75 408 THR A O 1
ATOM 3138 N N . GLN A 1 409 ? -29.629 11.743 -9.276 1.00 90.31 409 GLN A N 1
ATOM 3139 C CA . GLN A 1 409 ? -28.222 12.075 -9.418 1.00 90.31 409 GLN A CA 1
ATOM 3140 C C . GLN A 1 409 ? -28.062 13.596 -9.460 1.00 90.31 409 GLN A C 1
ATOM 3142 O O . GLN A 1 409 ? -28.714 14.274 -10.256 1.00 90.31 409 GLN A O 1
ATOM 3147 N N . CYS A 1 410 ? -27.191 14.144 -8.616 1.00 89.88 410 CYS A N 1
ATOM 3148 C CA . CYS A 1 410 ? -26.880 15.566 -8.643 1.00 89.88 410 CYS A CA 1
ATOM 3149 C C . CYS A 1 410 ? -26.229 15.939 -9.984 1.00 89.88 410 CYS A C 1
ATOM 3151 O O . CYS A 1 410 ? -25.191 15.393 -10.348 1.00 89.88 410 CYS A O 1
ATOM 3153 N N . GLN A 1 411 ? -26.790 16.926 -10.684 1.00 86.06 411 GLN A N 1
ATOM 3154 C CA . GLN A 1 411 ? -26.298 17.385 -11.993 1.00 86.06 411 GLN A CA 1
ATOM 3155 C C . GLN A 1 411 ? -24.903 18.044 -11.968 1.00 86.06 411 GLN A C 1
ATOM 3157 O O . GLN A 1 411 ? -24.384 18.406 -13.020 1.00 86.06 411 GLN A O 1
ATOM 3162 N N . PHE A 1 412 ? -24.317 18.245 -10.782 1.00 86.81 412 PHE A N 1
ATOM 3163 C CA . PHE A 1 412 ? -23.040 18.940 -10.607 1.00 86.81 412 PHE A CA 1
ATOM 3164 C C . PHE A 1 412 ? -21.910 18.053 -10.071 1.00 86.81 412 PHE A C 1
ATOM 3166 O O . PHE A 1 412 ? -20.769 18.237 -10.480 1.00 86.81 412 PHE A O 1
ATOM 3173 N N . CYS A 1 413 ? -22.202 17.127 -9.151 1.00 88.06 413 CYS A N 1
ATOM 3174 C CA . CYS A 1 413 ? -21.203 16.231 -8.547 1.00 88.06 413 CYS A CA 1
ATOM 3175 C C . CYS A 1 413 ? -21.487 14.743 -8.786 1.00 88.06 413 CYS A C 1
ATOM 3177 O O . CYS A 1 413 ? -20.768 13.895 -8.270 1.00 88.06 413 CYS A O 1
ATOM 3179 N N . GLU A 1 414 ? -22.554 14.417 -9.521 1.00 87.62 414 GLU A N 1
ATOM 3180 C CA . GLU A 1 414 ? -22.922 13.049 -9.897 1.00 87.62 414 GLU A CA 1
ATOM 3181 C C . GLU A 1 414 ? -23.213 12.087 -8.725 1.00 87.62 414 GLU A C 1
ATOM 3183 O O . GLU A 1 414 ? -23.446 10.897 -8.946 1.00 87.62 414 GLU A O 1
ATOM 3188 N N . GLN A 1 415 ? -23.278 12.589 -7.488 1.00 86.88 415 GLN A N 1
ATOM 3189 C CA . GLN A 1 415 ? -23.679 11.819 -6.312 1.00 86.88 415 GLN A CA 1
ATOM 3190 C C . GLN A 1 415 ? -25.182 11.503 -6.357 1.00 86.88 415 GLN A C 1
ATOM 3192 O O . GLN A 1 415 ? -25.996 12.360 -6.710 1.0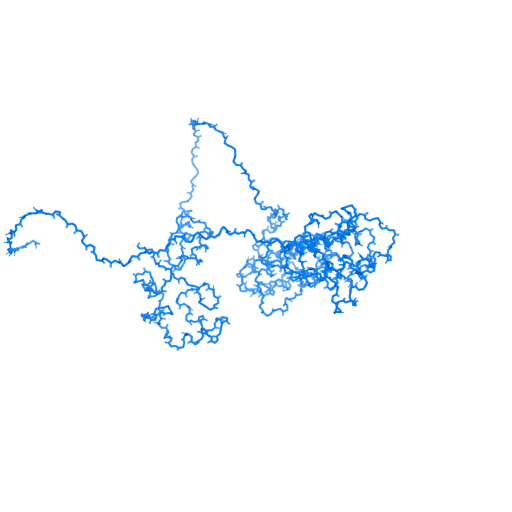0 86.88 415 GLN A O 1
ATOM 3197 N N . VAL A 1 416 ? -25.555 10.275 -5.982 1.00 90.62 416 VAL A N 1
ATOM 3198 C CA . VAL A 1 416 ? -26.957 9.858 -5.827 1.00 90.62 416 VAL A CA 1
ATOM 3199 C C . VAL A 1 416 ? -27.460 10.287 -4.450 1.00 90.62 416 VAL A C 1
ATOM 3201 O O . VAL A 1 416 ? -26.857 9.937 -3.438 1.00 90.62 416 VAL A O 1
ATOM 3204 N N . ILE A 1 417 ? -28.533 11.076 -4.421 1.00 90.06 417 ILE A N 1
ATOM 3205 C CA . ILE A 1 417 ? -29.059 11.757 -3.229 1.00 90.06 417 ILE A CA 1
ATOM 3206 C C . ILE A 1 417 ? -30.588 11.687 -3.250 1.00 90.06 417 ILE A C 1
ATOM 3208 O O . ILE A 1 417 ? -31.202 11.619 -4.318 1.00 90.06 417 ILE A O 1
ATOM 3212 N N . GLU A 1 418 ? -31.222 11.719 -2.081 1.00 92.81 418 GLU A N 1
ATOM 3213 C CA . GLU A 1 418 ? -32.670 11.892 -1.971 1.00 92.81 418 GLU A CA 1
ATOM 3214 C C . GLU A 1 418 ? -33.131 13.210 -2.597 1.00 92.81 418 GLU A C 1
ATOM 3216 O O . GLU A 1 418 ? -32.568 14.277 -2.347 1.00 92.81 418 GLU A O 1
ATOM 3221 N N . ILE A 1 419 ? -34.206 13.159 -3.385 1.00 90.38 419 ILE A N 1
ATOM 3222 C CA . ILE A 1 419 ? -34.744 14.351 -4.058 1.00 90.38 419 ILE A CA 1
ATOM 3223 C C . ILE A 1 419 ? -35.123 15.439 -3.038 1.00 90.38 419 ILE A C 1
ATOM 3225 O O . ILE A 1 419 ? -34.900 16.621 -3.303 1.00 90.38 419 ILE A O 1
ATOM 3229 N N . ALA A 1 420 ? -35.621 15.048 -1.860 1.00 89.25 420 ALA A N 1
ATOM 3230 C CA . ALA A 1 420 ? -35.959 15.964 -0.771 1.00 89.25 420 ALA A CA 1
ATOM 3231 C C . ALA A 1 420 ? -34.735 16.721 -0.215 1.00 89.25 420 ALA A C 1
ATOM 3233 O O . ALA A 1 420 ? -34.852 17.875 0.193 1.00 89.25 420 ALA A O 1
ATOM 3234 N N . GLN A 1 421 ? -33.551 16.102 -0.245 1.00 89.81 421 GLN A N 1
ATOM 3235 C CA . GLN A 1 421 ? -32.300 16.662 0.284 1.00 89.81 421 GLN A CA 1
ATOM 3236 C C . GLN A 1 421 ? -31.429 17.323 -0.794 1.00 89.81 421 GLN A C 1
ATOM 3238 O O . GLN A 1 421 ? -30.399 17.924 -0.493 1.00 89.81 421 GLN A O 1
ATOM 3243 N N . LEU A 1 422 ? -31.822 17.261 -2.068 1.00 89.25 422 LEU A N 1
ATOM 3244 C CA . LEU A 1 422 ? -31.011 17.810 -3.156 1.00 89.25 422 LEU A CA 1
ATOM 3245 C C . LEU A 1 422 ? -30.810 19.334 -3.024 1.00 89.25 422 LEU A C 1
ATOM 3247 O O . LEU A 1 422 ? -29.737 19.849 -3.338 1.00 89.25 422 LEU A O 1
ATOM 3251 N N . ALA A 1 423 ? -31.809 20.053 -2.504 1.00 87.38 423 ALA A N 1
ATOM 3252 C CA . ALA A 1 423 ? -31.717 21.493 -2.272 1.00 87.38 423 ALA A CA 1
ATOM 3253 C C . ALA A 1 423 ? -30.713 21.855 -1.161 1.00 87.38 423 ALA A C 1
ATOM 3255 O O . ALA A 1 423 ? -29.929 22.788 -1.324 1.00 87.38 423 ALA A O 1
ATOM 3256 N N . SER A 1 424 ? -30.707 21.130 -0.035 1.00 87.62 424 SER A N 1
ATOM 3257 C CA . SER A 1 424 ? -29.711 21.334 1.030 1.00 87.62 424 SER A CA 1
ATOM 3258 C C . SER A 1 424 ? -28.316 20.937 0.557 1.00 87.62 424 SER A C 1
ATOM 3260 O O . SER A 1 424 ? -27.367 21.696 0.754 1.00 87.62 424 SER A O 1
ATOM 3262 N N . HIS A 1 425 ? -28.207 19.835 -0.188 1.00 89.50 425 HIS A N 1
ATOM 3263 C CA . HIS A 1 425 ? -26.951 19.412 -0.794 1.00 89.50 425 HIS A CA 1
ATOM 3264 C C . HIS A 1 425 ? -26.333 20.507 -1.683 1.00 89.50 425 HIS A C 1
ATOM 3266 O O . HIS A 1 425 ? -25.153 20.824 -1.539 1.00 89.50 425 HIS A O 1
ATOM 3272 N N . TRP A 1 426 ? -27.111 21.145 -2.568 1.00 89.38 426 TRP A N 1
ATOM 3273 C CA . TRP A 1 426 ? -26.620 22.241 -3.418 1.00 89.38 426 TRP A CA 1
ATOM 3274 C C . TRP A 1 426 ? -26.138 23.477 -2.645 1.00 89.38 426 TRP A C 1
ATOM 3276 O O . TRP A 1 426 ? -25.271 24.204 -3.140 1.00 89.38 426 TRP A O 1
ATOM 3286 N N . ARG A 1 427 ? -26.683 23.732 -1.450 1.00 84.81 427 ARG A N 1
ATOM 3287 C CA . ARG A 1 427 ? -26.311 24.892 -0.626 1.00 84.81 427 ARG A CA 1
ATOM 3288 C C . ARG A 1 427 ? -25.069 24.643 0.225 1.00 84.81 427 ARG A C 1
ATOM 3290 O O . ARG A 1 427 ? -24.279 25.567 0.398 1.00 84.81 427 ARG A O 1
ATOM 3297 N N . GLU A 1 428 ? -24.907 23.435 0.756 1.00 83.06 428 GLU A N 1
ATOM 3298 C CA . GLU A 1 428 ? -23.979 23.193 1.872 1.00 83.06 428 GLU A CA 1
ATOM 3299 C C . GLU A 1 428 ? -22.891 22.159 1.558 1.00 83.06 428 GLU A C 1
ATOM 3301 O O . GLU A 1 428 ? -21.774 22.270 2.066 1.00 83.06 428 GLU A O 1
ATOM 3306 N N . GLU A 1 429 ? -23.174 21.190 0.685 1.00 83.00 429 GLU A N 1
ATOM 3307 C CA . GLU A 1 429 ? -22.363 19.970 0.567 1.00 83.00 429 GLU A CA 1
ATOM 3308 C C . GLU A 1 429 ? -21.805 19.723 -0.846 1.00 83.00 429 GLU A C 1
ATOM 3310 O O . GLU A 1 429 ? -20.859 18.955 -1.013 1.00 83.00 429 GLU A O 1
ATOM 3315 N N . CYS A 1 430 ? -22.352 20.377 -1.877 1.00 88.06 430 CYS A N 1
ATOM 3316 C CA . CYS A 1 430 ? -21.993 20.109 -3.268 1.00 88.06 430 CYS A CA 1
ATOM 3317 C C . CYS A 1 430 ? -20.575 20.591 -3.638 1.00 88.06 430 CYS A C 1
ATOM 3319 O O . CYS A 1 430 ? -20.212 21.755 -3.439 1.00 88.06 430 CYS A O 1
ATOM 3321 N N . GLU A 1 431 ? -19.785 19.718 -4.278 1.00 81.50 431 GLU A N 1
ATOM 3322 C CA . GLU A 1 431 ? -18.394 19.990 -4.682 1.00 81.50 431 GLU A CA 1
ATOM 3323 C C . GLU A 1 431 ? -18.257 21.163 -5.666 1.00 81.50 431 GLU A C 1
ATOM 3325 O O . GLU A 1 431 ? -17.271 21.901 -5.628 1.00 81.50 431 GLU A O 1
ATOM 3330 N N . ALA A 1 432 ? -19.275 21.387 -6.502 1.00 76.25 432 ALA A N 1
ATOM 3331 C CA . ALA A 1 432 ? -19.314 22.479 -7.474 1.00 76.25 432 ALA A CA 1
ATOM 3332 C C . ALA A 1 432 ? -19.598 23.861 -6.849 1.00 76.25 432 ALA A C 1
ATOM 3334 O O . ALA A 1 432 ? -19.598 24.859 -7.575 1.00 76.25 432 ALA A O 1
ATOM 3335 N N . ARG A 1 433 ? -19.836 23.923 -5.524 1.00 75.62 433 ARG A N 1
ATOM 3336 C CA . ARG A 1 433 ? -20.051 25.122 -4.690 1.00 75.62 433 ARG A CA 1
ATOM 3337 C C . ARG A 1 433 ? -20.845 26.225 -5.395 1.00 75.62 433 ARG A C 1
ATOM 3339 O O . ARG A 1 433 ? -22.066 26.176 -5.404 1.00 75.62 433 ARG A O 1
ATOM 3346 N N . SER A 1 434 ? -20.174 27.195 -6.020 1.00 78.00 434 SER A N 1
ATOM 3347 C CA . SER A 1 434 ? -20.806 28.387 -6.601 1.00 78.00 434 SER A CA 1
ATOM 3348 C C . SER A 1 434 ? -21.873 28.081 -7.657 1.00 78.00 434 SER A C 1
ATOM 3350 O O . SER A 1 434 ? -22.913 28.731 -7.654 1.00 78.00 434 SER A O 1
ATOM 3352 N N . ALA A 1 435 ? -21.666 27.089 -8.529 1.00 81.44 435 ALA A N 1
ATOM 3353 C CA . ALA A 1 435 ? -22.644 26.749 -9.569 1.00 81.44 435 ALA A CA 1
ATOM 3354 C C . ALA A 1 435 ? -23.901 26.071 -8.993 1.00 81.44 435 ALA A C 1
ATOM 3356 O O . ALA A 1 435 ? -25.018 26.354 -9.427 1.00 81.44 435 ALA A O 1
ATOM 3357 N N . ALA A 1 436 ? -23.722 25.213 -7.984 1.00 82.75 436 ALA A N 1
ATOM 3358 C CA . ALA A 1 436 ? -24.820 24.525 -7.312 1.00 82.75 436 ALA A CA 1
ATOM 3359 C C . ALA A 1 436 ? -25.620 25.475 -6.407 1.00 82.75 436 ALA A C 1
ATOM 3361 O O . ALA A 1 436 ? -26.850 25.480 -6.441 1.00 82.75 436 ALA A O 1
ATOM 3362 N N . THR A 1 437 ? -24.934 26.346 -5.661 1.00 81.94 437 THR A N 1
ATOM 3363 C CA . THR A 1 437 ? -25.580 27.335 -4.792 1.00 81.94 437 THR A CA 1
ATOM 3364 C C . THR A 1 437 ? -26.401 28.345 -5.596 1.00 81.94 437 THR A C 1
ATOM 3366 O O . THR A 1 437 ? -27.518 28.668 -5.194 1.00 81.94 437 THR A O 1
ATOM 3369 N N . GLU A 1 438 ? -25.916 28.792 -6.761 1.00 83.19 438 GLU A N 1
ATOM 3370 C CA . GLU A 1 438 ? -26.697 29.675 -7.640 1.00 83.19 438 GLU A CA 1
ATOM 3371 C C . GLU A 1 438 ? -27.939 28.972 -8.216 1.00 83.19 438 GLU A C 1
ATOM 3373 O O . GLU A 1 438 ? -28.999 29.586 -8.295 1.00 83.19 438 GLU A O 1
ATOM 3378 N N . ALA A 1 439 ? -27.871 27.673 -8.531 1.00 79.31 439 ALA A N 1
ATOM 3379 C CA . ALA A 1 439 ? -29.036 26.912 -8.997 1.00 79.31 439 ALA A CA 1
ATOM 3380 C C . ALA A 1 439 ? -30.137 26.749 -7.928 1.00 79.31 439 ALA A C 1
ATOM 3382 O O . ALA A 1 439 ? -31.308 26.576 -8.272 1.00 79.31 439 ALA A O 1
ATOM 3383 N N . CYS A 1 440 ? -29.775 26.833 -6.643 1.00 81.75 440 CYS A N 1
ATOM 3384 C CA . CYS A 1 440 ? -30.696 26.722 -5.510 1.00 81.75 440 CYS A CA 1
ATOM 3385 C C . CYS A 1 440 ? -31.164 28.079 -4.946 1.00 81.75 440 CYS A C 1
ATOM 3387 O O . CYS A 1 440 ? -31.973 28.113 -4.016 1.00 81.75 440 CYS A O 1
ATOM 3389 N N . LYS A 1 441 ? -30.659 29.197 -5.476 1.00 79.94 441 LYS A N 1
ATOM 3390 C CA . LYS A 1 441 ? -30.870 30.546 -4.929 1.00 79.94 441 LYS A CA 1
ATOM 3391 C C . LYS A 1 441 ? -32.335 30.976 -4.896 1.00 79.94 441 LYS A C 1
ATOM 3393 O O . LYS A 1 441 ? -32.766 31.595 -3.929 1.00 79.94 441 LYS A O 1
ATOM 3398 N N . ASP A 1 442 ? -33.088 30.581 -5.918 1.00 80.81 442 ASP A N 1
ATOM 3399 C CA . ASP A 1 442 ? -34.509 30.910 -6.071 1.00 80.81 442 ASP A CA 1
ATOM 3400 C C . ASP A 1 442 ? -35.440 29.780 -5.593 1.00 80.81 442 ASP A C 1
ATOM 3402 O O . ASP A 1 442 ? -36.645 29.827 -5.834 1.00 80.81 442 ASP A O 1
ATOM 3406 N N . LEU A 1 443 ? -34.897 28.738 -4.948 1.00 83.12 443 LEU A N 1
ATOM 3407 C CA . LEU A 1 443 ? -35.663 27.568 -4.527 1.00 83.12 443 LEU A CA 1
ATOM 3408 C C . LEU A 1 443 ? -36.082 27.686 -3.058 1.00 83.12 443 LEU A C 1
ATOM 3410 O O . LEU A 1 443 ? -35.241 27.653 -2.150 1.00 83.12 443 LEU A O 1
ATOM 3414 N N . ALA A 1 444 ? -37.391 27.779 -2.825 1.00 81.00 444 ALA A N 1
ATOM 3415 C CA . ALA A 1 444 ? -37.947 27.818 -1.477 1.00 81.00 444 ALA A CA 1
ATOM 3416 C C . ALA A 1 444 ? -37.750 26.472 -0.737 1.00 81.00 444 ALA A C 1
ATOM 3418 O O . ALA A 1 444 ? -37.611 25.432 -1.384 1.00 81.00 444 ALA A O 1
ATOM 3419 N N . PRO A 1 445 ? -37.768 26.453 0.613 1.00 76.50 445 PRO A N 1
ATOM 3420 C CA . PRO A 1 445 ? -37.565 25.232 1.403 1.00 76.50 445 PRO A CA 1
ATOM 3421 C C . PRO A 1 445 ? -38.515 24.077 1.051 1.00 76.50 445 PRO A C 1
ATOM 3423 O O . PRO A 1 445 ? -38.099 22.925 1.067 1.00 76.50 445 PRO A O 1
ATOM 3426 N N . ASN A 1 446 ? -39.753 24.394 0.662 1.00 83.88 446 ASN A N 1
ATOM 3427 C CA . ASN A 1 446 ? -40.787 23.415 0.322 1.00 83.88 446 ASN A CA 1
ATOM 3428 C C . ASN A 1 446 ? -41.025 23.348 -1.191 1.00 83.88 446 ASN A C 1
ATOM 3430 O O . ASN A 1 446 ? -42.161 23.213 -1.627 1.00 83.88 446 ASN A O 1
ATOM 3434 N N . GLN A 1 447 ? -39.994 23.512 -2.018 1.00 88.75 447 GLN A N 1
ATOM 3435 C CA . GLN A 1 447 ? -40.116 23.363 -3.469 1.00 88.75 447 GLN A CA 1
ATOM 3436 C C . GLN A 1 447 ? -39.262 22.211 -3.984 1.00 88.75 447 GLN A C 1
ATOM 3438 O O . GLN A 1 447 ? -38.116 22.028 -3.575 1.00 88.75 447 GLN A O 1
ATOM 3443 N N . CYS A 1 448 ? -39.810 21.458 -4.937 1.00 90.00 448 CYS A N 1
ATOM 3444 C CA . CYS A 1 448 ? -39.085 20.387 -5.602 1.00 90.00 448 CYS A CA 1
ATOM 3445 C C . CYS A 1 448 ? -37.883 20.947 -6.382 1.00 90.00 448 CYS A C 1
ATOM 3447 O O . CYS A 1 448 ? -38.088 21.726 -7.312 1.00 90.00 448 CYS A O 1
ATOM 3449 N N . PRO A 1 449 ? -36.638 20.519 -6.112 1.00 87.62 449 PRO A N 1
ATOM 3450 C CA . PRO A 1 449 ? -35.468 21.001 -6.849 1.00 87.62 449 PRO A CA 1
ATOM 3451 C C . PRO A 1 449 ? -35.453 20.565 -8.321 1.00 87.62 449 PRO A C 1
ATOM 3453 O O . PRO A 1 449 ? -34.728 21.153 -9.119 1.00 87.62 449 PRO A O 1
ATOM 3456 N N . LEU A 1 450 ? -36.260 19.564 -8.696 1.00 88.94 450 LEU A N 1
ATOM 3457 C CA . LEU A 1 450 ? -36.361 19.071 -10.072 1.00 88.94 450 LEU A CA 1
ATOM 3458 C C . LEU A 1 450 ? -37.412 19.833 -10.889 1.00 88.94 450 LEU A C 1
ATOM 3460 O O . LEU A 1 450 ? -37.119 20.307 -11.982 1.00 88.94 450 LEU A O 1
ATOM 3464 N N . CYS A 1 451 ? -38.642 19.956 -10.374 1.00 89.06 451 CYS A N 1
ATOM 3465 C CA . CYS A 1 451 ? -39.767 20.543 -11.118 1.00 89.06 451 CYS A CA 1
ATOM 3466 C C . CYS A 1 451 ? -40.234 21.913 -10.600 1.00 89.06 451 CYS A C 1
ATOM 3468 O O . CYS A 1 451 ? -41.092 22.531 -11.225 1.00 89.06 451 CYS A O 1
ATOM 3470 N N . ARG A 1 452 ? -39.687 22.387 -9.472 1.00 87.88 452 ARG A N 1
ATOM 3471 C CA . ARG A 1 452 ? -40.047 23.636 -8.771 1.00 87.88 452 ARG A CA 1
ATOM 3472 C C . ARG A 1 452 ? -41.500 23.728 -8.286 1.00 87.88 452 ARG A C 1
ATOM 3474 O O . ARG A 1 452 ? -41.938 24.807 -7.899 1.00 87.88 452 ARG A O 1
ATOM 3481 N N . ALA A 1 453 ? -42.237 22.618 -8.269 1.00 87.25 453 ALA A N 1
ATOM 3482 C CA . ALA A 1 453 ? -43.564 22.557 -7.661 1.00 87.25 453 ALA A CA 1
ATOM 3483 C C . ALA A 1 453 ? -43.482 22.684 -6.132 1.00 87.25 453 ALA A C 1
ATOM 3485 O O . ALA A 1 453 ? -42.503 22.246 -5.524 1.00 87.25 453 ALA A O 1
ATOM 3486 N N . GLU A 1 454 ? -44.513 23.261 -5.519 1.00 87.19 454 GLU A N 1
ATOM 3487 C CA . GLU A 1 454 ? -44.628 23.371 -4.064 1.00 87.19 454 GLU A CA 1
ATOM 3488 C C . GLU A 1 454 ? -45.002 22.021 -3.437 1.00 87.19 454 GLU A C 1
ATOM 3490 O O . GLU A 1 454 ? -45.961 21.366 -3.843 1.00 87.19 454 GLU A O 1
ATOM 3495 N N . ILE A 1 455 ? -44.231 21.619 -2.431 1.00 84.69 455 ILE A N 1
ATOM 3496 C CA . ILE A 1 455 ? -44.340 20.372 -1.678 1.00 84.69 455 ILE A CA 1
ATOM 3497 C C . ILE A 1 455 ? -44.874 20.706 -0.289 1.00 84.69 455 ILE A C 1
ATOM 3499 O O . ILE A 1 455 ? -44.115 20.759 0.673 1.00 84.69 455 ILE A O 1
ATOM 3503 N N . GLY A 1 456 ? -46.178 20.989 -0.207 1.00 81.31 456 GLY A N 1
ATOM 3504 C CA . GLY A 1 456 ? -46.947 21.109 1.040 1.00 81.31 456 GLY A CA 1
ATOM 3505 C C . GLY A 1 456 ? -46.173 21.643 2.257 1.00 81.31 456 GLY A C 1
ATOM 3506 O O . GLY A 1 456 ? -45.624 22.749 2.239 1.00 81.31 456 GLY A O 1
ATOM 3507 N N . ALA A 1 457 ? -46.134 20.843 3.326 1.00 79.19 457 ALA A N 1
ATOM 3508 C CA . ALA A 1 457 ? -45.406 21.152 4.556 1.00 79.19 457 ALA A CA 1
ATOM 3509 C C . ALA A 1 457 ? -43.925 20.719 4.512 1.00 79.19 457 ALA A C 1
ATOM 3511 O O . ALA A 1 457 ? -43.206 20.929 5.487 1.00 79.19 457 ALA A O 1
ATOM 3512 N N . GLY A 1 458 ? -43.462 20.142 3.398 1.00 75.88 458 GLY A N 1
ATOM 3513 C CA . GLY A 1 458 ? -42.091 19.666 3.212 1.00 75.88 458 GLY A CA 1
ATOM 3514 C C . GLY A 1 458 ? -41.762 18.383 3.982 1.00 75.88 458 GLY A C 1
ATOM 3515 O O . GLY A 1 458 ? -40.591 18.018 4.066 1.00 75.88 458 GLY A O 1
ATOM 3516 N N . GLY A 1 459 ? -42.765 17.702 4.548 1.00 83.12 459 GLY A N 1
ATOM 3517 C CA . GLY A 1 459 ? -42.575 16.451 5.283 1.00 83.12 459 GLY A CA 1
ATOM 3518 C C . GLY A 1 459 ? -42.364 15.248 4.360 1.00 83.12 459 GLY A C 1
ATOM 3519 O O . GLY A 1 459 ? -42.711 15.282 3.180 1.00 83.12 459 GLY A O 1
ATOM 3520 N N . GLU A 1 460 ? -41.844 14.144 4.903 1.00 80.81 460 GLU A N 1
ATOM 3521 C CA . GLU A 1 460 ? -41.591 12.904 4.143 1.00 80.81 460 GLU A CA 1
ATOM 3522 C C . GLU A 1 460 ? -42.835 12.393 3.396 1.00 80.81 460 GLU A C 1
ATOM 3524 O O . GLU A 1 460 ? -42.739 11.942 2.255 1.00 80.81 460 GLU A O 1
ATOM 3529 N N . GLN A 1 461 ? -44.020 12.522 4.004 1.00 83.12 461 GLN A N 1
ATOM 3530 C CA . GLN A 1 461 ? -45.290 12.120 3.390 1.00 83.12 461 GLN A CA 1
ATOM 3531 C C . GLN A 1 461 ? -45.665 12.989 2.179 1.00 83.12 461 GLN A C 1
ATOM 3533 O O . GLN A 1 461 ? -46.178 12.458 1.194 1.00 83.12 461 GLN A O 1
ATOM 3538 N N . ASP A 1 462 ? -45.366 14.291 2.213 1.00 86.56 462 ASP A N 1
ATOM 3539 C CA . ASP A 1 462 ? -45.638 15.211 1.102 1.00 86.56 462 ASP A CA 1
ATOM 3540 C C . ASP A 1 462 ? -44.722 14.907 -0.092 1.00 86.56 462 ASP A C 1
ATOM 3542 O O . ASP A 1 462 ? -45.161 14.886 -1.243 1.00 86.56 462 ASP A O 1
ATOM 3546 N N . TRP A 1 463 ? -43.449 14.604 0.180 1.00 86.69 463 TRP A N 1
ATOM 3547 C CA . TRP A 1 463 ? -42.488 14.184 -0.841 1.00 86.69 463 TRP A CA 1
ATOM 3548 C C . TRP A 1 463 ? -42.844 12.835 -1.453 1.00 86.69 463 TRP A C 1
ATOM 3550 O O . TRP A 1 463 ? -42.778 12.678 -2.674 1.00 86.69 463 TRP A O 1
ATOM 3560 N N . PHE A 1 464 ? -43.263 11.878 -0.624 1.00 87.06 464 PHE A N 1
ATOM 3561 C CA . PHE A 1 464 ? -43.743 10.582 -1.088 1.00 87.06 464 PHE A CA 1
ATOM 3562 C C . PHE A 1 464 ? -44.959 10.747 -2.008 1.00 87.06 464 PHE A C 1
ATOM 3564 O O . PHE A 1 464 ? -44.996 10.167 -3.095 1.00 87.06 464 PHE A O 1
ATOM 3571 N N . GLN A 1 465 ? -45.932 11.574 -1.611 1.00 86.50 465 GLN A N 1
ATOM 3572 C CA . GLN A 1 465 ? -47.109 11.876 -2.423 1.00 86.50 465 GLN A CA 1
ATOM 3573 C C . GLN A 1 465 ? -46.703 12.516 -3.761 1.00 86.50 465 GLN A C 1
ATOM 3575 O O . GLN A 1 465 ? -47.073 12.006 -4.816 1.00 86.50 465 GLN A O 1
ATOM 3580 N N . HIS A 1 466 ? -45.856 13.545 -3.747 1.00 89.81 466 HIS A N 1
ATOM 3581 C CA . HIS A 1 466 ? -45.423 14.225 -4.969 1.00 89.81 466 HIS A CA 1
ATOM 3582 C C . HIS A 1 466 ? -44.644 13.316 -5.939 1.00 89.81 466 HIS A C 1
ATOM 3584 O O . HIS A 1 466 ? -44.860 13.353 -7.152 1.00 89.81 466 HIS A O 1
ATOM 3590 N N . ILE A 1 467 ? -43.710 12.507 -5.431 1.00 89.12 467 ILE A N 1
ATOM 3591 C CA . ILE A 1 467 ? 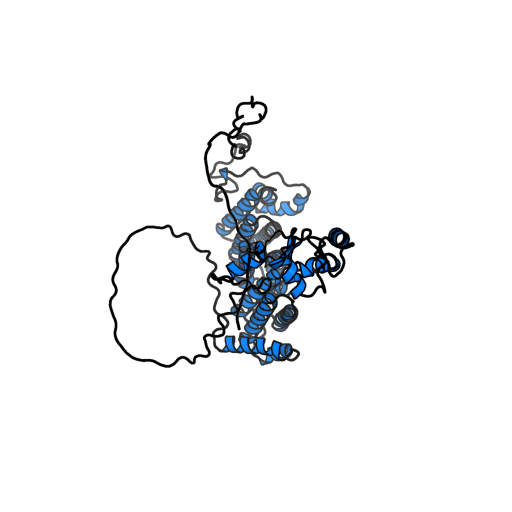-42.788 11.730 -6.270 1.00 89.12 467 ILE A CA 1
ATOM 3592 C C . ILE A 1 467 ? -43.422 10.420 -6.743 1.00 89.12 467 ILE A C 1
ATOM 3594 O O . ILE A 1 467 ? -43.271 10.071 -7.914 1.00 89.12 467 ILE A O 1
ATOM 3598 N N . LEU A 1 468 ? -44.119 9.698 -5.860 1.00 86.25 468 LEU A N 1
ATOM 3599 C CA . LEU A 1 468 ? -44.594 8.339 -6.135 1.00 86.25 468 LEU A CA 1
ATOM 3600 C C . LEU A 1 468 ? -46.074 8.263 -6.516 1.00 86.25 468 LEU A C 1
ATOM 3602 O O . LEU A 1 468 ? -46.456 7.319 -7.202 1.00 86.25 468 LEU A O 1
ATOM 3606 N N . ARG A 1 469 ? -46.914 9.211 -6.079 1.00 84.75 469 ARG A N 1
ATOM 3607 C CA . ARG A 1 469 ? -48.353 9.216 -6.400 1.00 84.75 469 ARG A CA 1
ATOM 3608 C C . ARG A 1 469 ? -48.685 10.205 -7.507 1.00 84.75 469 ARG A C 1
ATOM 3610 O O . ARG A 1 469 ? -49.266 9.810 -8.511 1.00 84.75 469 ARG A O 1
ATOM 3617 N N . ASP A 1 470 ? -48.290 11.461 -7.332 1.00 84.62 470 ASP A N 1
ATOM 3618 C CA . ASP A 1 470 ? -48.601 12.532 -8.281 1.00 84.62 470 ASP A CA 1
ATOM 3619 C C . ASP A 1 470 ? -47.654 12.495 -9.493 1.00 84.62 470 ASP A C 1
ATOM 3621 O O . ASP A 1 470 ? -48.035 12.883 -10.596 1.00 84.62 470 ASP A O 1
ATOM 3625 N N . GLY A 1 471 ? -46.437 11.974 -9.297 1.00 82.31 471 GLY A N 1
ATOM 3626 C CA . GLY A 1 471 ? -45.436 11.760 -10.336 1.00 82.31 471 GLY A CA 1
ATOM 3627 C C . GLY A 1 471 ? -44.758 13.058 -10.773 1.00 82.31 471 GLY A C 1
ATOM 3628 O O . GLY A 1 471 ? -45.236 13.776 -11.651 1.00 82.31 471 GLY A O 1
ATOM 3629 N N . CYS A 1 472 ? -43.579 13.341 -10.217 1.00 86.88 472 CYS A N 1
ATOM 3630 C CA . CYS A 1 472 ? -42.803 14.520 -10.600 1.00 86.88 472 CYS A CA 1
ATOM 3631 C C . CYS A 1 472 ? -42.405 14.480 -12.090 1.00 86.88 472 CYS A C 1
ATOM 3633 O O . CYS A 1 472 ? -41.654 13.608 -12.530 1.00 86.88 472 CYS A O 1
ATOM 3635 N N . ALA A 1 473 ? -42.866 15.465 -12.868 1.00 83.38 473 ALA A N 1
ATOM 3636 C CA . ALA A 1 473 ? -42.675 15.515 -14.321 1.00 83.38 473 ALA A CA 1
ATOM 3637 C C . ALA A 1 473 ? -41.201 15.596 -14.760 1.00 83.38 473 ALA A C 1
ATOM 3639 O O . ALA A 1 473 ? -40.856 15.139 -15.848 1.00 83.38 473 ALA A O 1
ATOM 3640 N N . ALA A 1 474 ? -40.344 16.172 -13.914 1.00 84.75 474 ALA A N 1
ATOM 3641 C CA . ALA A 1 474 ? -38.913 16.332 -14.164 1.00 84.75 474 ALA A CA 1
ATOM 3642 C C . ALA A 1 474 ? -38.061 15.218 -13.529 1.00 84.75 474 ALA A C 1
ATOM 3644 O O . ALA A 1 474 ? -36.835 15.286 -13.581 1.00 84.75 474 ALA A O 1
ATOM 3645 N N . ASN A 1 475 ? -38.683 14.205 -12.914 1.00 88.06 475 ASN A N 1
ATOM 3646 C CA . ASN A 1 475 ? -37.947 13.092 -12.332 1.00 88.06 475 ASN A CA 1
ATOM 3647 C C . ASN A 1 475 ? -37.496 12.112 -13.433 1.00 88.06 475 ASN A C 1
ATOM 3649 O O . ASN A 1 475 ? -38.351 11.526 -14.106 1.00 88.06 475 ASN A O 1
ATOM 3653 N N . PRO A 1 476 ? -36.178 11.897 -13.623 1.00 82.81 476 PRO A N 1
ATOM 3654 C CA . PRO A 1 476 ? -35.680 10.931 -14.601 1.00 82.81 476 PRO A CA 1
ATOM 3655 C C . PRO A 1 476 ? -36.048 9.482 -14.247 1.00 82.81 476 PRO A C 1
ATOM 3657 O O . PRO A 1 476 ? -36.090 8.632 -15.135 1.00 82.81 476 PRO A O 1
ATOM 3660 N N . ARG A 1 477 ? -36.340 9.194 -12.971 1.00 86.31 477 ARG A N 1
ATOM 3661 C CA . ARG A 1 477 ? -36.716 7.868 -12.469 1.00 86.31 477 ARG A CA 1
ATOM 3662 C C . ARG A 1 477 ? -38.203 7.860 -12.146 1.00 86.31 477 ARG A C 1
ATOM 3664 O O . ARG A 1 477 ? -38.621 8.252 -11.060 1.00 86.31 477 ARG A O 1
ATOM 3671 N N . LYS A 1 478 ? -39.023 7.470 -13.122 1.00 79.19 478 LYS A N 1
ATOM 3672 C CA . LYS A 1 478 ? -40.479 7.451 -12.943 1.00 79.19 478 LYS A CA 1
ATOM 3673 C C . LYS A 1 478 ? -40.896 6.326 -11.989 1.00 79.19 478 LYS A C 1
ATOM 3675 O O . LYS A 1 478 ? -40.325 5.238 -12.079 1.00 79.19 478 LYS A O 1
ATOM 3680 N N . PRO A 1 479 ? -41.889 6.557 -11.112 1.00 75.25 479 PRO A N 1
ATOM 3681 C CA . PRO A 1 479 ? -42.475 5.471 -10.340 1.00 75.25 479 PRO A CA 1
ATOM 3682 C C . PRO A 1 479 ? -43.095 4.424 -11.282 1.00 75.25 479 PRO A C 1
ATOM 3684 O O . PRO A 1 479 ? -43.573 4.791 -12.364 1.00 75.25 479 PRO A O 1
ATOM 3687 N N . PRO A 1 480 ? -43.085 3.132 -10.911 1.00 65.12 480 PRO A N 1
ATOM 3688 C CA . PRO A 1 480 ? -43.841 2.122 -11.643 1.00 65.12 480 PRO A CA 1
ATOM 3689 C C . PRO A 1 480 ? -45.339 2.456 -11.595 1.00 65.12 480 PRO A C 1
ATOM 3691 O O . PRO A 1 480 ? -45.826 2.973 -10.588 1.00 65.12 480 PRO A O 1
ATOM 3694 N N . ALA A 1 481 ? -46.029 2.206 -12.710 1.00 57.25 481 ALA A N 1
ATOM 3695 C CA . ALA A 1 481 ? -47.450 2.511 -12.893 1.00 57.25 481 ALA A CA 1
ATOM 3696 C C . ALA A 1 481 ? -48.373 1.646 -12.025 1.00 57.25 481 ALA A C 1
ATOM 3698 O O . ALA A 1 481 ? -48.039 0.455 -11.815 1.00 57.25 481 ALA A O 1
#

Sequence (481 aa):
MKAEKEGYQKEGYQAEATRREASVARTPPLSGAPKELPPEQPPEQPPLSERGPGFDAADHPLSGVPNVEDLSQPEPLNSSFLKEAEPLIELFGEYLTNCVYSKAWSLRDAALQKLTLDLNGEQSENQSKDQSRLAGYVVVLKRMVPDKNVQVFLAAAALLHTVCQELLGRSGPRRAEAHVALDPLMPLLVDRLGDSNARVDKAARDAHLCDLMRCATVGATFTAQYLLRPPKKKSVNPRVYISRMQLLTSMVTEAGIQPESKEGLPLDPTVQLAMDWFSNANADVRESAVKLVAACYAHAGLNRIEKYLANLRQAQREIFDEEFDRVDAGDGLGAGGDLGMPTQRTSRTAGSNRSTPKGQNSRPVAIPEDAVAEAEDVTKCQFCGMRNPEATQEAMDVHYWRECPMLTQCQFCEQVIEIAQLASHWREECEARSAATEACKDLAPNQCPLCRAEIGAGGEQDWFQHILRDGCAANPRKPPA

Foldseek 3Di:
DDDDDDDDDDDDDDDDDDDDDDDDDDDDDDDDDPPPDPPPDDPDDPDPVQPDDDDDQCRDLLNPFPPPVVDGFFDADDPVCCVVCVLVCVVSNRRLSSLLVGPDLVSLLSSLVSLLVVLVPDDDDDLVVLLSVLLSLLSSLLSQLLDPDPSSNLSSLSSLQSCLCRSQAPRHDALVSNLVSCVSVLLSLLVQALDPDPSSNVSSLCSLQVRQQPRPSRHLANNVVNLLDPDPDPDDDLRSLLSSLVSLLSQCLPQNEPPVGPRHYDLPSQLVSLLVQCPDPDPSSVVSSLSSLLSNCLRPNPVVCVVVCVPDDPVSSVSNVVQNVCVVVVNRDDDDDDPDDDDDDDDDDDDDDDDDDDDDDDDDDDDPPPPPPPPPPQQADPQLRDGDPVRDPVVNVCCQLPAPQQWDQQPQARDIDGQLCQLVCLDPPGPNNPVSNVLNVPADNQAGSQQRDGQPPSDSVSSSCVRAPVNRPRGPRTHDD

pLDDT: mean 74.48, std 22.87, range [22.22, 96.81]

Organism: Symbiodinium pilosum (NCBI:txid2952)